Protein 1JC6 (pdb70)

Foldseek 3Di:
DPDDVCLCPDKDAQPDFDAAQWKAHHVVVPAIDGDTYDPNDIDPGTDRHRVVRCVVNPDVDDDDD

Sequence (65 aa):
KNRPTFCNLLPETGRCNALIPAFYYNSHLHKCQKFNYGGCGGNANNFKTIDECQRTCAAKYGRSSKNRPTFCNLLPETGRCNALIPAFYYNSHLHKCQKFNYGGCGGNANNFKTIDECQRTCAAKYGRSSKNRPTFCNLLPETGRCNALIPAFYYNSHLHKCQKFNYGGCGGNANNFKTIDECQRTCAAKYGRSSKNRPTFCNLLPETGRCNALIPAFYYNSHLHKCQKFNYGGCGGNANNFKTIDECQRTCAAKYGRSSKNRPTFCNLLPETGRCNALIPAFYYNSHLHKCQKFNYGGCGGNANNFKTIDECQRTCAAKYGRSSKNRPTFCNLLPETGRCNALIPAFYYNSHLHKCQKFNYGGCGGNANNFKTIDECQRTCAAKYGRSSKNRPTFCNLLPETGRCNALIPAFYYNSHLHKCQKFNYGGCGGNANNFKTIDECQRTCAAKYGRSSKNRPTFCNLLPETGRCNALIPAFYYNSHLHKCQKFNYGGCGGNANNFKTIDECQRTCAAKYGRSSKNRPTFCNLLPETGRCNALIPAFYYNSHLHKCQKFNYGGCGGNANNFKTIDECQRTCAAKYGRSSKNRPTFCNLLPETGRCNALIPAFYYNSHLHKCQKFNYGGCGGNANNFKTIDECQRTCAAKYGRSS

Solvent-accessible surface area: 5209 Å² total; per-residue (Å²): 224,129,188,92,106,39,13,89,92,149,16,109,29,21,252,45,107,44,167,61,69,5,26,22,34,47,43,180,89,143,134,26,42,146,38,60,53,35,56,74,37,45,45,66,0,60,33,134,57,93,73,69,0,67,100,55,26,36,72,162,164,85,137,122,176

Nearest PDB structures (foldseek):
  1jc6-assembly1_A  TM=8.320E-01  e=1.668E-10  Bungarus fasciatus
  5zj3-assembly2_B  TM=8.113E-01  e=1.524E-05  Pseudonaja textilis textilis
  2ody-assembly2_F  TM=7.852E-01  e=1.627E-05  Rhipicephalus microplus
  6yhy-assembly1_A  TM=8.033E-01  e=9.383E-05  Conus consors
  6zoi-assembly3_C  TM=7.858E-01  e=1.683E-04  Escherichia coli K-12

Organism: Bungarus fasciatus (NCBI:txid8613)

InterPro domains:
  IPR002223 Pancreatic trypsin inhibitor Kunitz domain [PF00014] (6-58)
  IPR002223 Pancreatic trypsin inhibitor Kunitz domain [PR00759] (4-18)
  IPR002223 Pancreatic trypsin inhibitor Kunitz domain [PR00759] (32-42)
  IPR002223 Pancreatic trypsin inhibitor Kunitz domain [PR00759] (42-57)
  IPR002223 Pancreatic trypsin inhibitor Kunitz domain [PS50279] (7-57)
  IPR002223 Pancreatic trypsin inhibitor Kunitz domain [SM00131] (5-58)
  IPR020901 Proteinase inhibitor I2, Kunitz, conserved site [PS00280] (35-53)
  IPR036880 Pancreatic trypsin inhibitor Kunitz domain superfamily [G3DSA:4.10.410.10] (1-65)
  IPR036880 Pancreatic trypsin inhibitor Kunitz domain superfamily [SSF57362] (3-58)
  IPR050098 Tissue factor pathway inhibitor/Kunitz-type serine protease inhibitor-like [PTHR10083] (4-58)

Radius of gyration: 12.28 Å; Cα contacts (8 Å, |Δi|>4): 116; chains: 1; bounding box: 30×35×20 Å

Secondary structure (DSSP, 8-state):
-----GGGS-----S------EEEEETTTTEEEEE---SS---SS-BSSHHHHHHHTS-------

Structure (mmCIF, N/CA/C/O backbone):
data_1JC6
#
_entry.id   1JC6
#
loop_
_atom_site.group_PDB
_atom_site.id
_atom_site.type_symbol
_atom_site.label_atom_id
_atom_site.label_alt_id
_atom_site.label_comp_id
_atom_site.label_asym_id
_atom_site.label_entity_id
_atom_site.label_seq_id
_atom_site.pdbx_PDB_ins_code
_atom_site.Cartn_x
_atom_site.Cartn_y
_atom_site.Cartn_z
_atom_site.occupancy
_atom_site.B_iso_or_equiv
_atom_site.auth_seq_id
_atom_site.auth_comp_id
_atom_site.auth_asym_id
_atom_site.auth_atom_id
_atom_site.pdbx_PDB_model_num
ATOM 1 N N . LYS A 1 1 ? 5.612 -17.096 -15.239 1.00 0.00 1 LYS A N 1
ATOM 2 C CA . LYS A 1 1 ? 6.222 -17.868 -14.120 1.00 0.00 1 LYS A CA 1
ATOM 3 C C . LYS A 1 1 ? 6.441 -16.942 -12.923 1.00 0.00 1 LYS A C 1
ATOM 4 O O . LYS A 1 1 ? 7.344 -16.122 -12.925 1.00 0.00 1 LYS A O 1
ATOM 25 N N . ASN A 1 2 ? 5.616 -17.075 -11.905 1.00 0.00 2 ASN A N 1
ATOM 26 C CA . ASN A 1 2 ? 5.743 -16.214 -10.682 1.00 0.00 2 ASN A CA 1
ATOM 27 C C . ASN A 1 2 ? 5.469 -14.756 -11.060 1.00 0.00 2 ASN A C 1
ATOM 28 O O . ASN A 1 2 ? 5.846 -14.308 -12.130 1.00 0.00 2 ASN A O 1
ATOM 39 N N . ARG A 1 3 ? 4.814 -14.023 -10.185 1.00 0.00 3 ARG A N 1
ATOM 40 C CA . ARG A 1 3 ? 4.493 -12.585 -10.462 1.00 0.00 3 ARG A CA 1
ATOM 41 C C . ARG A 1 3 ? 5.737 -11.712 -10.194 1.00 0.00 3 ARG A C 1
ATOM 42 O O . ARG A 1 3 ? 6.713 -12.200 -9.652 1.00 0.00 3 ARG A O 1
ATOM 63 N N . PRO A 1 4 ? 5.671 -10.439 -10.579 1.00 0.00 4 PRO A N 1
ATOM 64 C CA . PRO A 1 4 ? 6.791 -9.491 -10.383 1.00 0.00 4 PRO A CA 1
ATOM 65 C C . PRO A 1 4 ? 6.818 -8.987 -8.937 1.00 0.00 4 PRO A C 1
ATOM 66 O O . PRO A 1 4 ? 6.010 -9.396 -8.118 1.00 0.00 4 PRO A O 1
ATOM 77 N N . THR A 1 5 ? 7.733 -8.089 -8.632 1.00 0.00 5 THR A N 1
ATOM 78 C CA . THR A 1 5 ? 7.824 -7.525 -7.248 1.00 0.00 5 THR A CA 1
ATOM 79 C C . THR A 1 5 ? 7.615 -6.004 -7.289 1.00 0.00 5 THR A C 1
ATOM 80 O O . THR A 1 5 ? 8.020 -5.289 -6.387 1.00 0.00 5 THR A O 1
ATOM 91 N N . PHE A 1 6 ? 6.969 -5.516 -8.332 1.00 0.00 6 PHE A N 1
ATOM 92 C CA . PHE A 1 6 ? 6.684 -4.051 -8.487 1.00 0.00 6 PHE A CA 1
ATOM 93 C C . PHE A 1 6 ? 6.155 -3.451 -7.163 1.00 0.00 6 PHE A C 1
ATOM 94 O O . PHE A 1 6 ? 6.320 -2.271 -6.907 1.00 0.00 6 PHE A O 1
ATOM 111 N N . CYS A 1 7 ? 5.528 -4.267 -6.328 1.00 0.00 7 CYS A N 1
ATOM 112 C CA . CYS A 1 7 ? 4.985 -3.774 -5.005 1.00 0.00 7 CYS A CA 1
ATOM 113 C C . CYS A 1 7 ? 6.080 -2.989 -4.267 1.00 0.00 7 CYS A C 1
ATOM 114 O O . CYS A 1 7 ? 5.797 -2.036 -3.560 1.00 0.00 7 CYS A O 1
ATOM 121 N N . ASN A 1 8 ? 7.324 -3.381 -4.456 1.00 0.00 8 ASN A N 1
ATOM 122 C CA . ASN A 1 8 ? 8.472 -2.672 -3.806 1.00 0.00 8 ASN A CA 1
ATOM 123 C C . ASN A 1 8 ? 8.819 -1.427 -4.633 1.00 0.00 8 ASN A C 1
ATOM 124 O O . ASN A 1 8 ? 9.300 -0.436 -4.110 1.00 0.00 8 ASN A O 1
ATOM 135 N N . LEU A 1 9 ? 8.568 -1.488 -5.926 1.00 0.00 9 LEU A N 1
ATOM 136 C CA . LEU A 1 9 ? 8.853 -0.345 -6.857 1.00 0.00 9 LEU A CA 1
ATOM 137 C C . LEU A 1 9 ? 8.372 0.984 -6.260 1.00 0.00 9 LEU A C 1
ATOM 138 O O . LEU A 1 9 ? 7.467 1.013 -5.441 1.00 0.00 9 LEU A O 1
ATOM 154 N N . LEU A 1 10 ? 8.971 2.075 -6.687 1.00 0.00 10 LEU A N 1
ATOM 155 C CA . LEU A 1 10 ? 8.573 3.426 -6.187 1.00 0.00 10 LEU A CA 1
ATOM 156 C C . LEU A 1 10 ? 7.825 4.162 -7.320 1.00 0.00 10 LEU A C 1
ATOM 157 O O . LEU A 1 10 ? 8.441 4.484 -8.320 1.00 0.00 10 LEU A O 1
ATOM 173 N N . PRO A 1 11 ? 6.524 4.402 -7.156 1.00 0.00 11 PRO A N 1
ATOM 174 C CA . PRO A 1 11 ? 5.717 5.086 -8.189 1.00 0.00 11 PRO A CA 1
ATOM 175 C C . PRO A 1 11 ? 5.988 6.591 -8.170 1.00 0.00 11 PRO A C 1
ATOM 176 O O . PRO A 1 11 ? 6.780 7.075 -7.377 1.00 0.00 11 PRO A O 1
ATOM 187 N N . GLU A 1 12 ? 5.332 7.323 -9.045 1.00 0.00 12 GLU A N 1
ATOM 188 C CA . GLU A 1 12 ? 5.530 8.807 -9.111 1.00 0.00 12 GLU A CA 1
ATOM 189 C C . GLU A 1 12 ? 4.179 9.490 -9.330 1.00 0.00 12 GLU A C 1
ATOM 190 O O . GLU A 1 12 ? 3.406 9.081 -10.182 1.00 0.00 12 GLU A O 1
ATOM 202 N N . THR A 1 13 ? 3.904 10.531 -8.573 1.00 0.00 13 THR A N 1
ATOM 203 C CA . THR A 1 13 ? 2.615 11.272 -8.724 1.00 0.00 13 THR A CA 1
ATOM 204 C C . THR A 1 13 ? 2.631 12.030 -10.053 1.00 0.00 13 THR A C 1
ATOM 205 O O . THR A 1 13 ? 1.604 12.203 -10.687 1.00 0.00 13 THR A O 1
ATOM 216 N N . GLY A 1 14 ? 3.800 12.474 -10.468 1.00 0.00 14 GLY A N 1
ATOM 217 C CA . GLY A 1 14 ? 3.931 13.225 -11.757 1.00 0.00 14 GLY A CA 1
ATOM 218 C C . GLY A 1 14 ? 4.098 14.719 -11.474 1.00 0.00 14 GLY A C 1
ATOM 219 O O . GLY A 1 14 ? 3.463 15.546 -12.106 1.00 0.00 14 GLY A O 1
ATOM 223 N N . ARG A 1 15 ? 4.953 15.059 -10.531 1.00 0.00 15 ARG A N 1
ATOM 224 C CA . ARG A 1 15 ? 5.196 16.497 -10.183 1.00 0.00 15 ARG A CA 1
ATOM 225 C C . ARG A 1 15 ? 3.882 17.153 -9.727 1.00 0.00 15 ARG A C 1
ATOM 226 O O . ARG A 1 15 ? 3.711 18.359 -9.841 1.00 0.00 15 ARG A O 1
ATOM 247 N N . CYS A 1 16 ? 2.961 16.365 -9.205 1.00 0.00 16 CYS A N 1
ATOM 248 C CA . CYS A 1 16 ? 1.658 16.910 -8.728 1.00 0.00 16 CYS A CA 1
ATOM 249 C C . CYS A 1 16 ? 1.316 16.279 -7.377 1.00 0.00 16 CYS A C 1
ATOM 250 O O . CYS A 1 16 ? 2.150 15.654 -6.742 1.00 0.00 16 CYS A O 1
ATOM 257 N N . ASN A 1 17 ? 0.088 16.443 -6.950 1.00 0.00 17 ASN A N 1
ATOM 258 C CA . ASN A 1 17 ? -0.375 15.870 -5.643 1.00 0.00 17 ASN A CA 1
ATOM 259 C C . ASN A 1 17 ? -1.800 16.353 -5.360 1.00 0.00 17 ASN A C 1
ATOM 260 O O . ASN A 1 17 ? -2.075 17.543 -5.385 1.00 0.00 17 ASN A O 1
ATOM 271 N N . ALA A 1 18 ? -2.697 15.431 -5.090 1.00 0.00 18 ALA A N 1
ATOM 272 C CA . ALA A 1 18 ? -4.118 15.792 -4.795 1.00 0.00 18 ALA A CA 1
ATOM 273 C C . ALA A 1 18 ? -4.797 14.615 -4.093 1.00 0.00 18 ALA A C 1
ATOM 274 O O . ALA A 1 18 ? -4.505 13.467 -4.383 1.00 0.00 18 ALA A O 1
ATOM 281 N N . LEU A 1 19 ? -5.691 14.898 -3.166 1.00 0.00 19 LEU A N 1
ATOM 282 C CA . LEU A 1 19 ? -6.402 13.812 -2.413 1.00 0.00 19 LEU A CA 1
ATOM 283 C C . LEU A 1 19 ? -7.065 12.836 -3.395 1.00 0.00 19 LEU A C 1
ATOM 284 O O . LEU A 1 19 ? -8.011 13.186 -4.080 1.00 0.00 19 LEU A O 1
ATOM 300 N N . ILE A 1 20 ? -6.578 11.612 -3.442 1.00 0.00 20 ILE A N 1
ATOM 301 C CA . ILE A 1 20 ? -7.156 10.574 -4.340 1.00 0.00 20 ILE A CA 1
ATOM 302 C C . ILE A 1 20 ? -6.793 9.229 -3.703 1.00 0.00 20 ILE A C 1
ATOM 303 O O . ILE A 1 20 ? -5.662 9.073 -3.269 1.00 0.00 20 ILE A O 1
ATOM 319 N N . PRO A 1 21 ? -7.738 8.306 -3.620 1.00 0.00 21 PRO A N 1
ATOM 320 C CA . PRO A 1 21 ? -7.475 7.008 -2.984 1.00 0.00 21 PRO A CA 1
ATOM 321 C C . PRO A 1 21 ? -6.513 6.168 -3.830 1.00 0.00 21 PRO A C 1
ATOM 322 O O . PRO A 1 21 ? -6.902 5.177 -4.435 1.00 0.00 21 PRO A O 1
ATOM 333 N N . ALA A 1 22 ? -5.238 6.538 -3.832 1.00 0.00 22 ALA A N 1
ATOM 334 C CA . ALA A 1 22 ? -4.226 5.745 -4.581 1.00 0.00 22 ALA A CA 1
ATOM 335 C C . ALA A 1 22 ? -3.608 4.819 -3.556 1.00 0.00 22 ALA A C 1
ATOM 336 O O . ALA A 1 22 ? -3.255 5.246 -2.474 1.00 0.00 22 ALA A O 1
ATOM 343 N N . PHE A 1 23 ? -3.571 3.550 -3.849 1.00 0.00 23 PHE A N 1
ATOM 344 C CA . PHE A 1 23 ? -3.068 2.558 -2.850 1.00 0.00 23 PHE A CA 1
ATOM 345 C C . PHE A 1 23 ? -2.146 1.532 -3.498 1.00 0.00 23 PHE A C 1
ATOM 346 O O . PHE A 1 23 ? -2.378 1.106 -4.610 1.00 0.00 23 PHE A O 1
ATOM 363 N N . TYR A 1 24 ? -1.153 1.081 -2.762 1.00 0.00 24 TYR A N 1
ATOM 364 C CA . TYR A 1 24 ? -0.253 -0.004 -3.266 1.00 0.00 24 TYR A CA 1
ATOM 365 C C . TYR A 1 24 ? 0.372 -0.735 -2.078 1.00 0.00 24 TYR A C 1
ATOM 366 O O . TYR A 1 24 ? 0.167 -0.360 -0.935 1.00 0.00 24 TYR A O 1
ATOM 384 N N . TYR A 1 25 ? 1.067 -1.815 -2.343 1.00 0.00 25 TYR A N 1
ATOM 385 C CA . TYR A 1 25 ? 1.647 -2.647 -1.244 1.00 0.00 25 TYR A CA 1
ATOM 386 C C . TYR A 1 25 ? 3.094 -2.278 -0.943 1.00 0.00 25 TYR A C 1
ATOM 387 O O . TYR A 1 25 ? 3.903 -2.059 -1.828 1.00 0.00 25 TYR A O 1
ATOM 405 N N . ASN A 1 26 ? 3.398 -2.240 0.330 1.00 0.00 26 ASN A N 1
ATOM 406 C CA . ASN A 1 26 ? 4.770 -1.923 0.810 1.00 0.00 26 ASN A CA 1
ATOM 407 C C . ASN A 1 26 ? 5.346 -3.180 1.472 1.00 0.00 26 ASN A C 1
ATOM 408 O O . ASN A 1 26 ? 4.751 -3.728 2.390 1.00 0.00 26 ASN A O 1
ATOM 419 N N . SER A 1 27 ? 6.488 -3.640 1.002 1.00 0.00 27 SER A N 1
ATOM 420 C CA . SER A 1 27 ? 7.123 -4.869 1.579 1.00 0.00 27 SER A CA 1
ATOM 421 C C . SER A 1 27 ? 7.561 -4.589 3.019 1.00 0.00 27 SER A C 1
ATOM 422 O O . SER A 1 27 ? 7.360 -5.407 3.902 1.00 0.00 27 SER A O 1
ATOM 430 N N . HIS A 1 28 ? 8.157 -3.439 3.247 1.00 0.00 28 HIS A N 1
ATOM 431 C CA . HIS A 1 28 ? 8.626 -3.068 4.618 1.00 0.00 28 HIS A CA 1
ATOM 432 C C . HIS A 1 28 ? 7.433 -3.029 5.574 1.00 0.00 28 HIS A C 1
ATOM 433 O O . HIS A 1 28 ? 7.537 -3.428 6.722 1.00 0.00 28 HIS A O 1
ATOM 447 N N . LEU A 1 29 ? 6.305 -2.553 5.092 1.00 0.00 29 LEU A N 1
ATOM 448 C CA . LEU A 1 29 ? 5.073 -2.474 5.938 1.00 0.00 29 LEU A CA 1
ATOM 449 C C . LEU A 1 29 ? 4.382 -3.836 5.965 1.00 0.00 29 LEU A C 1
ATOM 450 O O . LEU A 1 29 ? 3.635 -4.136 6.883 1.00 0.00 29 LEU A O 1
ATOM 466 N N . HIS A 1 30 ? 4.622 -4.655 4.962 1.00 0.00 30 HIS A N 1
ATOM 467 C CA . HIS A 1 30 ? 3.986 -6.008 4.894 1.00 0.00 30 HIS A CA 1
ATOM 468 C C . HIS A 1 30 ? 2.464 -5.821 4.767 1.00 0.00 30 HIS A C 1
ATOM 469 O O . HIS A 1 30 ? 1.687 -6.670 5.177 1.00 0.00 30 HIS A O 1
ATOM 483 N N . LYS A 1 31 ? 2.049 -4.699 4.207 1.00 0.00 31 LYS A N 1
ATOM 484 C CA . LYS A 1 31 ? 0.592 -4.399 4.044 1.00 0.00 31 LYS A CA 1
ATOM 485 C C . LYS A 1 31 ? 0.414 -3.387 2.913 1.00 0.00 31 LYS A C 1
ATOM 486 O O . LYS A 1 31 ? 1.344 -3.100 2.175 1.00 0.00 31 LYS A O 1
ATOM 505 N N . CYS A 1 32 ? -0.775 -2.850 2.783 1.00 0.00 32 CYS A N 1
ATOM 506 C CA . CYS A 1 32 ? -1.052 -1.850 1.709 1.00 0.00 32 CYS A CA 1
ATOM 507 C C . CYS A 1 32 ? -0.823 -0.450 2.266 1.00 0.00 32 CYS A C 1
ATOM 508 O O . CYS A 1 32 ? -0.849 -0.242 3.469 1.00 0.00 32 CYS A O 1
ATOM 515 N N . GLN A 1 33 ? -0.602 0.501 1.392 1.00 0.00 33 GLN A N 1
ATOM 516 C CA . GLN A 1 33 ? -0.369 1.904 1.821 1.00 0.00 33 GLN A CA 1
ATOM 517 C C . GLN A 1 33 ? -1.050 2.824 0.817 1.00 0.00 33 GLN A C 1
ATOM 518 O O . GLN A 1 33 ? -1.011 2.574 -0.378 1.00 0.00 33 GLN A O 1
ATOM 532 N N . LYS A 1 34 ? -1.673 3.873 1.293 1.00 0.00 34 LYS A N 1
ATOM 533 C CA . LYS A 1 34 ? -2.372 4.817 0.377 1.00 0.00 34 LYS A CA 1
ATOM 534 C C . LYS A 1 34 ? -1.449 5.994 0.076 1.00 0.00 34 LYS A C 1
ATOM 535 O O . LYS A 1 34 ? -0.831 6.545 0.974 1.00 0.00 34 LYS A O 1
ATOM 554 N N . PHE A 1 35 ? -1.368 6.380 -1.175 1.00 0.00 35 PHE A N 1
ATOM 555 C CA . PHE A 1 35 ? -0.508 7.526 -1.562 1.00 0.00 35 PHE A CA 1
ATOM 556 C C . PHE A 1 35 ? -1.371 8.566 -2.291 1.00 0.00 35 PHE A C 1
ATOM 557 O O . PHE A 1 35 ? -2.523 8.300 -2.639 1.00 0.00 35 PHE A O 1
ATOM 574 N N . ASN A 1 36 ? -0.839 9.754 -2.471 1.00 0.00 36 ASN A N 1
ATOM 575 C CA . ASN A 1 36 ? -1.613 10.861 -3.113 1.00 0.00 36 ASN A CA 1
ATOM 576 C C . ASN A 1 36 ? -1.316 10.934 -4.611 1.00 0.00 36 ASN A C 1
ATOM 577 O O . ASN A 1 36 ? -0.187 10.762 -5.040 1.00 0.00 36 ASN A O 1
ATOM 588 N N . TYR A 1 37 ? -2.340 11.194 -5.398 1.00 0.00 37 TYR A N 1
ATOM 589 C CA . TYR A 1 37 ? -2.181 11.297 -6.883 1.00 0.00 37 TYR A CA 1
ATOM 590 C C . TYR A 1 37 ? -3.118 12.394 -7.405 1.00 0.00 37 TYR A C 1
ATOM 591 O O . TYR A 1 37 ? -4.054 12.787 -6.729 1.00 0.00 37 TYR A O 1
ATOM 609 N N . GLY A 1 38 ? -2.865 12.885 -8.601 1.00 0.00 38 GLY A N 1
ATOM 610 C CA . GLY A 1 38 ? -3.725 13.961 -9.193 1.00 0.00 38 GLY A CA 1
ATOM 611 C C . GLY A 1 38 ? -4.105 13.584 -10.627 1.00 0.00 38 GLY A C 1
ATOM 612 O O . GLY A 1 38 ? -5.276 13.491 -10.959 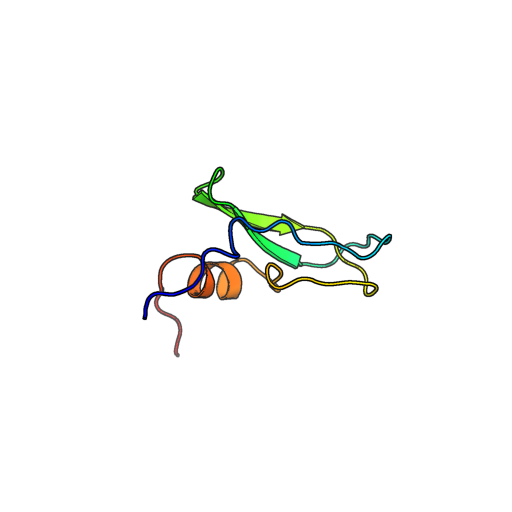1.00 0.00 38 GLY A O 1
ATOM 616 N N . GLY A 1 39 ? -3.115 13.375 -11.469 1.00 0.00 39 GLY A N 1
ATOM 617 C CA . GLY A 1 39 ? -3.377 13.004 -12.896 1.00 0.00 39 GLY A CA 1
ATOM 618 C C . GLY A 1 39 ? -2.258 13.557 -13.778 1.00 0.00 39 GLY A C 1
ATOM 619 O O . GLY A 1 39 ? -2.514 14.202 -14.782 1.00 0.00 39 GLY A O 1
ATOM 623 N N . CYS A 1 40 ? -1.023 13.307 -13.397 1.00 0.00 40 CYS A N 1
ATOM 624 C CA . CYS A 1 40 ? 0.146 13.805 -14.188 1.00 0.00 40 CYS A CA 1
ATOM 625 C C . CYS A 1 40 ? 1.014 12.619 -14.617 1.00 0.00 40 CYS A C 1
ATOM 626 O O . CYS A 1 40 ? 1.340 12.473 -15.783 1.00 0.00 40 CYS A O 1
ATOM 633 N N . GLY A 1 41 ? 1.381 11.776 -13.675 1.00 0.00 41 GLY A N 1
ATOM 634 C CA . GLY A 1 41 ? 2.228 10.580 -13.989 1.00 0.00 41 GLY A CA 1
ATOM 635 C C . GLY A 1 41 ? 1.446 9.306 -13.661 1.00 0.00 41 GLY A C 1
ATOM 636 O O . GLY A 1 41 ? 0.272 9.199 -13.976 1.00 0.00 41 GLY A O 1
ATOM 640 N N . GLY A 1 42 ? 2.093 8.346 -13.028 1.00 0.00 42 GLY A N 1
ATOM 641 C CA . GLY A 1 42 ? 1.405 7.064 -12.661 1.00 0.00 42 GLY A CA 1
ATOM 642 C C . GLY A 1 42 ? 2.266 5.868 -13.075 1.00 0.00 42 GLY A C 1
ATOM 643 O O . GLY A 1 42 ? 2.436 5.596 -14.252 1.00 0.00 42 GLY A O 1
ATOM 647 N N . ASN A 1 43 ? 2.800 5.156 -12.104 1.00 0.00 43 ASN A N 1
ATOM 648 C CA . ASN A 1 43 ? 3.656 3.961 -12.397 1.00 0.00 43 ASN A CA 1
ATOM 649 C C . ASN A 1 43 ? 2.831 2.680 -12.214 1.00 0.00 43 ASN A C 1
ATOM 650 O O . ASN A 1 43 ? 1.625 2.737 -12.040 1.00 0.00 43 ASN A O 1
ATOM 661 N N . ALA A 1 44 ? 3.478 1.532 -12.259 1.00 0.00 44 ALA A N 1
ATOM 662 C CA . ALA A 1 44 ? 2.759 0.228 -12.091 1.00 0.00 44 ALA A CA 1
ATOM 663 C C . ALA A 1 44 ? 2.167 0.142 -10.681 1.00 0.00 44 ALA A C 1
ATOM 664 O O . ALA A 1 44 ? 1.029 -0.262 -10.505 1.00 0.00 44 ALA A O 1
ATOM 671 N N . ASN A 1 45 ? 2.941 0.519 -9.684 1.00 0.00 45 ASN A N 1
ATOM 672 C CA . ASN A 1 45 ? 2.459 0.473 -8.266 1.00 0.00 45 ASN A CA 1
ATOM 673 C C . ASN A 1 45 ? 1.443 1.598 -8.028 1.00 0.00 45 ASN A C 1
ATOM 674 O O . ASN A 1 45 ? 1.815 2.728 -7.745 1.00 0.00 45 ASN A O 1
ATOM 685 N N . ASN A 1 46 ? 0.164 1.289 -8.136 1.00 0.00 46 ASN A N 1
ATOM 686 C CA . ASN A 1 46 ? -0.899 2.320 -7.912 1.00 0.00 46 ASN A CA 1
ATOM 687 C C . ASN A 1 46 ? -2.285 1.699 -8.089 1.00 0.00 46 ASN A C 1
ATOM 688 O O . ASN A 1 46 ? -2.652 1.289 -9.179 1.00 0.00 46 ASN A O 1
ATOM 699 N N . PHE A 1 47 ? -3.052 1.634 -7.020 1.00 0.00 47 PHE A N 1
ATOM 700 C CA . PHE A 1 47 ? -4.430 1.044 -7.098 1.00 0.00 47 PHE A CA 1
ATOM 701 C C . PHE A 1 47 ? -5.466 2.086 -6.669 1.00 0.00 47 PHE A C 1
ATOM 702 O O . PHE A 1 47 ? -5.174 3.269 -6.611 1.00 0.00 47 PHE A O 1
ATOM 719 N N . LYS A 1 48 ? -6.676 1.646 -6.376 1.00 0.00 48 LYS A N 1
ATOM 720 C CA . LYS A 1 48 ? -7.761 2.583 -5.952 1.00 0.00 48 LYS A CA 1
ATOM 721 C C . LYS A 1 48 ? -8.088 2.380 -4.467 1.00 0.00 48 LYS A C 1
ATOM 722 O O . LYS A 1 48 ? -8.631 3.267 -3.836 1.00 0.00 48 LYS A O 1
ATOM 741 N N . THR A 1 49 ? -7.768 1.224 -3.910 1.00 0.00 49 THR A N 1
ATOM 742 C CA . THR A 1 49 ? -8.063 0.960 -2.469 1.00 0.00 49 THR A CA 1
ATOM 743 C C . THR A 1 49 ? -7.259 -0.250 -1.991 1.00 0.00 49 THR A C 1
ATOM 744 O O . THR A 1 49 ? -6.445 -0.799 -2.716 1.00 0.00 49 THR A O 1
ATOM 755 N N . ILE A 1 50 ? -7.495 -0.649 -0.766 1.00 0.00 50 ILE A N 1
ATOM 756 C CA . ILE A 1 50 ? -6.777 -1.814 -0.164 1.00 0.00 50 ILE A CA 1
ATOM 757 C C . ILE A 1 50 ? -7.287 -3.129 -0.770 1.00 0.00 50 ILE A C 1
ATOM 758 O O . ILE A 1 50 ? -6.586 -4.127 -0.755 1.00 0.00 50 ILE A O 1
ATOM 774 N N . ASP A 1 51 ? -8.500 -3.134 -1.294 1.00 0.00 51 ASP A N 1
ATOM 775 C CA . ASP A 1 51 ? -9.073 -4.381 -1.900 1.00 0.00 51 ASP A CA 1
ATOM 776 C C . ASP A 1 51 ? -8.206 -4.820 -3.081 1.00 0.00 51 ASP A C 1
ATOM 777 O O . ASP A 1 51 ? -7.485 -5.801 -2.997 1.00 0.00 51 ASP A O 1
ATOM 786 N N . GLU A 1 52 ? -8.275 -4.088 -4.172 1.00 0.00 52 GLU A N 1
ATOM 787 C CA . GLU A 1 52 ? -7.462 -4.421 -5.390 1.00 0.00 52 GLU A CA 1
ATOM 788 C C . GLU A 1 52 ? -5.974 -4.483 -5.013 1.00 0.00 52 GLU A C 1
ATOM 789 O O . GLU A 1 52 ? -5.196 -5.193 -5.627 1.00 0.00 52 GLU A O 1
ATOM 801 N N . CYS A 1 53 ? -5.594 -3.730 -4.006 1.00 0.00 53 CYS A N 1
ATOM 802 C CA . CYS A 1 53 ? -4.175 -3.688 -3.539 1.00 0.00 53 CYS A CA 1
ATOM 803 C C . CYS A 1 53 ? -3.830 -4.979 -2.777 1.00 0.00 53 CYS A C 1
ATOM 804 O O . CYS A 1 53 ? -2.678 -5.385 -2.731 1.00 0.00 53 CYS A O 1
ATOM 811 N N . GLN A 1 54 ? -4.817 -5.608 -2.174 1.00 0.00 54 GLN A N 1
ATOM 812 C CA . GLN A 1 54 ? -4.572 -6.861 -1.388 1.00 0.00 54 GLN A CA 1
ATOM 813 C C . GLN A 1 54 ? -4.569 -8.091 -2.306 1.00 0.00 54 GLN A C 1
ATOM 814 O O . GLN A 1 54 ? -3.849 -9.045 -2.062 1.00 0.00 54 GLN A O 1
ATOM 828 N N . ARG A 1 55 ? -5.383 -8.078 -3.340 1.00 0.00 55 ARG A N 1
ATOM 829 C CA . ARG A 1 55 ? -5.469 -9.247 -4.277 1.00 0.00 55 ARG A CA 1
ATOM 830 C C . ARG A 1 55 ? -4.325 -9.220 -5.298 1.00 0.00 55 ARG A C 1
ATOM 831 O O . ARG A 1 55 ? -3.980 -10.246 -5.864 1.00 0.00 55 ARG A O 1
ATOM 852 N N . THR A 1 56 ? -3.754 -8.058 -5.553 1.00 0.00 56 THR A N 1
ATOM 853 C CA . THR A 1 56 ? -2.645 -7.958 -6.564 1.00 0.00 56 THR A CA 1
ATOM 854 C C . THR A 1 56 ? -1.270 -8.139 -5.907 1.00 0.00 56 THR A C 1
ATOM 855 O O . THR A 1 56 ? -0.455 -8.904 -6.397 1.00 0.00 56 THR A O 1
ATOM 866 N N . CYS A 1 57 ? -0.998 -7.441 -4.819 1.00 0.00 57 CYS A N 1
ATOM 867 C CA . CYS A 1 57 ? 0.336 -7.566 -4.144 1.00 0.00 57 CYS A CA 1
ATOM 868 C C . CYS A 1 57 ? 0.248 -8.560 -2.982 1.00 0.00 57 CYS A C 1
ATOM 869 O O . CYS A 1 57 ? 1.189 -9.292 -2.720 1.00 0.00 57 CYS A O 1
ATOM 876 N N . ALA A 1 58 ? -0.868 -8.576 -2.280 1.00 0.00 58 ALA A N 1
ATOM 877 C CA . ALA A 1 58 ? -1.032 -9.505 -1.118 1.00 0.00 58 ALA A CA 1
ATOM 878 C C . ALA A 1 58 ? -1.671 -10.816 -1.582 1.00 0.00 58 ALA A C 1
ATOM 879 O O . ALA A 1 58 ? -1.754 -11.085 -2.769 1.00 0.00 58 ALA A O 1
ATOM 886 N N . ALA A 1 59 ? -2.116 -11.624 -0.643 1.00 0.00 59 ALA A N 1
ATOM 887 C CA . ALA A 1 59 ? -2.755 -12.934 -0.985 1.00 0.00 59 ALA A CA 1
ATOM 888 C C . ALA A 1 59 ? -4.161 -12.696 -1.544 1.00 0.00 59 ALA A C 1
ATOM 889 O O . ALA A 1 59 ? -4.571 -11.564 -1.747 1.00 0.00 59 ALA A O 1
ATOM 896 N N . LYS A 1 60 ? -4.893 -13.763 -1.791 1.00 0.00 60 LYS A N 1
ATOM 897 C CA . LYS A 1 60 ? -6.281 -13.640 -2.341 1.00 0.00 60 LYS A CA 1
ATOM 898 C C . LYS A 1 60 ? -7.302 -13.866 -1.223 1.00 0.00 60 LYS A C 1
ATOM 899 O O . LYS A 1 60 ? -7.125 -14.729 -0.378 1.00 0.00 60 LYS A O 1
ATOM 918 N N . TYR A 1 61 ? -8.372 -13.098 -1.228 1.00 0.00 61 TYR A N 1
ATOM 919 C CA . TYR A 1 61 ? -9.438 -13.245 -0.185 1.00 0.00 61 TYR A CA 1
ATOM 920 C C . TYR A 1 61 ? -10.763 -13.604 -0.867 1.00 0.00 61 TYR A C 1
ATOM 921 O O . TYR A 1 61 ? -10.863 -13.592 -2.085 1.00 0.00 61 TYR A O 1
ATOM 939 N N . GLY A 1 62 ? -11.772 -13.927 -0.084 1.00 0.00 62 GLY A N 1
ATOM 940 C CA . GLY A 1 62 ? -13.107 -14.298 -0.655 1.00 0.00 62 GLY A CA 1
ATOM 941 C C . GLY A 1 62 ? -13.785 -13.058 -1.241 1.00 0.00 62 GLY A C 1
ATOM 942 O O . GLY A 1 62 ? -14.198 -12.169 -0.514 1.00 0.00 62 GLY A O 1
ATOM 946 N N . ARG A 1 63 ? -13.901 -13.005 -2.552 1.00 0.00 63 ARG A N 1
ATOM 947 C CA . ARG A 1 63 ? -14.552 -11.838 -3.227 1.00 0.00 63 ARG A CA 1
ATOM 948 C C . ARG A 1 63 ? -15.177 -12.302 -4.549 1.00 0.00 63 ARG A C 1
ATOM 949 O O . ARG A 1 63 ? -14.501 -12.399 -5.563 1.00 0.00 63 ARG A O 1
ATOM 970 N N . SER A 1 64 ? -16.462 -12.595 -4.534 1.00 0.00 64 SER A N 1
ATOM 971 C CA . SER A 1 64 ? -17.160 -13.062 -5.774 1.00 0.00 64 SER A CA 1
ATOM 972 C C . SER A 1 64 ? -18.622 -12.610 -5.746 1.00 0.00 64 SER A C 1
ATOM 973 O O . SER A 1 64 ? -19.035 -11.789 -6.549 1.00 0.00 64 SER A O 1
ATOM 981 N N . SER A 1 65 ? -19.399 -13.147 -4.827 1.00 0.00 65 SER A N 1
ATOM 982 C CA . SER A 1 65 ? -20.845 -12.770 -4.722 1.00 0.00 65 SER A CA 1
ATOM 983 C C . SER A 1 65 ? -20.967 -11.366 -4.129 1.00 0.00 65 SER A C 1
ATOM 984 O O . SER A 1 65 ? -20.205 -11.056 -3.227 1.00 0.00 65 SER A O 1
ATOM 993 N N . LYS A 1 1 ? 10.882 -16.461 -16.045 1.00 0.00 1 LYS A N 2
ATOM 994 C CA . LYS A 1 1 ? 10.263 -15.107 -16.098 1.00 0.00 1 LYS A CA 2
ATOM 995 C C . LYS A 1 1 ? 10.720 -14.284 -14.891 1.00 0.00 1 LYS A C 2
ATOM 996 O O . LYS A 1 1 ? 10.337 -14.564 -13.767 1.00 0.00 1 LYS A O 2
ATOM 1017 N N . ASN A 1 2 ? 11.526 -13.271 -15.127 1.00 0.00 2 ASN A N 2
ATOM 1018 C CA . ASN A 1 2 ? 12.020 -12.402 -14.011 1.00 0.00 2 ASN A CA 2
ATOM 1019 C C . ASN A 1 2 ? 10.822 -11.723 -13.338 1.00 0.00 2 ASN A C 2
ATOM 1020 O O . ASN A 1 2 ? 9.917 -11.250 -14.008 1.00 0.00 2 ASN A O 2
ATOM 1031 N N . ARG A 1 3 ? 10.816 -11.682 -12.022 1.00 0.00 3 ARG A N 2
ATOM 1032 C CA . ARG A 1 3 ? 9.686 -11.044 -11.275 1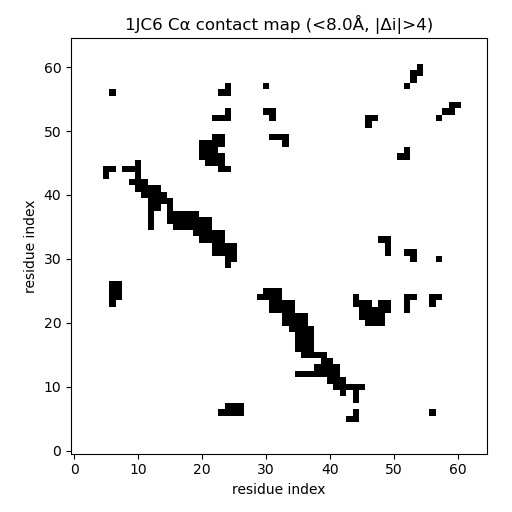.00 0.00 3 ARG A CA 2
ATOM 1033 C C . ARG A 1 3 ? 9.889 -9.517 -11.238 1.00 0.00 3 ARG A C 2
ATOM 1034 O O . ARG A 1 3 ? 11.017 -9.066 -11.150 1.00 0.00 3 ARG A O 2
ATOM 1055 N N . PRO A 1 4 ? 8.798 -8.754 -11.303 1.00 0.00 4 PRO A N 2
ATOM 1056 C CA . PRO A 1 4 ? 8.867 -7.278 -11.273 1.00 0.00 4 PRO A CA 2
ATOM 1057 C C . PRO A 1 4 ? 9.044 -6.785 -9.839 1.00 0.00 4 PRO A C 2
ATOM 1058 O O . PRO A 1 4 ? 9.861 -5.922 -9.564 1.00 0.00 4 PRO A O 2
ATOM 1069 N N . THR A 1 5 ? 8.259 -7.327 -8.937 1.00 0.00 5 THR A N 2
ATOM 1070 C CA . THR A 1 5 ? 8.316 -6.916 -7.500 1.00 0.00 5 THR A CA 2
ATOM 1071 C C . THR A 1 5 ? 7.966 -5.425 -7.376 1.00 0.00 5 THR A C 2
ATOM 1072 O O . THR A 1 5 ? 8.298 -4.785 -6.394 1.00 0.00 5 THR A O 2
ATOM 1083 N N . PHE A 1 6 ? 7.297 -4.877 -8.378 1.00 0.00 6 PHE A N 2
ATOM 1084 C CA . PHE A 1 6 ? 6.891 -3.433 -8.387 1.00 0.00 6 PHE A CA 2
ATOM 1085 C C . PHE A 1 6 ? 6.367 -2.986 -7.003 1.00 0.00 6 PHE A C 2
ATOM 1086 O O . PHE A 1 6 ? 6.501 -1.834 -6.629 1.00 0.00 6 PHE A O 2
ATOM 1103 N N . CYS A 1 7 ? 5.777 -3.899 -6.245 1.00 0.00 7 CYS A N 2
ATOM 1104 C CA . CYS A 1 7 ? 5.245 -3.552 -4.875 1.00 0.00 7 CYS A CA 2
ATOM 1105 C C . CYS A 1 7 ? 6.340 -2.826 -4.078 1.00 0.00 7 CYS A C 2
ATOM 1106 O O . CYS A 1 7 ? 6.057 -1.948 -3.281 1.00 0.00 7 CYS A O 2
ATOM 1113 N N . ASN A 1 8 ? 7.584 -3.176 -4.330 1.00 0.00 8 ASN A N 2
ATOM 1114 C CA . ASN A 1 8 ? 8.737 -2.509 -3.647 1.00 0.00 8 ASN A CA 2
ATOM 1115 C C . ASN A 1 8 ? 9.105 -1.261 -4.458 1.00 0.00 8 ASN A C 2
ATOM 1116 O O . ASN A 1 8 ? 9.489 -0.240 -3.915 1.00 0.00 8 ASN A O 2
ATOM 1127 N N . LEU A 1 9 ? 8.963 -1.360 -5.765 1.00 0.00 9 LEU A N 2
ATOM 1128 C CA . LEU A 1 9 ? 9.263 -0.223 -6.690 1.00 0.00 9 LEU A CA 2
ATOM 1129 C C . LEU A 1 9 ? 8.411 0.988 -6.292 1.00 0.00 9 LEU A C 2
ATOM 1130 O O . LEU A 1 9 ? 7.195 0.893 -6.220 1.00 0.00 9 LEU A O 2
ATOM 1146 N N . LEU A 1 10 ? 9.042 2.118 -6.040 1.00 0.00 10 LEU A N 2
ATOM 1147 C CA . LEU A 1 10 ? 8.281 3.345 -5.650 1.00 0.00 10 LEU A CA 2
ATOM 1148 C C . LEU A 1 10 ? 7.672 3.978 -6.918 1.00 0.00 10 LEU A C 2
ATOM 1149 O O . LEU A 1 10 ? 8.386 4.165 -7.888 1.00 0.00 10 LEU A O 2
ATOM 1165 N N . PRO A 1 11 ? 6.375 4.287 -6.896 1.00 0.00 11 PRO A N 2
ATOM 1166 C CA . PRO A 1 11 ? 5.694 4.888 -8.061 1.00 0.00 11 PRO A CA 2
ATOM 1167 C C . PRO A 1 11 ? 5.981 6.390 -8.129 1.00 0.00 11 PRO A C 2
ATOM 1168 O O . PRO A 1 11 ? 6.811 6.902 -7.395 1.00 0.00 11 PRO A O 2
ATOM 1179 N N . GLU A 1 12 ? 5.290 7.090 -9.006 1.00 0.00 12 GLU A N 2
ATOM 1180 C CA . GLU A 1 12 ? 5.490 8.567 -9.148 1.00 0.00 12 GLU A CA 2
ATOM 1181 C C . GLU A 1 12 ? 4.140 9.240 -9.390 1.00 0.00 12 GLU A C 2
ATOM 1182 O O . GLU A 1 12 ? 3.303 8.723 -10.113 1.00 0.00 12 GLU A O 2
ATOM 1194 N N . THR A 1 13 ? 3.931 10.388 -8.784 1.00 0.00 13 THR A N 2
ATOM 1195 C CA . THR A 1 13 ? 2.641 11.134 -8.950 1.00 0.00 13 THR A CA 2
ATOM 1196 C C . THR A 1 13 ? 2.492 11.591 -10.401 1.00 0.00 13 THR A C 2
ATOM 1197 O O . THR A 1 13 ? 1.418 11.506 -10.975 1.00 0.00 13 THR A O 2
ATOM 1208 N N . GLY A 1 14 ? 3.566 12.072 -10.988 1.00 0.00 14 GLY A N 2
ATOM 1209 C CA . GLY A 1 14 ? 3.521 12.545 -12.409 1.00 0.00 14 GLY A CA 2
ATOM 1210 C C . GLY A 1 14 ? 3.233 14.049 -12.446 1.00 0.00 14 GLY A C 2
ATOM 1211 O O . GLY A 1 14 ? 2.368 14.497 -13.180 1.00 0.00 14 GLY A O 2
ATOM 1215 N N . ARG A 1 15 ? 3.960 14.820 -11.665 1.00 0.00 15 ARG A N 2
ATOM 1216 C CA . ARG A 1 15 ? 3.761 16.308 -11.635 1.00 0.00 15 ARG A CA 2
ATOM 1217 C C . ARG A 1 15 ? 2.303 16.644 -11.278 1.00 0.00 15 ARG A C 2
ATOM 1218 O O . ARG A 1 15 ? 1.815 17.722 -11.593 1.00 0.00 15 ARG A O 2
ATOM 1239 N N . CYS A 1 16 ? 1.611 15.738 -10.616 1.00 0.00 16 CYS A N 2
ATOM 1240 C CA . CYS A 1 16 ? 0.189 15.991 -10.225 1.00 0.00 16 CYS A CA 2
ATOM 1241 C C . CYS A 1 16 ? -0.089 15.348 -8.871 1.00 0.00 16 CYS A C 2
ATOM 1242 O O . CYS A 1 16 ? 0.101 14.158 -8.689 1.00 0.00 16 CYS A O 2
ATOM 1249 N N . ASN A 1 17 ? -0.543 16.140 -7.933 1.00 0.00 17 ASN A N 2
ATOM 1250 C CA . ASN A 1 17 ? -0.853 15.622 -6.565 1.00 0.00 17 ASN A CA 2
ATOM 1251 C C . ASN A 1 17 ? -2.230 16.117 -6.124 1.00 0.00 17 ASN A C 2
ATOM 1252 O O . ASN A 1 17 ? -2.598 17.254 -6.371 1.00 0.00 17 ASN A O 2
ATOM 1263 N N . ALA A 1 18 ? -2.977 15.263 -5.463 1.00 0.00 18 ALA A N 2
ATOM 1264 C CA . ALA A 1 18 ? -4.338 15.633 -4.969 1.00 0.00 18 ALA A CA 2
ATOM 1265 C C . ALA A 1 18 ? -4.888 14.469 -4.148 1.00 0.00 18 ALA A C 2
ATOM 1266 O O . ALA A 1 18 ? -4.643 13.316 -4.465 1.00 0.00 18 ALA A O 2
ATOM 1273 N N . LEU A 1 19 ? -5.626 14.762 -3.096 1.00 0.00 19 LEU A N 2
ATOM 1274 C CA . LEU A 1 19 ? -6.202 13.681 -2.231 1.00 0.00 19 LEU A CA 2
ATOM 1275 C C . LEU A 1 19 ? -7.046 12.734 -3.087 1.00 0.00 19 LEU A C 2
ATOM 1276 O O . LEU A 1 19 ? -8.110 13.096 -3.561 1.00 0.00 19 LEU A O 2
ATOM 1292 N N . ILE A 1 20 ? -6.568 11.522 -3.276 1.00 0.00 20 ILE A N 2
ATOM 1293 C CA . ILE A 1 20 ? -7.297 10.508 -4.082 1.00 0.00 20 ILE A CA 2
ATOM 1294 C C . ILE A 1 20 ? -6.881 9.150 -3.520 1.00 0.00 20 ILE A C 2
ATOM 1295 O O . ILE A 1 20 ? -5.721 8.989 -3.176 1.00 0.00 20 ILE A O 2
ATOM 1311 N N . PRO A 1 21 ? -7.810 8.216 -3.395 1.00 0.00 21 PRO A N 2
ATOM 1312 C CA . PRO A 1 21 ? -7.489 6.903 -2.819 1.00 0.00 21 PRO A CA 2
ATOM 1313 C C . PRO A 1 21 ? -6.528 6.120 -3.719 1.00 0.00 21 PRO A C 2
ATOM 1314 O O . PRO A 1 21 ? -6.909 5.156 -4.368 1.00 0.00 21 PRO A O 2
ATOM 1325 N N . ALA A 1 22 ? -5.257 6.505 -3.708 1.00 0.00 22 ALA A N 2
ATOM 1326 C CA . ALA A 1 22 ? -4.234 5.763 -4.494 1.00 0.00 22 ALA A CA 2
ATOM 1327 C C . ALA A 1 22 ? -3.592 4.819 -3.497 1.00 0.00 22 ALA A C 2
ATOM 1328 O O . ALA A 1 22 ? -3.255 5.228 -2.408 1.00 0.00 22 ALA A O 2
ATOM 1335 N N . PHE A 1 23 ? -3.518 3.552 -3.814 1.00 0.00 23 PHE A N 2
ATOM 1336 C CA . PHE A 1 23 ? -2.990 2.557 -2.821 1.00 0.00 23 PHE A CA 2
ATOM 1337 C C . PHE A 1 23 ? -2.059 1.535 -3.474 1.00 0.00 23 PHE A C 2
ATOM 1338 O O . PHE A 1 23 ? -2.304 1.091 -4.574 1.00 0.00 23 PHE A O 2
ATOM 1355 N N . TYR A 1 24 ? -1.037 1.111 -2.755 1.00 0.00 24 TYR A N 2
ATOM 1356 C CA . TYR A 1 24 ? -0.124 0.039 -3.276 1.00 0.00 24 TYR A CA 2
ATOM 1357 C C . TYR A 1 24 ? 0.512 -0.710 -2.100 1.00 0.00 24 TYR A C 2
ATOM 1358 O O . TYR A 1 24 ? 0.244 -0.407 -0.949 1.00 0.00 24 TYR A O 2
ATOM 1376 N N . TYR A 1 25 ? 1.312 -1.713 -2.386 1.00 0.00 25 TYR A N 2
ATOM 1377 C CA . TYR A 1 25 ? 1.923 -2.545 -1.295 1.00 0.00 25 TYR A CA 2
ATOM 1378 C C . TYR A 1 25 ? 3.266 -1.980 -0.844 1.00 0.00 25 TYR A C 2
ATOM 1379 O O . TYR A 1 25 ? 4.144 -1.688 -1.639 1.00 0.00 25 TYR A O 2
ATOM 1397 N N . ASN A 1 26 ? 3.404 -1.849 0.451 1.00 0.00 26 ASN A N 2
ATOM 1398 C CA . ASN A 1 26 ? 4.657 -1.318 1.068 1.00 0.00 26 ASN A CA 2
ATOM 1399 C C . ASN A 1 26 ? 5.400 -2.466 1.757 1.00 0.00 26 ASN A C 2
ATOM 1400 O O . ASN A 1 26 ? 4.791 -3.290 2.423 1.00 0.00 26 ASN A O 2
ATOM 1411 N N . SER A 1 27 ? 6.708 -2.514 1.606 1.00 0.00 27 SER A N 2
ATOM 1412 C CA . SER A 1 27 ? 7.522 -3.598 2.249 1.00 0.00 27 SER A CA 2
ATOM 1413 C C . SER A 1 27 ? 7.835 -3.227 3.706 1.00 0.00 27 SER A C 2
ATOM 1414 O O . SER A 1 27 ? 8.129 -4.092 4.516 1.00 0.00 27 SER A O 2
ATOM 1422 N N . HIS A 1 28 ? 7.788 -1.950 4.034 1.00 0.00 28 HIS A N 2
ATOM 1423 C CA . HIS A 1 28 ? 8.095 -1.494 5.430 1.00 0.00 28 HIS A CA 2
ATOM 1424 C C . HIS A 1 28 ? 7.087 -2.092 6.419 1.00 0.00 28 HIS A C 2
ATOM 1425 O O . HIS A 1 28 ? 7.394 -2.269 7.587 1.00 0.00 28 HIS A O 2
ATOM 1439 N N . LEU A 1 29 ? 5.889 -2.391 5.959 1.00 0.00 29 LEU A N 2
ATOM 1440 C CA . LEU A 1 29 ? 4.839 -2.970 6.861 1.00 0.00 29 LEU A CA 2
ATOM 1441 C C . LEU A 1 29 ? 4.283 -4.282 6.291 1.00 0.00 29 LEU A C 2
ATOM 1442 O O . LEU A 1 29 ? 3.465 -4.928 6.929 1.00 0.00 29 LEU A O 2
ATOM 1458 N N . HIS A 1 30 ? 4.723 -4.690 5.115 1.00 0.00 30 HIS A N 2
ATOM 1459 C CA . HIS A 1 30 ? 4.234 -5.972 4.511 1.00 0.00 30 HIS A CA 2
ATOM 1460 C C . HIS A 1 30 ? 2.715 -5.875 4.293 1.00 0.00 30 HIS A C 2
ATOM 1461 O O . HIS A 1 30 ? 1.999 -6.863 4.367 1.00 0.00 30 HIS A O 2
ATOM 1475 N N . LYS A 1 31 ? 2.233 -4.681 4.022 1.00 0.00 31 LYS A N 2
ATOM 1476 C CA . LYS A 1 31 ? 0.769 -4.469 3.791 1.00 0.00 31 LYS A CA 2
ATOM 1477 C C . LYS A 1 31 ? 0.579 -3.393 2.725 1.00 0.00 31 LYS A C 2
ATOM 1478 O O . LYS A 1 31 ? 1.511 -3.038 2.020 1.00 0.00 31 LYS A O 2
ATOM 1497 N N . CYS A 1 32 ? -0.623 -2.885 2.610 1.00 0.00 32 CYS A N 2
ATOM 1498 C CA . CYS A 1 32 ? -0.917 -1.830 1.593 1.00 0.00 32 CYS A CA 2
ATOM 1499 C C . CYS A 1 32 ? -0.797 -0.453 2.237 1.00 0.00 32 CYS A C 2
ATOM 1500 O O . CYS A 1 32 ? -0.918 -0.306 3.442 1.00 0.00 32 CYS A O 2
ATOM 1507 N N . GLN A 1 33 ? -0.578 0.550 1.421 1.00 0.00 33 GLN A N 2
ATOM 1508 C CA . GLN A 1 33 ? -0.464 1.951 1.921 1.00 0.00 33 GLN A CA 2
ATOM 1509 C C . GLN A 1 33 ? -1.122 2.859 0.896 1.00 0.00 33 GLN A C 2
ATOM 1510 O O . GLN A 1 33 ? -1.081 2.581 -0.293 1.00 0.00 33 GLN A O 2
ATOM 1524 N N . LYS A 1 34 ? -1.732 3.929 1.345 1.00 0.00 34 LYS A N 2
ATOM 1525 C CA . LYS A 1 34 ? -2.405 4.854 0.399 1.00 0.00 34 LYS A CA 2
ATOM 1526 C C . LYS A 1 34 ? -1.473 6.028 0.098 1.00 0.00 34 LYS A C 2
ATOM 1527 O O . LYS A 1 34 ? -0.850 6.573 0.996 1.00 0.00 34 LYS A O 2
ATOM 1546 N N . PHE A 1 35 ? -1.388 6.418 -1.152 1.00 0.00 35 PHE A N 2
ATOM 1547 C CA . PHE A 1 35 ? -0.519 7.561 -1.534 1.00 0.00 35 PHE A CA 2
ATOM 1548 C C . PHE A 1 35 ? -1.365 8.623 -2.250 1.00 0.00 35 PHE A C 2
ATOM 1549 O O . PHE A 1 35 ? -2.556 8.425 -2.504 1.00 0.00 35 PHE A O 2
ATOM 1566 N N . ASN A 1 36 ? -0.758 9.753 -2.532 1.00 0.00 36 ASN A N 2
ATOM 1567 C CA . ASN A 1 36 ? -1.478 10.891 -3.179 1.00 0.00 36 ASN A CA 2
ATOM 1568 C C . ASN A 1 36 ? -1.320 10.832 -4.698 1.00 0.00 36 ASN A C 2
ATOM 1569 O O . ASN A 1 36 ? -0.225 10.665 -5.211 1.00 0.00 36 ASN A O 2
ATOM 1580 N N . TYR A 1 37 ? -2.418 10.979 -5.409 1.00 0.00 37 TYR A N 2
ATOM 1581 C CA . TYR A 1 37 ? -2.377 10.949 -6.902 1.00 0.00 37 TYR A CA 2
ATOM 1582 C C . TYR A 1 37 ? -3.361 11.983 -7.453 1.00 0.00 37 TYR A C 2
ATOM 1583 O O . TYR A 1 37 ? -4.333 12.327 -6.800 1.00 0.00 37 TYR A O 2
ATOM 1601 N N . GLY A 1 38 ? -3.108 12.473 -8.648 1.00 0.00 38 GLY A N 2
ATOM 1602 C CA . GLY A 1 38 ? -4.010 13.488 -9.276 1.00 0.00 38 GLY A CA 2
ATOM 1603 C C . GLY A 1 38 ? -4.728 12.858 -10.470 1.00 0.00 38 GLY A C 2
ATOM 1604 O O . GLY A 1 38 ? -5.939 12.714 -10.465 1.00 0.00 38 GLY A O 2
ATOM 1608 N N . GLY A 1 39 ? -3.982 12.481 -11.487 1.00 0.00 39 GLY A N 2
ATOM 1609 C CA . GLY A 1 39 ? -4.590 11.851 -12.703 1.00 0.00 39 GLY A CA 2
ATOM 1610 C C . GLY A 1 39 ? -3.797 12.269 -13.941 1.00 0.00 39 GLY A C 2
ATOM 1611 O O . GLY A 1 39 ? -4.364 12.730 -14.919 1.00 0.00 39 GLY A O 2
ATOM 1615 N N . CYS A 1 40 ? -2.491 12.115 -13.894 1.00 0.00 40 CYS A N 2
ATOM 1616 C CA . CYS A 1 40 ? -1.625 12.503 -15.050 1.00 0.00 40 CYS A CA 2
ATOM 1617 C C . CYS A 1 40 ? -0.824 11.291 -15.527 1.00 0.00 40 CYS A C 2
ATOM 1618 O O . CYS A 1 40 ? -0.895 10.910 -16.684 1.00 0.00 40 CYS A O 2
ATOM 1625 N N . GLY A 1 41 ? -0.065 10.695 -14.637 1.00 0.00 41 GLY A N 2
ATOM 1626 C CA . GLY A 1 41 ? 0.765 9.503 -14.998 1.00 0.00 41 GLY A CA 2
ATOM 1627 C C . GLY A 1 41 ? 1.390 8.913 -13.733 1.00 0.00 41 GLY A C 2
ATOM 1628 O O . GLY A 1 41 ? 1.419 9.555 -12.696 1.00 0.00 41 GLY A O 2
ATOM 1632 N N . GLY A 1 42 ? 1.888 7.696 -13.822 1.00 0.00 42 GLY A N 2
ATOM 1633 C CA . GLY A 1 42 ? 2.521 7.035 -12.637 1.00 0.00 42 GLY A CA 2
ATOM 1634 C C . GLY A 1 42 ? 3.100 5.678 -13.047 1.00 0.00 42 GLY A C 2
ATOM 1635 O O . GLY A 1 42 ? 2.784 5.154 -14.103 1.00 0.00 42 GLY A O 2
ATOM 1639 N N . ASN A 1 43 ? 3.944 5.115 -12.208 1.00 0.00 43 ASN A N 2
ATOM 1640 C CA . ASN A 1 43 ? 4.573 3.788 -12.504 1.00 0.00 43 ASN A CA 2
ATOM 1641 C C . ASN A 1 43 ? 3.499 2.689 -12.401 1.00 0.00 43 ASN A C 2
ATOM 1642 O O . ASN A 1 43 ? 2.331 2.951 -12.637 1.00 0.00 43 ASN A O 2
ATOM 1653 N N . ALA A 1 44 ? 3.883 1.466 -12.064 1.00 0.00 44 ALA A N 2
ATOM 1654 C CA . ALA A 1 44 ? 2.891 0.347 -11.956 1.00 0.00 44 ALA A CA 2
ATOM 1655 C C . ALA A 1 44 ? 2.285 0.310 -10.548 1.00 0.00 44 ALA A C 2
ATOM 1656 O O . ALA A 1 44 ? 1.101 0.061 -10.391 1.00 0.00 44 ALA A O 2
ATOM 1663 N N . ASN A 1 45 ? 3.090 0.547 -9.531 1.00 0.00 45 ASN A N 2
ATOM 1664 C CA . ASN A 1 45 ? 2.581 0.527 -8.119 1.00 0.00 45 ASN A CA 2
ATOM 1665 C C . ASN A 1 45 ? 1.527 1.621 -7.923 1.00 0.00 45 ASN A C 2
ATOM 1666 O O . ASN A 1 45 ? 1.860 2.776 -7.711 1.00 0.00 45 ASN A O 2
ATOM 1677 N N . ASN A 1 46 ? 0.260 1.254 -7.977 1.00 0.00 46 ASN A N 2
ATOM 1678 C CA . ASN A 1 46 ? -0.837 2.255 -7.780 1.00 0.00 46 ASN A CA 2
ATOM 1679 C C . ASN A 1 46 ? -2.202 1.585 -7.946 1.00 0.00 46 ASN A C 2
ATOM 1680 O O . ASN A 1 46 ? -2.498 1.002 -8.976 1.00 0.00 46 ASN A O 2
ATOM 1691 N N . PHE A 1 47 ? -3.029 1.676 -6.925 1.00 0.00 47 PHE A N 2
ATOM 1692 C CA . PHE A 1 47 ? -4.398 1.063 -6.976 1.00 0.00 47 PHE A CA 2
ATOM 1693 C C . PHE A 1 47 ? -5.441 2.112 -6.576 1.00 0.00 47 PHE A C 2
ATOM 1694 O O . PHE A 1 47 ? -5.149 3.297 -6.529 1.00 0.00 47 PHE A O 2
ATOM 1711 N N . LYS A 1 48 ? -6.651 1.675 -6.287 1.00 0.00 48 LYS A N 2
ATOM 1712 C CA . LYS A 1 48 ? -7.739 2.617 -5.879 1.00 0.00 48 LYS A CA 2
ATOM 1713 C C . LYS A 1 48 ? -8.120 2.387 -4.407 1.00 0.00 48 LYS A C 2
ATOM 1714 O O . LYS A 1 48 ? -8.866 3.164 -3.842 1.00 0.00 48 LYS A O 2
ATOM 1733 N N . THR A 1 49 ? -7.609 1.333 -3.789 1.00 0.00 49 THR A N 2
ATOM 1734 C CA . THR A 1 49 ? -7.919 1.037 -2.358 1.00 0.00 49 THR A CA 2
ATOM 1735 C C . THR A 1 49 ? -7.214 -0.264 -1.961 1.00 0.00 49 THR A C 2
ATOM 1736 O O . THR A 1 49 ? -6.572 -0.911 -2.776 1.00 0.00 49 THR A O 2
ATOM 1747 N N . ILE A 1 50 ? -7.330 -0.633 -0.713 1.00 0.00 50 ILE A N 2
ATOM 1748 C CA . ILE A 1 50 ? -6.677 -1.883 -0.203 1.00 0.00 50 ILE A CA 2
ATOM 1749 C C . ILE A 1 50 ? -7.316 -3.128 -0.842 1.00 0.00 50 ILE A C 2
ATOM 1750 O O . ILE A 1 50 ? -6.746 -4.205 -0.789 1.00 0.00 50 ILE A O 2
ATOM 1766 N N . ASP A 1 51 ? -8.489 -2.990 -1.439 1.00 0.00 51 ASP A N 2
ATOM 1767 C CA . ASP A 1 51 ? -9.169 -4.165 -2.077 1.00 0.00 51 ASP A CA 2
ATOM 1768 C C . ASP A 1 51 ? -8.307 -4.687 -3.224 1.00 0.00 51 ASP A C 2
ATOM 1769 O O . ASP A 1 51 ? -7.692 -5.734 -3.111 1.00 0.00 51 ASP A O 2
ATOM 1778 N N . GLU A 1 52 ? -8.247 -3.954 -4.318 1.00 0.00 52 GLU A N 2
ATOM 1779 C CA . GLU A 1 52 ? -7.407 -4.380 -5.487 1.00 0.00 52 GLU A CA 2
ATOM 1780 C C . GLU A 1 52 ? -5.963 -4.588 -5.012 1.00 0.00 52 GLU A C 2
ATOM 1781 O O . GLU A 1 52 ? -5.237 -5.417 -5.531 1.00 0.00 52 GLU A O 2
ATOM 1793 N N . CYS A 1 53 ? -5.572 -3.830 -4.012 1.00 0.00 53 CYS A N 2
ATOM 1794 C CA . CYS A 1 53 ? -4.200 -3.927 -3.434 1.00 0.00 53 CYS A CA 2
ATOM 1795 C C . CYS A 1 53 ? -3.997 -5.308 -2.812 1.00 0.00 53 CYS A C 2
ATOM 1796 O O . CYS A 1 53 ? -2.970 -5.941 -3.005 1.00 0.00 53 CYS A O 2
ATOM 1803 N N . GLN A 1 54 ? -4.969 -5.762 -2.053 1.00 0.00 54 GLN A N 2
ATOM 1804 C CA . GLN A 1 54 ? -4.868 -7.092 -1.379 1.00 0.00 54 GLN A CA 2
ATOM 1805 C C . GLN A 1 54 ? -4.831 -8.227 -2.411 1.00 0.00 54 GLN A C 2
ATOM 1806 O O . GLN A 1 54 ? -4.100 -9.189 -2.251 1.00 0.00 54 GLN A O 2
ATOM 1820 N N . ARG A 1 55 ? -5.638 -8.130 -3.444 1.00 0.00 55 ARG A N 2
ATOM 1821 C CA . ARG A 1 55 ? -5.707 -9.208 -4.487 1.00 0.00 55 ARG A CA 2
ATOM 1822 C C . ARG A 1 55 ? -4.448 -9.253 -5.366 1.00 0.00 55 ARG A C 2
ATOM 1823 O O . ARG A 1 55 ? -4.043 -10.319 -5.802 1.00 0.00 55 ARG A O 2
ATOM 1844 N N . THR A 1 56 ? -3.861 -8.113 -5.666 1.00 0.00 56 THR A N 2
ATOM 1845 C CA . THR A 1 56 ? -2.661 -8.086 -6.571 1.00 0.00 56 THR A CA 2
ATOM 1846 C C . THR A 1 56 ? -1.345 -8.393 -5.831 1.00 0.00 56 THR A C 2
ATOM 1847 O O . THR A 1 56 ? -0.570 -9.216 -6.294 1.00 0.00 56 THR A O 2
ATOM 1858 N N . CYS A 1 57 ? -1.061 -7.731 -4.721 1.00 0.00 57 CYS A N 2
ATOM 1859 C CA . CYS A 1 57 ? 0.235 -7.977 -3.997 1.00 0.00 57 CYS A CA 2
ATOM 1860 C C . CYS A 1 57 ? 0.064 -8.996 -2.860 1.00 0.00 57 CYS A C 2
ATOM 1861 O O . CYS A 1 57 ? 0.926 -9.838 -2.662 1.00 0.00 57 CYS A O 2
ATOM 1868 N N . ALA A 1 58 ? -1.019 -8.922 -2.108 1.00 0.00 58 ALA A N 2
ATOM 1869 C CA . ALA A 1 58 ? -1.225 -9.884 -0.972 1.00 0.00 58 ALA A CA 2
ATOM 1870 C C . ALA A 1 58 ? -1.522 -11.282 -1.518 1.00 0.00 58 ALA A C 2
ATOM 1871 O O . ALA A 1 58 ? -1.567 -11.487 -2.720 1.00 0.00 58 ALA A O 2
ATOM 1878 N N . ALA A 1 59 ? -1.714 -12.239 -0.634 1.00 0.00 59 ALA A N 2
ATOM 1879 C CA . ALA A 1 59 ? -2.002 -13.643 -1.064 1.00 0.00 59 ALA A CA 2
ATOM 1880 C C . ALA A 1 59 ? -3.347 -14.098 -0.495 1.00 0.00 59 ALA A C 2
ATOM 1881 O O . ALA A 1 59 ? -3.556 -14.082 0.707 1.00 0.00 59 ALA A O 2
ATOM 1888 N N . LYS A 1 60 ? -4.251 -14.509 -1.361 1.00 0.00 60 LYS A N 2
ATOM 1889 C CA . LYS A 1 60 ? -5.597 -14.985 -0.912 1.00 0.00 60 LYS A CA 2
ATOM 1890 C C . LYS A 1 60 ? -5.947 -16.268 -1.667 1.00 0.00 60 LYS A C 2
ATOM 1891 O O . LYS A 1 60 ? -5.680 -16.387 -2.852 1.00 0.00 60 LYS A O 2
ATOM 1910 N N . TYR A 1 61 ? -6.543 -17.223 -0.984 1.00 0.00 61 TYR A N 2
ATOM 1911 C CA . TYR A 1 61 ? -6.923 -18.513 -1.638 1.00 0.00 61 TYR A CA 2
ATOM 1912 C C . TYR A 1 61 ? -8.337 -18.906 -1.214 1.00 0.00 61 TYR A C 2
ATOM 1913 O O . TYR A 1 61 ? -8.754 -18.627 -0.100 1.00 0.00 61 TYR A O 2
ATOM 1931 N N . GLY A 1 62 ? -9.069 -19.551 -2.097 1.00 0.00 62 GLY A N 2
ATOM 1932 C CA . GLY A 1 62 ? -10.467 -19.979 -1.779 1.00 0.00 62 GLY A CA 2
ATOM 1933 C C . GLY A 1 62 ? -11.449 -18.923 -2.286 1.00 0.00 62 GLY A C 2
ATOM 1934 O O . GLY A 1 62 ? -11.104 -18.097 -3.113 1.00 0.00 62 GLY A O 2
ATOM 1938 N N . ARG A 1 63 ? -12.670 -18.952 -1.788 1.00 0.00 63 ARG A N 2
ATOM 1939 C CA . ARG A 1 63 ? -13.719 -17.966 -2.217 1.00 0.00 63 ARG A CA 2
ATOM 1940 C C . ARG A 1 63 ? -14.131 -18.266 -3.662 1.00 0.00 63 ARG A C 2
ATOM 1941 O O . ARG A 1 63 ? -15.261 -18.641 -3.922 1.00 0.00 63 ARG A O 2
ATOM 1962 N N . SER A 1 64 ? -13.213 -18.102 -4.592 1.00 0.00 64 SER A N 2
ATOM 1963 C CA . SER A 1 64 ? -13.509 -18.373 -6.032 1.00 0.00 64 SER A CA 2
ATOM 1964 C C . SER A 1 64 ? -12.415 -19.284 -6.607 1.00 0.00 64 SER A C 2
ATOM 1965 O O . SER A 1 64 ? -11.336 -18.825 -6.947 1.00 0.00 64 SER A O 2
ATOM 1973 N N . SER A 1 65 ? -12.696 -20.567 -6.711 1.00 0.00 65 SER A N 2
ATOM 1974 C CA . SER A 1 65 ? -11.692 -21.536 -7.256 1.00 0.00 65 SER A CA 2
ATOM 1975 C C . SER A 1 65 ? -12.057 -21.893 -8.697 1.00 0.00 65 SER A C 2
ATOM 1976 O O . SER A 1 65 ? -13.179 -22.320 -8.915 1.00 0.00 65 SER A O 2
ATOM 1985 N N . LYS A 1 1 ? 2.123 -11.682 -17.536 1.00 0.00 1 LYS A N 3
ATOM 1986 C CA . LYS A 1 1 ? 1.691 -11.570 -16.114 1.00 0.00 1 LYS A CA 3
ATOM 1987 C C . LYS A 1 1 ? 2.133 -12.819 -15.348 1.00 0.00 1 LYS A C 3
ATOM 1988 O O . LYS A 1 1 ? 1.657 -13.913 -15.612 1.00 0.00 1 LYS A O 3
ATOM 2009 N N . ASN A 1 2 ? 3.035 -12.654 -14.405 1.00 0.00 2 ASN A N 3
ATOM 2010 C CA . ASN A 1 2 ? 3.531 -13.813 -13.598 1.00 0.00 2 ASN A CA 3
ATOM 2011 C C . ASN A 1 2 ? 3.748 -13.366 -12.145 1.00 0.00 2 ASN A C 3
ATOM 2012 O O . ASN A 1 2 ? 4.620 -13.868 -11.450 1.00 0.00 2 ASN A O 3
ATOM 2023 N N . ARG A 1 3 ? 2.949 -12.425 -11.688 1.00 0.00 3 ARG A N 3
ATOM 2024 C CA . ARG A 1 3 ? 3.070 -11.914 -10.284 1.00 0.00 3 ARG A CA 3
ATOM 2025 C C . ARG A 1 3 ? 4.456 -11.250 -10.101 1.00 0.00 3 ARG A C 3
ATOM 2026 O O . ARG A 1 3 ? 5.400 -11.906 -9.691 1.00 0.00 3 ARG A O 3
ATOM 2047 N N . PRO A 1 4 ? 4.548 -9.960 -10.419 1.00 0.00 4 PRO A N 3
ATOM 2048 C CA . PRO A 1 4 ? 5.813 -9.201 -10.298 1.00 0.00 4 PRO A CA 3
ATOM 2049 C C . PRO A 1 4 ? 6.073 -8.802 -8.842 1.00 0.00 4 PRO A C 3
ATOM 2050 O O . PRO A 1 4 ? 5.290 -9.112 -7.960 1.00 0.00 4 PRO A O 3
ATOM 2061 N N . THR A 1 5 ? 7.171 -8.113 -8.599 1.00 0.00 5 THR A N 3
ATOM 2062 C CA . THR A 1 5 ? 7.511 -7.671 -7.208 1.00 0.00 5 THR A CA 3
ATOM 2063 C C . THR A 1 5 ? 7.400 -6.144 -7.084 1.00 0.00 5 THR A C 3
ATOM 2064 O O . THR A 1 5 ? 7.834 -5.575 -6.098 1.00 0.00 5 THR A O 3
ATOM 2075 N N . PHE A 1 6 ? 6.809 -5.489 -8.073 1.00 0.00 6 PHE A N 3
ATOM 2076 C CA . PHE A 1 6 ? 6.622 -3.995 -8.061 1.00 0.00 6 PHE A CA 3
ATOM 2077 C C . PHE A 1 6 ? 6.249 -3.476 -6.652 1.00 0.00 6 PHE A C 3
ATOM 2078 O O . PHE A 1 6 ? 6.563 -2.354 -6.305 1.00 0.00 6 PHE A O 3
ATOM 2095 N N . CYS A 1 7 ? 5.592 -4.294 -5.841 1.00 0.00 7 CYS A N 3
ATOM 2096 C CA . CYS A 1 7 ? 5.205 -3.871 -4.443 1.00 0.00 7 CYS A CA 3
ATOM 2097 C C . CYS A 1 7 ? 6.418 -3.246 -3.738 1.00 0.00 7 CYS A C 3
ATOM 2098 O O . CYS A 1 7 ? 6.274 -2.354 -2.917 1.00 0.00 7 CYS A O 3
ATOM 2105 N N . ASN A 1 8 ? 7.605 -3.689 -4.095 1.00 0.00 8 ASN A N 3
ATOM 2106 C CA . ASN A 1 8 ? 8.858 -3.117 -3.509 1.00 0.00 8 ASN A CA 3
ATOM 2107 C C . ASN A 1 8 ? 9.257 -1.910 -4.363 1.00 0.00 8 ASN A C 3
ATOM 2108 O O . ASN A 1 8 ? 9.752 -0.913 -3.865 1.00 0.00 8 ASN A O 3
ATOM 2119 N N . LEU A 1 9 ? 9.013 -2.010 -5.653 1.00 0.00 9 LEU A N 3
ATOM 2120 C CA . LEU A 1 9 ? 9.323 -0.907 -6.613 1.00 0.00 9 LEU A CA 3
ATOM 2121 C C . LEU A 1 9 ? 8.578 0.363 -6.183 1.00 0.00 9 LEU A C 3
ATOM 2122 O O . LEU A 1 9 ? 7.407 0.310 -5.842 1.00 0.00 9 LEU A O 3
ATOM 2138 N N . LEU A 1 10 ? 9.256 1.494 -6.191 1.00 0.00 10 LEU A N 3
ATOM 2139 C CA . LEU A 1 10 ? 8.610 2.781 -5.776 1.00 0.00 10 LEU A CA 3
ATOM 2140 C C . LEU A 1 10 ? 7.939 3.446 -7.003 1.00 0.00 10 LEU A C 3
ATOM 2141 O O . LEU A 1 10 ? 8.584 3.597 -8.023 1.00 0.00 10 LEU A O 3
ATOM 2157 N N . PRO A 1 11 ? 6.664 3.827 -6.881 1.00 0.00 11 PRO A N 3
ATOM 2158 C CA . PRO A 1 11 ? 5.921 4.472 -7.990 1.00 0.00 11 PRO A CA 3
ATOM 2159 C C . PRO A 1 11 ? 6.281 5.960 -8.083 1.00 0.00 11 PRO A C 3
ATOM 2160 O O . PRO A 1 11 ? 7.267 6.400 -7.515 1.00 0.00 11 PRO A O 3
ATOM 2171 N N . GLU A 1 12 ? 5.480 6.729 -8.797 1.00 0.00 12 GLU A N 3
ATOM 2172 C CA . GLU A 1 12 ? 5.745 8.196 -8.946 1.00 0.00 12 GLU A CA 3
ATOM 2173 C C . GLU A 1 12 ? 4.413 8.947 -9.036 1.00 0.00 12 GLU A C 3
ATOM 2174 O O . GLU A 1 12 ? 3.445 8.434 -9.577 1.00 0.00 12 GLU A O 3
ATOM 2186 N N . THR A 1 13 ? 4.366 10.154 -8.511 1.00 0.00 13 THR A N 3
ATOM 2187 C CA . THR A 1 13 ? 3.109 10.968 -8.551 1.00 0.00 13 THR A CA 3
ATOM 2188 C C . THR A 1 13 ? 3.067 11.781 -9.847 1.00 0.00 13 THR A C 3
ATOM 2189 O O . THR A 1 13 ? 2.014 11.964 -10.434 1.00 0.00 13 THR A O 3
ATOM 2200 N N . GLY A 1 14 ? 4.210 12.267 -10.285 1.00 0.00 14 GLY A N 3
ATOM 2201 C CA . GLY A 1 14 ? 4.277 13.077 -11.543 1.00 0.00 14 GLY A CA 3
ATOM 2202 C C . GLY A 1 14 ? 4.194 14.561 -11.195 1.00 0.00 14 GLY A C 3
ATOM 2203 O O . GLY A 1 14 ? 3.642 15.352 -11.943 1.00 0.00 14 GLY A O 3
ATOM 2207 N N . ARG A 1 15 ? 4.746 14.931 -10.062 1.00 0.00 15 ARG A N 3
ATOM 2208 C CA . ARG A 1 15 ? 4.730 16.361 -9.617 1.00 0.00 15 ARG A CA 3
ATOM 2209 C C . ARG A 1 15 ? 3.277 16.849 -9.501 1.00 0.00 15 ARG A C 3
ATOM 2210 O O . ARG A 1 15 ? 2.981 18.016 -9.717 1.00 0.00 15 ARG A O 3
ATOM 2231 N N . CYS A 1 16 ? 2.378 15.954 -9.142 1.00 0.00 16 CYS A N 3
ATOM 2232 C CA . CYS A 1 16 ? 0.938 16.322 -8.983 1.00 0.00 16 CYS A CA 3
ATOM 2233 C C . CYS A 1 16 ? 0.387 15.651 -7.728 1.00 0.00 16 CYS A C 3
ATOM 2234 O O . CYS A 1 16 ? 0.428 14.437 -7.593 1.00 0.00 16 CYS A O 3
ATOM 2241 N N . ASN A 1 17 ? -0.123 16.444 -6.819 1.00 0.00 17 ASN A N 3
ATOM 2242 C CA . ASN A 1 17 ? -0.691 15.904 -5.540 1.00 0.00 17 ASN A CA 3
ATOM 2243 C C . ASN A 1 17 ? -1.943 16.700 -5.150 1.00 0.00 17 ASN A C 3
ATOM 2244 O O . ASN A 1 17 ? -2.148 17.812 -5.609 1.00 0.00 17 ASN A O 3
ATOM 2255 N N . ALA A 1 18 ? -2.771 16.126 -4.300 1.00 0.00 18 ALA A N 3
ATOM 2256 C CA . ALA A 1 18 ? -4.024 16.812 -3.843 1.00 0.00 18 ALA A CA 3
ATOM 2257 C C . ALA A 1 18 ? -4.778 15.890 -2.881 1.00 0.00 18 ALA A C 3
ATOM 2258 O O . ALA A 1 18 ? -4.778 16.101 -1.679 1.00 0.00 18 ALA A O 3
ATOM 2265 N N . LEU A 1 19 ? -5.413 14.867 -3.413 1.00 0.00 19 LEU A N 3
ATOM 2266 C CA . LEU A 1 19 ? -6.179 13.890 -2.570 1.00 0.00 19 LEU A CA 3
ATOM 2267 C C . LEU A 1 19 ? -6.897 12.898 -3.490 1.00 0.00 19 LEU A C 3
ATOM 2268 O O . LEU A 1 19 ? -7.854 13.249 -4.159 1.00 0.00 19 LEU A O 3
ATOM 2284 N N . ILE A 1 20 ? -6.435 11.664 -3.519 1.00 0.00 20 ILE A N 3
ATOM 2285 C CA . ILE A 1 20 ? -7.057 10.616 -4.373 1.00 0.00 20 ILE A CA 3
ATOM 2286 C C . ILE A 1 20 ? -6.710 9.276 -3.721 1.00 0.00 20 ILE A C 3
ATOM 2287 O O . ILE A 1 20 ? -5.594 9.127 -3.250 1.00 0.00 20 ILE A O 3
ATOM 2303 N N . PRO A 1 21 ? -7.651 8.347 -3.665 1.00 0.00 21 PRO A N 3
ATOM 2304 C CA . PRO A 1 21 ? -7.399 7.055 -3.016 1.00 0.00 21 PRO A CA 3
ATOM 2305 C C . PRO A 1 21 ? -6.422 6.209 -3.838 1.00 0.00 21 PRO A C 3
ATOM 2306 O O . PRO A 1 21 ? -6.795 5.204 -4.429 1.00 0.00 21 PRO A O 3
ATOM 2317 N N . ALA A 1 22 ? -5.151 6.589 -3.834 1.00 0.00 22 ALA A N 3
ATOM 2318 C CA . ALA A 1 22 ? -4.127 5.788 -4.560 1.00 0.00 22 ALA A CA 3
ATOM 2319 C C . ALA A 1 22 ? -3.518 4.876 -3.516 1.00 0.00 22 ALA A C 3
ATOM 2320 O O . ALA A 1 22 ? -3.132 5.324 -2.459 1.00 0.00 22 ALA A O 3
ATOM 2327 N N . PHE A 1 23 ? -3.519 3.601 -3.776 1.00 0.00 23 PHE A N 3
ATOM 2328 C CA . PHE A 1 23 ? -3.023 2.617 -2.766 1.00 0.00 23 PHE A CA 3
ATOM 2329 C C . PHE A 1 23 ? -2.097 1.594 -3.414 1.00 0.00 23 PHE A C 3
ATOM 2330 O O . PHE A 1 23 ? -2.399 1.082 -4.472 1.00 0.00 23 PHE A O 3
ATOM 2347 N N . TYR A 1 24 ? -1.014 1.248 -2.752 1.00 0.00 24 TYR A N 3
ATOM 2348 C CA . TYR A 1 24 ? -0.102 0.186 -3.288 1.00 0.00 24 TYR A CA 3
ATOM 2349 C C . TYR A 1 24 ? 0.522 -0.579 -2.119 1.00 0.00 24 TYR A C 3
ATOM 2350 O O . TYR A 1 24 ? 0.301 -0.247 -0.965 1.00 0.00 24 TYR A O 3
ATOM 2368 N N . TYR A 1 25 ? 1.255 -1.629 -2.414 1.00 0.00 25 TYR A N 3
ATOM 2369 C CA . TYR A 1 25 ? 1.848 -2.476 -1.333 1.00 0.00 25 TYR A CA 3
ATOM 2370 C C . TYR A 1 25 ? 3.267 -2.045 -0.983 1.00 0.00 25 TYR A C 3
ATOM 2371 O O . TYR A 1 25 ? 4.085 -1.761 -1.840 1.00 0.00 25 TYR A O 3
ATOM 2389 N N . ASN A 1 26 ? 3.544 -2.032 0.298 1.00 0.00 26 ASN A N 3
ATOM 2390 C CA . ASN A 1 26 ? 4.896 -1.664 0.815 1.00 0.00 26 ASN A CA 3
ATOM 2391 C C . ASN A 1 26 ? 5.502 -2.887 1.505 1.00 0.00 26 ASN A C 3
ATOM 2392 O O . ASN A 1 26 ? 4.820 -3.587 2.244 1.00 0.00 26 ASN A O 3
ATOM 2403 N N . SER A 1 27 ? 6.770 -3.144 1.261 1.00 0.00 27 SER A N 3
ATOM 2404 C CA . SER A 1 27 ? 7.453 -4.322 1.882 1.00 0.00 27 SER A CA 3
ATOM 2405 C C . SER A 1 27 ? 7.793 -4.018 3.344 1.00 0.00 27 SER A C 3
ATOM 2406 O O . SER A 1 27 ? 7.648 -4.870 4.204 1.00 0.00 27 SER A O 3
ATOM 2414 N N . HIS A 1 28 ? 8.247 -2.812 3.620 1.00 0.00 28 HIS A N 3
ATOM 2415 C CA . HIS A 1 28 ? 8.612 -2.428 5.024 1.00 0.00 28 HIS A CA 3
ATOM 2416 C C . HIS A 1 28 ? 7.370 -2.501 5.913 1.00 0.00 28 HIS A C 3
ATOM 2417 O O . HIS A 1 28 ? 7.457 -2.847 7.080 1.00 0.00 28 HIS A O 3
ATOM 2431 N N . LEU A 1 29 ? 6.224 -2.171 5.360 1.00 0.00 29 LEU A N 3
ATOM 2432 C CA . LEU A 1 29 ? 4.947 -2.203 6.143 1.00 0.00 29 LEU A CA 3
ATOM 2433 C C . LEU A 1 29 ? 4.338 -3.606 6.090 1.00 0.00 29 LEU A C 3
ATOM 2434 O O . LEU A 1 29 ? 3.577 -3.986 6.966 1.00 0.00 29 LEU A O 3
ATOM 2450 N N . HIS A 1 30 ? 4.669 -4.375 5.072 1.00 0.00 30 HIS A N 3
ATOM 2451 C CA . HIS A 1 30 ? 4.120 -5.762 4.934 1.00 0.00 30 HIS A CA 3
ATOM 2452 C C . HIS A 1 30 ? 2.601 -5.658 4.723 1.00 0.00 30 HIS A C 3
ATOM 2453 O O . HIS A 1 30 ? 1.844 -6.539 5.106 1.00 0.00 30 HIS A O 3
ATOM 2467 N N . LYS A 1 31 ? 2.161 -4.574 4.116 1.00 0.00 31 LYS A N 3
ATOM 2468 C CA . LYS A 1 31 ? 0.701 -4.361 3.865 1.00 0.00 31 LYS A CA 3
ATOM 2469 C C . LYS A 1 31 ? 0.532 -3.295 2.784 1.00 0.00 31 LYS A C 3
ATOM 2470 O O . LYS A 1 31 ? 1.480 -2.936 2.102 1.00 0.00 31 LYS A O 3
ATOM 2489 N N . CYS A 1 32 ? -0.670 -2.792 2.637 1.00 0.00 32 CYS A N 3
ATOM 2490 C CA . CYS A 1 32 ? -0.936 -1.737 1.611 1.00 0.00 32 CYS A CA 3
ATOM 2491 C C . CYS A 1 32 ? -0.811 -0.365 2.260 1.00 0.00 32 CYS A C 3
ATOM 2492 O O . CYS A 1 32 ? -0.892 -0.230 3.470 1.00 0.00 32 CYS A O 3
ATOM 2499 N N . GLN A 1 33 ? -0.632 0.647 1.449 1.00 0.00 33 GLN A N 3
ATOM 2500 C CA . GLN A 1 33 ? -0.518 2.042 1.958 1.00 0.00 33 GLN A CA 3
ATOM 2501 C C . GLN A 1 33 ? -1.135 2.962 0.923 1.00 0.00 33 GLN A C 3
ATOM 2502 O O . GLN A 1 33 ? -1.098 2.673 -0.264 1.00 0.00 33 GLN A O 3
ATOM 2516 N N . LYS A 1 34 ? -1.713 4.051 1.358 1.00 0.00 34 LYS A N 3
ATOM 2517 C CA . LYS A 1 34 ? -2.354 4.990 0.403 1.00 0.00 34 LYS A CA 3
ATOM 2518 C C . LYS A 1 34 ? -1.423 6.168 0.123 1.00 0.00 34 LYS A C 3
ATOM 2519 O O . LYS A 1 34 ? -0.801 6.701 1.028 1.00 0.00 34 LYS A O 3
ATOM 2538 N N . PHE A 1 35 ? -1.354 6.587 -1.118 1.00 0.00 35 PHE A N 3
ATOM 2539 C CA . PHE A 1 35 ? -0.505 7.748 -1.483 1.00 0.00 35 PHE A CA 3
ATOM 2540 C C . PHE A 1 35 ? -1.381 8.777 -2.209 1.00 0.00 35 PHE A C 3
ATOM 2541 O O . PHE A 1 35 ? -2.496 8.471 -2.634 1.00 0.00 35 PHE A O 3
ATOM 2558 N N . ASN A 1 36 ? -0.896 9.993 -2.317 1.00 0.00 36 ASN A N 3
ATOM 2559 C CA . ASN A 1 36 ? -1.685 11.079 -2.967 1.00 0.00 36 ASN A CA 3
ATOM 2560 C C . ASN A 1 36 ? -1.289 11.202 -4.435 1.00 0.00 36 ASN A C 3
ATOM 2561 O O . ASN A 1 36 ? -0.161 11.533 -4.755 1.00 0.00 36 ASN A O 3
ATOM 2572 N N . TYR A 1 37 ? -2.228 10.939 -5.320 1.00 0.00 37 TYR A N 3
ATOM 2573 C CA . TYR A 1 37 ? -1.959 11.031 -6.786 1.00 0.00 37 TYR A CA 3
ATOM 2574 C C . TYR A 1 37 ? -2.708 12.237 -7.352 1.00 0.00 37 TYR A C 3
ATOM 2575 O O . TYR A 1 37 ? -3.657 12.717 -6.753 1.00 0.00 37 TYR A O 3
ATOM 2593 N N . GLY A 1 38 ? -2.278 12.730 -8.494 1.00 0.00 38 GLY A N 3
ATOM 2594 C CA . GLY A 1 38 ? -2.945 13.917 -9.117 1.00 0.00 38 GLY A CA 3
ATOM 2595 C C . GLY A 1 38 ? -3.530 13.531 -10.475 1.00 0.00 38 GLY A C 3
ATOM 2596 O O . GLY A 1 38 ? -4.703 13.746 -10.732 1.00 0.00 38 GLY A O 3
ATOM 2600 N N . GLY A 1 39 ? -2.713 12.970 -11.340 1.00 0.00 39 GLY A N 3
ATOM 2601 C CA . GLY A 1 39 ? -3.187 12.563 -12.699 1.00 0.00 39 GLY A CA 3
ATOM 2602 C C . GLY A 1 39 ? -2.251 13.151 -13.754 1.00 0.00 39 GLY A C 3
ATOM 2603 O O . GLY A 1 39 ? -2.680 13.877 -14.636 1.00 0.00 39 GLY A O 3
ATOM 2607 N N . CYS A 1 40 ? -0.978 12.840 -13.655 1.00 0.00 40 CYS A N 3
ATOM 2608 C CA . CYS A 1 40 ? 0.026 13.362 -14.632 1.00 0.00 40 CYS A CA 3
ATOM 2609 C C . CYS A 1 40 ? 0.922 12.209 -15.112 1.00 0.00 40 CYS A C 3
ATOM 2610 O O . CYS A 1 40 ? 2.051 12.425 -15.530 1.00 0.00 40 CYS A O 3
ATOM 2617 N N . GLY A 1 41 ? 0.418 10.990 -15.060 1.00 0.00 41 GLY A N 3
ATOM 2618 C CA . GLY A 1 41 ? 1.213 9.803 -15.510 1.00 0.00 41 GLY A CA 3
ATOM 2619 C C . GLY A 1 41 ? 2.042 9.267 -14.340 1.00 0.00 41 GLY A C 3
ATOM 2620 O O . GLY A 1 41 ? 2.545 10.029 -13.529 1.00 0.00 41 GLY A O 3
ATOM 2624 N N . GLY A 1 42 ? 2.181 7.959 -14.257 1.00 0.00 42 GLY A N 3
ATOM 2625 C CA . GLY A 1 42 ? 2.972 7.333 -13.150 1.00 0.00 42 GLY A CA 3
ATOM 2626 C C . GLY A 1 42 ? 3.370 5.908 -13.543 1.00 0.00 42 GLY A C 3
ATOM 2627 O O . GLY A 1 42 ? 3.203 5.503 -14.683 1.00 0.00 42 GLY A O 3
ATOM 2631 N N . ASN A 1 43 ? 3.897 5.155 -12.600 1.00 0.00 43 ASN A N 3
ATOM 2632 C CA . ASN A 1 43 ? 4.325 3.746 -12.880 1.00 0.00 43 ASN A CA 3
ATOM 2633 C C . ASN A 1 43 ? 3.136 2.798 -12.675 1.00 0.00 43 ASN A C 3
ATOM 2634 O O . ASN A 1 43 ? 2.004 3.238 -12.573 1.00 0.00 43 ASN A O 3
ATOM 2645 N N . ALA A 1 44 ? 3.394 1.505 -12.618 1.00 0.00 44 ALA A N 3
ATOM 2646 C CA . ALA A 1 44 ? 2.295 0.503 -12.422 1.00 0.00 44 ALA A CA 3
ATOM 2647 C C . ALA A 1 44 ? 1.912 0.441 -10.940 1.00 0.00 44 ALA A C 3
ATOM 2648 O O . ALA A 1 44 ? 0.771 0.170 -10.601 1.00 0.00 44 ALA A O 3
ATOM 2655 N N . ASN A 1 45 ? 2.863 0.689 -10.064 1.00 0.00 45 ASN A N 3
ATOM 2656 C CA . ASN A 1 45 ? 2.599 0.652 -8.589 1.00 0.00 45 ASN A CA 3
ATOM 2657 C C . ASN A 1 45 ? 1.549 1.712 -8.219 1.00 0.00 45 ASN A C 3
ATOM 2658 O O . ASN A 1 45 ? 1.883 2.860 -7.966 1.00 0.00 45 ASN A O 3
ATOM 2669 N N . ASN A 1 46 ? 0.283 1.331 -8.181 1.00 0.00 46 ASN A N 3
ATOM 2670 C CA . ASN A 1 46 ? -0.806 2.304 -7.821 1.00 0.00 46 ASN A CA 3
ATOM 2671 C C . ASN A 1 46 ? -2.178 1.653 -7.979 1.00 0.00 46 ASN A C 3
ATOM 2672 O O . ASN A 1 46 ? -2.550 1.228 -9.062 1.00 0.00 46 ASN A O 3
ATOM 2683 N N . PHE A 1 47 ? -2.936 1.597 -6.905 1.00 0.00 47 PHE A N 3
ATOM 2684 C CA . PHE A 1 47 ? -4.312 1.000 -6.959 1.00 0.00 47 PHE A CA 3
ATOM 2685 C C . PHE A 1 47 ? -5.341 2.070 -6.586 1.00 0.00 47 PHE A C 3
ATOM 2686 O O . PHE A 1 47 ? -5.018 3.243 -6.481 1.00 0.00 47 PHE A O 3
ATOM 2703 N N . LYS A 1 48 ? -6.571 1.657 -6.367 1.00 0.00 48 LYS A N 3
ATOM 2704 C CA . LYS A 1 48 ? -7.649 2.611 -5.973 1.00 0.00 48 LYS A CA 3
ATOM 2705 C C . LYS A 1 48 ? -7.961 2.415 -4.486 1.00 0.00 48 LYS A C 3
ATOM 2706 O O . LYS A 1 48 ? -8.376 3.337 -3.815 1.00 0.00 48 LYS A O 3
ATOM 2725 N N . THR A 1 49 ? -7.747 1.216 -3.972 1.00 0.00 49 THR A N 3
ATOM 2726 C CA . THR A 1 49 ? -8.007 0.932 -2.534 1.00 0.00 49 THR A CA 3
ATOM 2727 C C . THR A 1 49 ? -7.217 -0.310 -2.115 1.00 0.00 49 THR A C 3
ATOM 2728 O O . THR A 1 49 ? -6.477 -0.886 -2.898 1.00 0.00 49 THR A O 3
ATOM 2739 N N . ILE A 1 50 ? -7.384 -0.712 -0.882 1.00 0.00 50 ILE A N 3
ATOM 2740 C CA . ILE A 1 50 ? -6.666 -1.913 -0.348 1.00 0.00 50 ILE A CA 3
ATOM 2741 C C . ILE A 1 50 ? -7.286 -3.192 -0.918 1.00 0.00 50 ILE A C 3
ATOM 2742 O O . ILE A 1 50 ? -6.643 -4.228 -0.943 1.00 0.00 50 ILE A O 3
ATOM 2758 N N . ASP A 1 51 ? -8.526 -3.129 -1.373 1.00 0.00 51 ASP A N 3
ATOM 2759 C CA . ASP A 1 51 ? -9.200 -4.340 -1.948 1.00 0.00 51 ASP A CA 3
ATOM 2760 C C . ASP A 1 51 ? -8.379 -4.854 -3.131 1.00 0.00 51 ASP A C 3
ATOM 2761 O O . ASP A 1 51 ? -7.846 -5.952 -3.087 1.00 0.00 51 ASP A O 3
ATOM 2770 N N . GLU A 1 52 ? -8.252 -4.053 -4.170 1.00 0.00 52 GLU A N 3
ATOM 2771 C CA . GLU A 1 52 ? -7.436 -4.457 -5.358 1.00 0.00 52 GLU A CA 3
ATOM 2772 C C . GLU A 1 52 ? -5.991 -4.687 -4.896 1.00 0.00 52 GLU A C 3
ATOM 2773 O O . GLU A 1 52 ? -5.274 -5.507 -5.443 1.00 0.00 52 GLU A O 3
ATOM 2785 N N . CYS A 1 53 ? -5.585 -3.962 -3.873 1.00 0.00 53 CYS A N 3
ATOM 2786 C CA . CYS A 1 53 ? -4.208 -4.091 -3.306 1.00 0.00 53 CYS A CA 3
ATOM 2787 C C . CYS A 1 53 ? -4.006 -5.508 -2.761 1.00 0.00 53 CYS A C 3
ATOM 2788 O O . CYS A 1 53 ? -3.006 -6.151 -3.038 1.00 0.00 53 CYS A O 3
ATOM 2795 N N . GLN A 1 54 ? -4.953 -5.978 -1.979 1.00 0.00 54 GLN A N 3
ATOM 2796 C CA . GLN A 1 54 ? -4.860 -7.344 -1.374 1.00 0.00 54 GLN A CA 3
ATOM 2797 C C . GLN A 1 54 ? -4.806 -8.410 -2.472 1.00 0.00 54 GLN A C 3
ATOM 2798 O O . GLN A 1 54 ? -4.076 -9.379 -2.362 1.00 0.00 54 GLN A O 3
ATOM 2812 N N . ARG A 1 55 ? -5.591 -8.240 -3.512 1.00 0.00 55 ARG A N 3
ATOM 2813 C CA . ARG A 1 55 ? -5.632 -9.239 -4.629 1.00 0.00 55 ARG A CA 3
ATOM 2814 C C . ARG A 1 55 ? -4.278 -9.324 -5.351 1.00 0.00 55 ARG A C 3
ATOM 2815 O O . ARG A 1 55 ? -3.664 -10.377 -5.394 1.00 0.00 55 ARG A O 3
ATOM 2836 N N . THR A 1 56 ? -3.842 -8.237 -5.954 1.00 0.00 56 THR A N 3
ATOM 2837 C CA . THR A 1 56 ? -2.556 -8.243 -6.731 1.00 0.00 56 THR A CA 3
ATOM 2838 C C . THR A 1 56 ? -1.333 -8.541 -5.842 1.00 0.00 56 THR A C 3
ATOM 2839 O O . THR A 1 56 ? -0.535 -9.401 -6.180 1.00 0.00 56 THR A O 3
ATOM 2850 N N . CYS A 1 57 ? -1.157 -7.830 -4.742 1.00 0.00 57 CYS A N 3
ATOM 2851 C CA . CYS A 1 57 ? 0.045 -8.063 -3.865 1.00 0.00 57 CYS A CA 3
ATOM 2852 C C . CYS A 1 57 ? -0.304 -8.938 -2.658 1.00 0.00 57 CYS A C 3
ATOM 2853 O O . CYS A 1 57 ? 0.455 -9.827 -2.305 1.00 0.00 57 CYS A O 3
ATOM 2860 N N . ALA A 1 58 ? -1.423 -8.673 -2.013 1.00 0.00 58 ALA A N 3
ATOM 2861 C CA . ALA A 1 58 ? -1.826 -9.460 -0.801 1.00 0.00 58 ALA A CA 3
ATOM 2862 C C . ALA A 1 58 ? -0.771 -9.278 0.290 1.00 0.00 58 ALA A C 3
ATOM 2863 O O . ALA A 1 58 ? 0.362 -8.923 0.008 1.00 0.00 58 ALA A O 3
ATOM 2870 N N . ALA A 1 59 ? -1.143 -9.517 1.530 1.00 0.00 59 ALA A N 3
ATOM 2871 C CA . ALA A 1 59 ? -0.182 -9.362 2.667 1.00 0.00 59 ALA A CA 3
ATOM 2872 C C . ALA A 1 59 ? 0.165 -10.734 3.249 1.00 0.00 59 ALA A C 3
ATOM 2873 O O . ALA A 1 59 ? 1.308 -11.161 3.200 1.00 0.00 59 ALA A O 3
ATOM 2880 N N . LYS A 1 60 ? -0.815 -11.416 3.806 1.00 0.00 60 LYS A N 3
ATOM 2881 C CA . LYS A 1 60 ? -0.570 -12.761 4.414 1.00 0.00 60 LYS A CA 3
ATOM 2882 C C . LYS A 1 60 ? -1.422 -13.818 3.707 1.00 0.00 60 LYS A C 3
ATOM 2883 O O . LYS A 1 60 ? -2.629 -13.681 3.599 1.00 0.00 60 LYS A O 3
ATOM 2902 N N . TYR A 1 61 ? -0.789 -14.874 3.235 1.00 0.00 61 TYR A N 3
ATOM 2903 C CA . TYR A 1 61 ? -1.526 -15.972 2.535 1.00 0.00 61 TYR A CA 3
ATOM 2904 C C . TYR A 1 61 ? -0.593 -17.173 2.355 1.00 0.00 61 TYR A C 3
ATOM 2905 O O . TYR A 1 61 ? 0.620 -17.033 2.391 1.00 0.00 61 TYR A O 3
ATOM 2923 N N . GLY A 1 62 ? -1.160 -18.346 2.166 1.00 0.00 62 GLY A N 3
ATOM 2924 C CA . GLY A 1 62 ? -0.338 -19.583 1.982 1.00 0.00 62 GLY A CA 3
ATOM 2925 C C . GLY A 1 62 ? -0.039 -20.204 3.347 1.00 0.00 62 GLY A C 3
ATOM 2926 O O . GLY A 1 62 ? -0.868 -20.172 4.243 1.00 0.00 62 GLY A O 3
ATOM 2930 N N . ARG A 1 63 ? 1.141 -20.768 3.502 1.00 0.00 63 ARG A N 3
ATOM 2931 C CA . ARG A 1 63 ? 1.532 -21.407 4.799 1.00 0.00 63 ARG A CA 3
ATOM 2932 C C . ARG A 1 63 ? 2.903 -20.877 5.230 1.00 0.00 63 ARG A C 3
ATOM 2933 O O . ARG A 1 63 ? 3.664 -20.382 4.416 1.00 0.00 63 ARG A O 3
ATOM 2954 N N . SER A 1 64 ? 3.214 -20.989 6.504 1.00 0.00 64 SER A N 3
ATOM 2955 C CA . SER A 1 64 ? 4.534 -20.506 7.020 1.00 0.00 64 SER A CA 3
ATOM 2956 C C . SER A 1 64 ? 5.662 -21.287 6.340 1.00 0.00 64 SER A C 3
ATOM 2957 O O . SER A 1 64 ? 5.420 -22.273 5.663 1.00 0.00 64 SER A O 3
ATOM 2965 N N . SER A 1 65 ? 6.888 -20.842 6.518 1.00 0.00 65 SER A N 3
ATOM 2966 C CA . SER A 1 65 ? 8.059 -21.533 5.892 1.00 0.00 65 SER A CA 3
ATOM 2967 C C . SER A 1 65 ? 9.071 -21.916 6.973 1.00 0.00 65 SER A C 3
ATOM 2968 O O . SER A 1 65 ? 9.215 -21.159 7.918 1.00 0.00 65 SER A O 3
ATOM 2977 N N . LYS A 1 1 ? 7.391 -20.113 -10.024 1.00 0.00 1 LYS A N 4
ATOM 2978 C CA . LYS A 1 1 ? 6.532 -18.896 -9.943 1.00 0.00 1 LYS A CA 4
ATOM 2979 C C . LYS A 1 1 ? 6.798 -17.993 -11.150 1.00 0.00 1 LYS A C 4
ATOM 2980 O O . LYS A 1 1 ? 7.635 -18.295 -11.985 1.00 0.00 1 LYS A O 4
ATOM 3001 N N . ASN A 1 2 ? 6.079 -16.893 -11.243 1.00 0.00 2 ASN A N 4
ATOM 3002 C CA . ASN A 1 2 ? 6.259 -15.950 -12.392 1.00 0.00 2 ASN A CA 4
ATOM 3003 C C . ASN A 1 2 ? 5.442 -14.670 -12.137 1.00 0.00 2 ASN A C 4
ATOM 3004 O O . ASN A 1 2 ? 4.449 -14.400 -12.803 1.00 0.00 2 ASN A O 4
ATOM 3015 N N . ARG A 1 3 ? 5.863 -13.878 -11.171 1.00 0.00 3 ARG A N 4
ATOM 3016 C CA . ARG A 1 3 ? 5.139 -12.609 -10.847 1.00 0.00 3 ARG A CA 4
ATOM 3017 C C . ARG A 1 3 ? 6.161 -11.514 -10.491 1.00 0.00 3 ARG A C 4
ATOM 3018 O O . ARG A 1 3 ? 7.252 -11.828 -10.051 1.00 0.00 3 ARG A O 4
ATOM 3039 N N . PRO A 1 4 ? 5.789 -10.256 -10.709 1.00 0.00 4 PRO A N 4
ATOM 3040 C CA . PRO A 1 4 ? 6.680 -9.107 -10.434 1.00 0.00 4 PRO A CA 4
ATOM 3041 C C . PRO A 1 4 ? 6.690 -8.763 -8.947 1.00 0.00 4 PRO A C 4
ATOM 3042 O O . PRO A 1 4 ? 5.763 -9.084 -8.220 1.00 0.00 4 PRO A O 4
ATOM 3053 N N . THR A 1 5 ? 7.715 -8.064 -8.515 1.00 0.00 5 THR A N 4
ATOM 3054 C CA . THR A 1 5 ? 7.801 -7.619 -7.093 1.00 0.00 5 THR A CA 4
ATOM 3055 C C . THR A 1 5 ? 7.542 -6.103 -7.041 1.00 0.00 5 THR A C 4
ATOM 3056 O O . THR A 1 5 ? 7.944 -5.425 -6.110 1.00 0.00 5 THR A O 4
ATOM 3067 N N . PHE A 1 6 ? 6.859 -5.580 -8.050 1.00 0.00 6 PHE A N 4
ATOM 3068 C CA . PHE A 1 6 ? 6.525 -4.121 -8.135 1.00 0.00 6 PHE A CA 4
ATOM 3069 C C . PHE A 1 6 ? 6.039 -3.579 -6.777 1.00 0.00 6 PHE A C 4
ATOM 3070 O O . PHE A 1 6 ? 6.177 -2.400 -6.504 1.00 0.00 6 PHE A O 4
ATOM 3087 N N . CYS A 1 7 ? 5.490 -4.433 -5.924 1.00 0.00 7 CYS A N 4
ATOM 3088 C CA . CYS A 1 7 ? 5.016 -3.974 -4.563 1.00 0.00 7 CYS A CA 4
ATOM 3089 C C . CYS A 1 7 ? 6.138 -3.158 -3.887 1.00 0.00 7 CYS A C 4
ATOM 3090 O O . CYS A 1 7 ? 5.875 -2.270 -3.098 1.00 0.00 7 CYS A O 4
ATOM 3097 N N . ASN A 1 8 ? 7.381 -3.444 -4.227 1.00 0.00 8 ASN A N 4
ATOM 3098 C CA . ASN A 1 8 ? 8.537 -2.681 -3.651 1.00 0.00 8 ASN A CA 4
ATOM 3099 C C . ASN A 1 8 ? 8.738 -1.397 -4.468 1.00 0.00 8 ASN A C 4
ATOM 3100 O O . ASN A 1 8 ? 9.163 -0.380 -3.949 1.00 0.00 8 ASN A O 4
ATOM 3111 N N . LEU A 1 9 ? 8.422 -1.459 -5.747 1.00 0.00 9 LEU A N 4
ATOM 3112 C CA . LEU A 1 9 ? 8.558 -0.283 -6.674 1.00 0.00 9 LEU A CA 4
ATOM 3113 C C . LEU A 1 9 ? 8.040 1.006 -6.019 1.00 0.00 9 LEU A C 4
ATOM 3114 O O . LEU A 1 9 ? 7.182 0.969 -5.152 1.00 0.00 9 LEU A O 4
ATOM 3130 N N . LEU A 1 10 ? 8.555 2.137 -6.451 1.00 0.00 10 LEU A N 4
ATOM 3131 C CA . LEU A 1 10 ? 8.114 3.455 -5.898 1.00 0.00 10 LEU A CA 4
ATOM 3132 C C . LEU A 1 10 ? 7.466 4.272 -7.035 1.00 0.00 10 LEU A C 4
ATOM 3133 O O . LEU A 1 10 ? 8.160 4.635 -7.968 1.00 0.00 10 LEU A O 4
ATOM 3149 N N . PRO A 1 11 ? 6.162 4.538 -6.952 1.00 0.00 11 PRO A N 4
ATOM 3150 C CA . PRO A 1 11 ? 5.455 5.305 -7.999 1.00 0.00 11 PRO A CA 4
ATOM 3151 C C . PRO A 1 11 ? 5.758 6.800 -7.861 1.00 0.00 11 PRO A C 4
ATOM 3152 O O . PRO A 1 11 ? 6.381 7.227 -6.902 1.00 0.00 11 PRO A O 4
ATOM 3163 N N . GLU A 1 12 ? 5.320 7.585 -8.821 1.00 0.00 12 GLU A N 4
ATOM 3164 C CA . GLU A 1 12 ? 5.566 9.061 -8.789 1.00 0.00 12 GLU A CA 4
ATOM 3165 C C . GLU A 1 12 ? 4.234 9.798 -8.934 1.00 0.00 12 GLU A C 4
ATOM 3166 O O . GLU A 1 12 ? 3.256 9.231 -9.395 1.00 0.00 12 GLU A O 4
ATOM 3178 N N . THR A 1 13 ? 4.193 11.056 -8.541 1.00 0.00 13 THR A N 4
ATOM 3179 C CA . THR A 1 13 ? 2.930 11.858 -8.644 1.00 0.00 13 THR A CA 4
ATOM 3180 C C . THR A 1 13 ? 2.764 12.364 -10.079 1.00 0.00 13 THR A C 4
ATOM 3181 O O . THR A 1 13 ? 1.710 12.217 -10.673 1.00 0.00 13 THR A O 4
ATOM 3192 N N . GLY A 1 14 ? 3.805 12.954 -10.631 1.00 0.00 14 GLY A N 4
ATOM 3193 C CA . GLY A 1 14 ? 3.741 13.478 -12.034 1.00 0.00 14 GLY A CA 4
ATOM 3194 C C . GLY A 1 14 ? 3.537 14.997 -12.007 1.00 0.00 14 GLY A C 4
ATOM 3195 O O . GLY A 1 14 ? 2.690 15.525 -12.709 1.00 0.00 14 GLY A O 4
ATOM 3199 N N . ARG A 1 15 ? 4.313 15.695 -11.198 1.00 0.00 15 ARG A N 4
ATOM 3200 C CA . ARG A 1 15 ? 4.196 17.191 -11.096 1.00 0.00 15 ARG A CA 4
ATOM 3201 C C . ARG A 1 15 ? 2.735 17.589 -10.810 1.00 0.00 15 ARG A C 4
ATOM 3202 O O . ARG A 1 15 ? 2.307 18.686 -11.137 1.00 0.00 15 ARG A O 4
ATOM 3223 N N . CYS A 1 16 ? 1.984 16.703 -10.190 1.00 0.00 16 CYS A N 4
ATOM 3224 C CA . CYS A 1 16 ? 0.558 16.992 -9.853 1.00 0.00 16 CYS A CA 4
ATOM 3225 C C . CYS A 1 16 ? 0.234 16.352 -8.507 1.00 0.00 16 CYS A C 4
ATOM 3226 O O . CYS A 1 16 ? 0.489 15.177 -8.294 1.00 0.00 16 CYS A O 4
ATOM 3233 N N . ASN A 1 17 ? -0.321 17.125 -7.607 1.00 0.00 17 ASN A N 4
ATOM 3234 C CA . ASN A 1 17 ? -0.677 16.600 -6.251 1.00 0.00 17 ASN A CA 4
ATOM 3235 C C . ASN A 1 17 ? -1.962 17.267 -5.758 1.00 0.00 17 ASN A C 4
ATOM 3236 O O . ASN A 1 17 ? -2.205 18.434 -6.019 1.00 0.00 17 ASN A O 4
ATOM 3247 N N . ALA A 1 18 ? -2.773 16.522 -5.042 1.00 0.00 18 ALA A N 4
ATOM 3248 C CA . ALA A 1 18 ? -4.057 17.061 -4.496 1.00 0.00 18 ALA A CA 4
ATOM 3249 C C . ALA A 1 18 ? -4.602 16.066 -3.467 1.00 0.00 18 ALA A C 4
ATOM 3250 O O . ALA A 1 18 ? -4.458 16.266 -2.273 1.00 0.00 18 ALA A O 4
ATOM 3257 N N . LEU A 1 19 ? -5.206 14.992 -3.936 1.00 0.00 19 LEU A N 4
ATOM 3258 C CA . LEU A 1 19 ? -5.763 13.941 -3.024 1.00 0.00 19 LEU A CA 4
ATOM 3259 C C . LEU A 1 19 ? -6.500 12.892 -3.860 1.00 0.00 19 LEU A C 4
ATOM 3260 O O . LEU A 1 19 ? -7.448 13.211 -4.558 1.00 0.00 19 LEU A O 4
ATOM 3276 N N . ILE A 1 20 ? -6.079 11.644 -3.777 1.00 0.00 20 ILE A N 4
ATOM 3277 C CA . ILE A 1 20 ? -6.741 10.547 -4.534 1.00 0.00 20 ILE A CA 4
ATOM 3278 C C . ILE A 1 20 ? -6.392 9.251 -3.789 1.00 0.00 20 ILE A C 4
ATOM 3279 O O . ILE A 1 20 ? -5.243 9.079 -3.420 1.00 0.00 20 ILE A O 4
ATOM 3295 N N . PRO A 1 21 ? -7.367 8.382 -3.565 1.00 0.00 21 PRO A N 4
ATOM 3296 C CA . PRO A 1 21 ? -7.121 7.127 -2.841 1.00 0.00 21 PRO A CA 4
ATOM 3297 C C . PRO A 1 21 ? -6.308 6.165 -3.709 1.00 0.00 21 PRO A C 4
ATOM 3298 O O . PRO A 1 21 ? -6.794 5.123 -4.128 1.00 0.00 21 PRO A O 4
ATOM 3309 N N . ALA A 1 22 ? -5.049 6.500 -3.951 1.00 0.00 22 ALA A N 4
ATOM 3310 C CA . ALA A 1 22 ? -4.173 5.602 -4.754 1.00 0.00 22 ALA A CA 4
ATOM 3311 C C . ALA A 1 22 ? -3.413 4.746 -3.770 1.00 0.00 22 ALA A C 4
ATOM 3312 O O . ALA A 1 22 ? -2.593 5.230 -3.019 1.00 0.00 22 ALA A O 4
ATOM 3319 N N . PHE A 1 23 ? -3.748 3.493 -3.730 1.00 0.00 23 PHE A N 4
ATOM 3320 C CA . PHE A 1 23 ? -3.137 2.562 -2.739 1.00 0.00 23 PHE A CA 4
ATOM 3321 C C . PHE A 1 23 ? -2.236 1.535 -3.406 1.00 0.00 23 PHE A C 4
ATOM 3322 O O . PHE A 1 23 ? -2.469 1.132 -4.525 1.00 0.00 23 PHE A O 4
ATOM 3339 N N . TYR A 1 24 ? -1.251 1.064 -2.677 1.00 0.00 24 TYR A N 4
ATOM 3340 C CA . TYR A 1 24 ? -0.355 -0.013 -3.196 1.00 0.00 24 TYR A CA 4
ATOM 3341 C C . TYR A 1 24 ? 0.284 -0.752 -2.016 1.00 0.00 24 TYR A C 4
ATOM 3342 O O . TYR A 1 24 ? 0.053 -0.407 -0.870 1.00 0.00 24 TYR A O 4
ATOM 3360 N N . TYR A 1 25 ? 1.032 -1.796 -2.287 1.00 0.00 25 TYR A N 4
ATOM 3361 C CA . TYR A 1 25 ? 1.638 -2.611 -1.185 1.00 0.00 25 TYR A CA 4
ATOM 3362 C C . TYR A 1 25 ? 3.079 -2.206 -0.907 1.00 0.00 25 TYR A C 4
ATOM 3363 O O . TYR A 1 25 ? 3.846 -1.922 -1.805 1.00 0.00 25 TYR A O 4
ATOM 3381 N N . ASN A 1 26 ? 3.434 -2.220 0.352 1.00 0.00 26 ASN A N 4
ATOM 3382 C CA . ASN A 1 26 ? 4.823 -1.884 0.786 1.00 0.00 26 ASN A CA 4
ATOM 3383 C C . ASN A 1 26 ? 5.444 -3.134 1.423 1.00 0.00 26 ASN A C 4
ATOM 3384 O O . ASN A 1 26 ? 4.824 -3.783 2.258 1.00 0.00 26 ASN A O 4
ATOM 3395 N N . SER A 1 27 ? 6.652 -3.471 1.020 1.00 0.00 27 SER A N 4
ATOM 3396 C CA . SER A 1 27 ? 7.347 -4.683 1.564 1.00 0.00 27 SER A CA 4
ATOM 3397 C C . SER A 1 27 ? 7.658 -4.496 3.051 1.00 0.00 27 SER A C 4
ATOM 3398 O O . SER A 1 27 ? 7.113 -5.189 3.894 1.00 0.00 27 SER A O 4
ATOM 3406 N N . HIS A 1 28 ? 8.542 -3.569 3.373 1.00 0.00 28 HIS A N 4
ATOM 3407 C CA . HIS A 1 28 ? 8.926 -3.318 4.805 1.00 0.00 28 HIS A CA 4
ATOM 3408 C C . HIS A 1 28 ? 7.666 -3.119 5.654 1.00 0.00 28 HIS A C 4
ATOM 3409 O O . HIS A 1 28 ? 7.630 -3.481 6.819 1.00 0.00 28 HIS A O 4
ATOM 3423 N N . LEU A 1 29 ? 6.638 -2.557 5.060 1.00 0.00 29 LEU A N 4
ATOM 3424 C CA . LEU A 1 29 ? 5.355 -2.328 5.790 1.00 0.00 29 LEU A CA 4
ATOM 3425 C C . LEU A 1 29 ? 4.606 -3.654 5.905 1.00 0.00 29 LEU A C 4
ATOM 3426 O O . LEU A 1 29 ? 3.898 -3.894 6.869 1.00 0.00 29 LEU A O 4
ATOM 3442 N N . HIS A 1 30 ? 4.774 -4.516 4.925 1.00 0.00 30 HIS A N 4
ATOM 3443 C CA . HIS A 1 30 ? 4.101 -5.852 4.935 1.00 0.00 30 HIS A CA 4
ATOM 3444 C C . HIS A 1 30 ? 2.583 -5.637 4.909 1.00 0.00 30 HIS A C 4
ATOM 3445 O O . HIS A 1 30 ? 1.820 -6.425 5.450 1.00 0.00 30 HIS A O 4
ATOM 3459 N N . LYS A 1 31 ? 2.150 -4.570 4.270 1.00 0.00 31 LYS A N 4
ATOM 3460 C CA . LYS A 1 31 ? 0.686 -4.256 4.180 1.00 0.00 31 LYS A CA 4
ATOM 3461 C C . LYS A 1 31 ? 0.455 -3.282 3.025 1.00 0.00 31 LYS A C 4
ATOM 3462 O O . LYS A 1 31 ? 1.365 -2.980 2.268 1.00 0.00 31 LYS A O 4
ATOM 3481 N N . CYS A 1 32 ? -0.754 -2.781 2.898 1.00 0.00 32 CYS A N 4
ATOM 3482 C CA . CYS A 1 32 ? -1.064 -1.808 1.808 1.00 0.00 32 CYS A CA 4
ATOM 3483 C C . CYS A 1 32 ? -0.874 -0.398 2.349 1.00 0.00 32 CYS A C 4
ATOM 3484 O O . CYS A 1 32 ? -0.956 -0.166 3.544 1.00 0.00 32 CYS A O 4
ATOM 3491 N N . GLN A 1 33 ? -0.622 0.535 1.465 1.00 0.00 33 GLN A N 4
ATOM 3492 C CA . GLN A 1 33 ? -0.420 1.953 1.872 1.00 0.00 33 GLN A CA 4
ATOM 3493 C C . GLN A 1 33 ? -1.117 2.841 0.853 1.00 0.00 33 GLN A C 4
ATOM 3494 O O . GLN A 1 33 ? -1.163 2.525 -0.326 1.00 0.00 33 GLN A O 4
ATOM 3508 N N . LYS A 1 34 ? -1.651 3.947 1.306 1.00 0.00 34 LYS A N 4
ATOM 3509 C CA . LYS A 1 34 ? -2.348 4.885 0.389 1.00 0.00 34 LYS A CA 4
ATOM 3510 C C . LYS A 1 34 ? -1.399 6.039 0.059 1.00 0.00 34 LYS A C 4
ATOM 3511 O O . LYS A 1 34 ? -0.615 6.453 0.897 1.00 0.00 34 LYS A O 4
ATOM 3530 N N . PHE A 1 35 ? -1.470 6.549 -1.148 1.00 0.00 35 PHE A N 4
ATOM 3531 C CA . PHE A 1 35 ? -0.578 7.673 -1.548 1.00 0.00 35 PHE A CA 4
ATOM 3532 C C . PHE A 1 35 ? -1.389 8.712 -2.339 1.00 0.00 35 PHE A C 4
ATOM 3533 O O . PHE A 1 35 ? -2.532 8.466 -2.712 1.00 0.00 35 PHE A O 4
ATOM 3550 N N . ASN A 1 36 ? -0.814 9.877 -2.556 1.00 0.00 36 ASN A N 4
ATOM 3551 C CA . ASN A 1 36 ? -1.536 10.976 -3.272 1.00 0.00 36 ASN A CA 4
ATOM 3552 C C . ASN A 1 36 ? -1.195 10.979 -4.762 1.00 0.00 36 ASN A C 4
ATOM 3553 O O . ASN A 1 36 ? -0.058 10.781 -5.153 1.00 0.00 36 ASN A O 4
ATOM 3564 N N . TYR A 1 37 ? -2.194 11.217 -5.587 1.00 0.00 37 TYR A N 4
ATOM 3565 C CA . TYR A 1 37 ? -1.993 11.256 -7.069 1.00 0.00 37 TYR A CA 4
ATOM 3566 C C . TYR A 1 37 ? -2.912 12.323 -7.676 1.00 0.00 37 TYR A C 4
ATOM 3567 O O . TYR A 1 37 ? -3.834 12.793 -7.028 1.00 0.00 37 TYR A O 4
ATOM 3585 N N . GLY A 1 38 ? -2.658 12.703 -8.912 1.00 0.00 38 GLY A N 4
ATOM 3586 C CA . GLY A 1 38 ? -3.499 13.740 -9.590 1.00 0.00 38 GLY A CA 4
ATOM 3587 C C . GLY A 1 38 ? -4.030 13.188 -10.915 1.00 0.00 38 GLY A C 4
ATOM 3588 O O . GLY A 1 38 ? -5.217 12.937 -11.055 1.00 0.00 38 GLY A O 4
ATOM 3592 N N . GLY A 1 39 ? -3.154 13.004 -11.883 1.00 0.00 39 GLY A N 4
ATOM 3593 C CA . GLY A 1 39 ? -3.577 12.471 -13.216 1.00 0.00 39 GLY A CA 4
ATOM 3594 C C . GLY A 1 39 ? -2.681 13.056 -14.309 1.00 0.00 39 GLY A C 4
ATOM 3595 O O . GLY A 1 39 ? -3.164 13.530 -15.325 1.00 0.00 39 GLY A O 4
ATOM 3599 N N . CYS A 1 40 ? -1.381 13.024 -14.098 1.00 0.00 40 CYS A N 4
ATOM 3600 C CA . CYS A 1 40 ? -0.418 13.571 -15.106 1.00 0.00 40 CYS A CA 4
ATOM 3601 C C . CYS A 1 40 ? 0.636 12.513 -15.435 1.00 0.00 40 CYS A C 4
ATOM 3602 O O . CYS A 1 40 ? 0.916 12.250 -16.593 1.00 0.00 40 CYS A O 4
ATOM 3609 N N . GLY A 1 41 ? 1.216 11.913 -14.417 1.00 0.00 41 GLY A N 4
ATOM 3610 C CA . GLY A 1 41 ? 2.265 10.864 -14.633 1.00 0.00 41 GLY A CA 4
ATOM 3611 C C . GLY A 1 41 ? 2.352 9.963 -13.399 1.00 0.00 41 GLY A C 4
ATOM 3612 O O . GLY A 1 41 ? 2.741 10.407 -12.329 1.00 0.00 41 GLY A O 4
ATOM 3616 N N . GLY A 1 42 ? 1.994 8.702 -13.548 1.00 0.00 42 GLY A N 4
ATOM 3617 C CA . GLY A 1 42 ? 2.046 7.744 -12.396 1.00 0.00 42 GLY A CA 4
ATOM 3618 C C . GLY A 1 42 ? 2.583 6.392 -12.873 1.00 0.00 42 GLY A C 4
ATOM 3619 O O . GLY A 1 42 ? 2.323 5.975 -13.989 1.00 0.00 42 GLY A O 4
ATOM 3623 N N . ASN A 1 43 ? 3.329 5.714 -12.025 1.00 0.00 43 ASN A N 4
ATOM 3624 C CA . ASN A 1 43 ? 3.902 4.380 -12.395 1.00 0.00 43 ASN A CA 4
ATOM 3625 C C . ASN A 1 43 ? 2.799 3.317 -12.354 1.00 0.00 43 ASN A C 4
ATOM 3626 O O . ASN A 1 43 ? 1.629 3.636 -12.230 1.00 0.00 43 ASN A O 4
ATOM 3637 N N . ALA A 1 44 ? 3.177 2.060 -12.468 1.00 0.00 44 ALA A N 4
ATOM 3638 C CA . ALA A 1 44 ? 2.178 0.944 -12.448 1.00 0.00 44 ALA A CA 4
ATOM 3639 C C . ALA A 1 44 ? 1.688 0.704 -11.021 1.00 0.00 44 ALA A C 4
ATOM 3640 O O . ALA A 1 44 ? 0.546 0.332 -10.809 1.00 0.00 44 ALA A O 4
ATOM 3647 N N . ASN A 1 45 ? 2.554 0.900 -10.052 1.00 0.00 45 ASN A N 4
ATOM 3648 C CA . ASN A 1 45 ? 2.172 0.673 -8.625 1.00 0.00 45 ASN A CA 4
ATOM 3649 C C . ASN A 1 45 ? 1.169 1.739 -8.175 1.00 0.00 45 ASN A C 4
ATOM 3650 O O . ASN A 1 45 ? 1.545 2.831 -7.778 1.00 0.00 45 ASN A O 4
ATOM 3661 N N . ASN A 1 46 ? -0.106 1.413 -8.229 1.00 0.00 46 ASN A N 4
ATOM 3662 C CA . ASN A 1 46 ? -1.168 2.377 -7.798 1.00 0.00 46 ASN A CA 4
ATOM 3663 C C . ASN A 1 46 ? -2.547 1.747 -7.981 1.00 0.00 46 ASN A C 4
ATOM 3664 O O . ASN A 1 46 ? -2.943 1.415 -9.087 1.00 0.00 46 ASN A O 4
ATOM 3675 N N . PHE A 1 47 ? -3.275 1.590 -6.898 1.00 0.00 47 PHE A N 4
ATOM 3676 C CA . PHE A 1 47 ? -4.646 0.984 -6.969 1.00 0.00 47 PHE A CA 4
ATOM 3677 C C . PHE A 1 47 ? -5.682 2.029 -6.544 1.00 0.00 47 PHE A C 4
ATOM 3678 O O . PHE A 1 47 ? -5.407 3.216 -6.566 1.00 0.00 47 PHE A O 4
ATOM 3695 N N . LYS A 1 48 ? -6.868 1.594 -6.162 1.00 0.00 48 LYS A N 4
ATOM 3696 C CA . LYS A 1 48 ? -7.939 2.546 -5.732 1.00 0.00 48 LYS A CA 4
ATOM 3697 C C . LYS A 1 48 ? -8.237 2.355 -4.241 1.00 0.00 48 LYS A C 4
ATOM 3698 O O . LYS A 1 48 ? -8.672 3.280 -3.575 1.00 0.00 48 LYS A O 4
ATOM 3717 N N . THR A 1 49 ? -8.008 1.163 -3.720 1.00 0.00 49 THR A N 4
ATOM 3718 C CA . THR A 1 49 ? -8.273 0.889 -2.279 1.00 0.00 49 THR A CA 4
ATOM 3719 C C . THR A 1 49 ? -7.443 -0.319 -1.830 1.00 0.00 49 THR A C 4
ATOM 3720 O O . THR A 1 49 ? -6.610 -0.826 -2.566 1.00 0.00 49 THR A O 4
ATOM 3731 N N . ILE A 1 50 ? -7.677 -0.767 -0.621 1.00 0.00 50 ILE A N 4
ATOM 3732 C CA . ILE A 1 50 ? -6.937 -1.936 -0.055 1.00 0.00 50 ILE A CA 4
ATOM 3733 C C . ILE A 1 50 ? -7.432 -3.247 -0.688 1.00 0.00 50 ILE A C 4
ATOM 3734 O O . ILE A 1 50 ? -6.717 -4.236 -0.700 1.00 0.00 50 ILE A O 4
ATOM 3750 N N . ASP A 1 51 ? -8.649 -3.259 -1.197 1.00 0.00 51 ASP A N 4
ATOM 3751 C CA . ASP A 1 51 ? -9.215 -4.499 -1.823 1.00 0.00 51 ASP A CA 4
ATOM 3752 C C . ASP A 1 51 ? -8.375 -4.910 -3.035 1.00 0.00 51 ASP A C 4
ATOM 3753 O O . ASP A 1 51 ? -7.727 -5.944 -3.016 1.00 0.00 51 ASP A O 4
ATOM 3762 N N . GLU A 1 52 ? -8.381 -4.106 -4.080 1.00 0.00 52 GLU A N 4
ATOM 3763 C CA . GLU A 1 52 ? -7.580 -4.431 -5.306 1.00 0.00 52 GLU A CA 4
ATOM 3764 C C . GLU A 1 52 ? -6.095 -4.503 -4.929 1.00 0.00 52 GLU A C 4
ATOM 3765 O O . GLU A 1 52 ? -5.332 -5.254 -5.515 1.00 0.00 52 GLU A O 4
ATOM 3777 N N . CYS A 1 53 ? -5.700 -3.722 -3.949 1.00 0.00 53 CYS A N 4
ATOM 3778 C CA . CYS A 1 53 ? -4.280 -3.697 -3.483 1.00 0.00 53 CYS A CA 4
ATOM 3779 C C . CYS A 1 53 ? -3.930 -5.032 -2.818 1.00 0.00 53 CYS A C 4
ATOM 3780 O O . CYS A 1 53 ? -2.794 -5.479 -2.874 1.00 0.00 53 CYS A O 4
ATOM 3787 N N . GLN A 1 54 ? -4.900 -5.655 -2.186 1.00 0.00 54 GLN A N 4
ATOM 3788 C CA . GLN A 1 54 ? -4.658 -6.957 -1.490 1.00 0.00 54 GLN A CA 4
ATOM 3789 C C . GLN A 1 54 ? -4.436 -8.082 -2.512 1.00 0.00 54 GLN A C 4
ATOM 3790 O O . GLN A 1 54 ? -3.450 -8.791 -2.447 1.00 0.00 54 GLN A O 4
ATOM 3804 N N . ARG A 1 55 ? -5.365 -8.258 -3.426 1.00 0.00 55 ARG A N 4
ATOM 3805 C CA . ARG A 1 55 ? -5.261 -9.356 -4.447 1.00 0.00 55 ARG A CA 4
ATOM 3806 C C . ARG A 1 55 ? -3.971 -9.258 -5.278 1.00 0.00 55 ARG A C 4
ATOM 3807 O O . ARG A 1 55 ? -3.213 -10.212 -5.356 1.00 0.00 55 ARG A O 4
ATOM 3828 N N . THR A 1 56 ? -3.751 -8.143 -5.938 1.00 0.00 56 THR A N 4
ATOM 3829 C CA . THR A 1 56 ? -2.549 -7.990 -6.828 1.00 0.00 56 THR A CA 4
ATOM 3830 C C . THR A 1 56 ? -1.218 -8.165 -6.067 1.00 0.00 56 THR A C 4
ATOM 3831 O O . THR A 1 56 ? -0.362 -8.910 -6.518 1.00 0.00 56 THR A O 4
ATOM 3842 N N . CYS A 1 57 ? -1.019 -7.485 -4.948 1.00 0.00 57 CYS A N 4
ATOM 3843 C CA . CYS A 1 57 ? 0.284 -7.619 -4.203 1.00 0.00 57 CYS A CA 4
ATOM 3844 C C . CYS A 1 57 ? 0.173 -8.719 -3.144 1.00 0.00 57 CYS A C 4
ATOM 3845 O O . CYS A 1 57 ? 1.014 -9.602 -3.078 1.00 0.00 57 CYS A O 4
ATOM 3852 N N . ALA A 1 58 ? -0.859 -8.674 -2.328 1.00 0.00 58 ALA A N 4
ATOM 3853 C CA . ALA A 1 58 ? -1.049 -9.720 -1.268 1.00 0.00 58 ALA A CA 4
ATOM 3854 C C . ALA A 1 58 ? -1.829 -10.897 -1.864 1.00 0.00 58 ALA A C 4
ATOM 3855 O O . ALA A 1 58 ? -1.989 -10.988 -3.073 1.00 0.00 58 ALA A O 4
ATOM 3862 N N . ALA A 1 59 ? -2.319 -11.791 -1.026 1.00 0.00 59 ALA A N 4
ATOM 3863 C CA . ALA A 1 59 ? -3.099 -12.966 -1.531 1.00 0.00 59 ALA A CA 4
ATOM 3864 C C . ALA A 1 59 ? -3.574 -13.826 -0.358 1.00 0.00 59 ALA A C 4
ATOM 3865 O O . ALA A 1 59 ? -3.095 -13.694 0.756 1.00 0.00 59 ALA A O 4
ATOM 3872 N N . LYS A 1 60 ? -4.516 -14.705 -0.618 1.00 0.00 60 LYS A N 4
ATOM 3873 C CA . LYS A 1 60 ? -5.065 -15.607 0.442 1.00 0.00 60 LYS A CA 4
ATOM 3874 C C . LYS A 1 60 ? -5.260 -17.007 -0.165 1.00 0.00 60 LYS A C 4
ATOM 3875 O O . LYS A 1 60 ? -6.305 -17.631 -0.035 1.00 0.00 60 LYS A O 4
ATOM 3894 N N . TYR A 1 61 ? -4.240 -17.488 -0.845 1.00 0.00 61 TYR A N 4
ATOM 3895 C CA . TYR A 1 61 ? -4.297 -18.832 -1.507 1.00 0.00 61 TYR A CA 4
ATOM 3896 C C . TYR A 1 61 ? -4.726 -19.917 -0.516 1.00 0.00 61 TYR A C 4
ATOM 3897 O O . TYR A 1 61 ? -4.963 -19.654 0.651 1.00 0.00 61 TYR A O 4
ATOM 3915 N N . GLY A 1 62 ? -4.815 -21.135 -1.000 1.00 0.00 62 GLY A N 4
ATOM 3916 C CA . GLY A 1 62 ? -5.215 -22.296 -0.146 1.00 0.00 62 GLY A CA 4
ATOM 3917 C C . GLY A 1 62 ? -5.057 -23.582 -0.961 1.00 0.00 62 GLY A C 4
ATOM 3918 O O . GLY A 1 62 ? -4.373 -23.595 -1.972 1.00 0.00 62 GLY A O 4
ATOM 3922 N N . ARG A 1 63 ? -5.682 -24.657 -0.529 1.00 0.00 63 ARG A N 4
ATOM 3923 C CA . ARG A 1 63 ? -5.578 -25.952 -1.273 1.00 0.00 63 ARG A CA 4
ATOM 3924 C C . ARG A 1 63 ? -6.961 -26.372 -1.774 1.00 0.00 63 ARG A C 4
ATOM 3925 O O . ARG A 1 63 ? -7.962 -26.137 -1.118 1.00 0.00 63 ARG A O 4
ATOM 3946 N N . SER A 1 64 ? -7.011 -26.992 -2.935 1.00 0.00 64 SER A N 4
ATOM 3947 C CA . SER A 1 64 ? -8.315 -27.446 -3.515 1.00 0.00 64 SER A CA 4
ATOM 3948 C C . SER A 1 64 ? -8.677 -28.818 -2.941 1.00 0.00 64 SER A C 4
ATOM 3949 O O . SER A 1 64 ? -7.820 -29.532 -2.447 1.00 0.00 64 SER A O 4
ATOM 3957 N N . SER A 1 65 ? -9.940 -29.183 -3.008 1.00 0.00 65 SER A N 4
ATOM 3958 C CA . SER A 1 65 ? -10.392 -30.510 -2.474 1.00 0.00 65 SER A CA 4
ATOM 3959 C C . SER A 1 65 ? -10.039 -30.630 -0.985 1.00 0.00 65 SER A C 4
ATOM 3960 O O . SER A 1 65 ? -10.189 -31.717 -0.449 1.00 0.00 65 SER A O 4
ATOM 3969 N N . LYS A 1 1 ? 8.460 -16.682 -12.905 1.00 0.00 1 LYS A N 5
ATOM 3970 C CA . LYS A 1 1 ? 7.040 -16.227 -12.964 1.00 0.00 1 LYS A CA 5
ATOM 3971 C C . LYS A 1 1 ? 6.904 -15.091 -13.984 1.00 0.00 1 LYS A C 5
ATOM 3972 O O . LYS A 1 1 ? 7.876 -14.681 -14.599 1.00 0.00 1 LYS A O 5
ATOM 3993 N N . ASN A 1 2 ? 5.699 -14.589 -14.159 1.00 0.00 2 ASN A N 5
ATOM 3994 C CA . ASN A 1 2 ? 5.456 -13.477 -15.134 1.00 0.00 2 ASN A CA 5
ATOM 3995 C C . ASN A 1 2 ? 4.683 -12.342 -14.442 1.00 0.00 2 ASN A C 5
ATOM 3996 O O . ASN A 1 2 ? 3.959 -11.592 -15.081 1.00 0.00 2 ASN A O 5
ATOM 4007 N N . ARG A 1 3 ? 4.846 -12.211 -13.139 1.00 0.00 3 ARG A N 5
ATOM 4008 C CA . ARG A 1 3 ? 4.142 -11.132 -12.373 1.00 0.00 3 ARG A CA 5
ATOM 4009 C C . ARG A 1 3 ? 5.024 -9.870 -12.332 1.00 0.00 3 ARG A C 5
ATOM 4010 O O . ARG A 1 3 ? 6.217 -9.963 -12.560 1.00 0.00 3 ARG A O 5
ATOM 4031 N N . PRO A 1 4 ? 4.420 -8.722 -12.038 1.00 0.00 4 PRO A N 5
ATOM 4032 C CA . PRO A 1 4 ? 5.154 -7.438 -11.959 1.00 0.00 4 PRO A CA 5
ATOM 4033 C C . PRO A 1 4 ? 5.911 -7.346 -10.638 1.00 0.00 4 PRO A C 5
ATOM 4034 O O . PRO A 1 4 ? 7.068 -6.957 -10.596 1.00 0.00 4 PRO A O 5
ATOM 4045 N N . THR A 1 5 ? 5.242 -7.693 -9.564 1.00 0.00 5 THR A N 5
ATOM 4046 C CA . THR A 1 5 ? 5.855 -7.634 -8.203 1.00 0.00 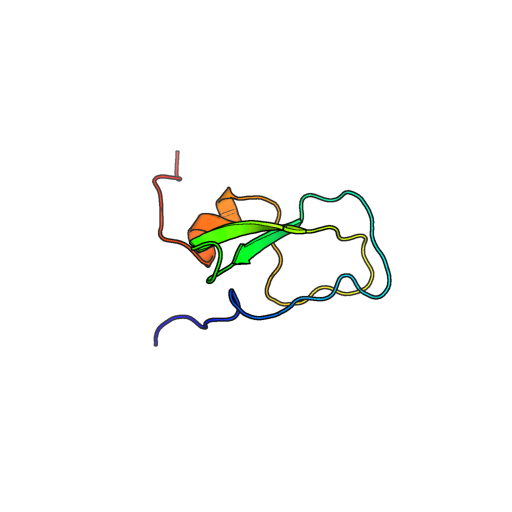5 THR A CA 5
ATOM 4047 C C . THR A 1 5 ? 6.316 -6.201 -7.903 1.00 0.00 5 THR A C 5
ATOM 4048 O O . THR A 1 5 ? 7.229 -5.979 -7.120 1.00 0.00 5 THR A O 5
ATOM 4059 N N . PHE A 1 6 ? 5.662 -5.229 -8.510 1.00 0.00 6 PHE A N 5
ATOM 4060 C CA . PHE A 1 6 ? 6.010 -3.787 -8.275 1.00 0.00 6 PHE A CA 5
ATOM 4061 C C . PHE A 1 6 ? 5.842 -3.397 -6.788 1.00 0.00 6 PHE A C 5
ATOM 4062 O O . PHE A 1 6 ? 6.211 -2.301 -6.406 1.00 0.00 6 PHE A O 5
ATOM 4079 N N . CYS A 1 7 ? 5.300 -4.272 -5.946 1.00 0.00 7 CYS A N 5
ATOM 4080 C CA . CYS A 1 7 ? 5.128 -3.948 -4.484 1.00 0.00 7 CYS A CA 5
ATOM 4081 C C . CYS A 1 7 ? 6.464 -3.456 -3.908 1.00 0.00 7 CYS A C 5
ATOM 4082 O O . CYS A 1 7 ? 6.492 -2.653 -2.991 1.00 0.00 7 CYS A O 5
ATOM 4089 N N . ASN A 1 8 ? 7.563 -3.924 -4.468 1.00 0.00 8 ASN A N 5
ATOM 4090 C CA . ASN A 1 8 ? 8.918 -3.488 -4.003 1.00 0.00 8 ASN A CA 5
ATOM 4091 C C . ASN A 1 8 ? 9.458 -2.455 -5.005 1.00 0.00 8 ASN A C 5
ATOM 4092 O O . ASN A 1 8 ? 10.651 -2.372 -5.260 1.00 0.00 8 ASN A O 5
ATOM 4103 N N . LEU A 1 9 ? 8.563 -1.680 -5.584 1.00 0.00 9 LEU A N 5
ATOM 4104 C CA . LEU A 1 9 ? 8.953 -0.649 -6.593 1.00 0.00 9 LEU A CA 5
ATOM 4105 C C . LEU A 1 9 ? 8.581 0.744 -6.083 1.00 0.00 9 LEU A C 5
ATOM 4106 O O . LEU A 1 9 ? 7.642 0.899 -5.320 1.00 0.00 9 LEU A O 5
ATOM 4122 N N . LEU A 1 10 ? 9.310 1.751 -6.515 1.00 0.00 10 LEU A N 5
ATOM 4123 C CA . LEU A 1 10 ? 9.021 3.156 -6.086 1.00 0.00 10 LEU A CA 5
ATOM 4124 C C . LEU A 1 10 ? 8.277 3.883 -7.226 1.00 0.00 10 LEU A C 5
ATOM 4125 O O . LEU A 1 10 ? 8.876 4.132 -8.258 1.00 0.00 10 LEU A O 5
ATOM 4141 N N . PRO A 1 11 ? 6.995 4.201 -7.031 1.00 0.00 11 PRO A N 5
ATOM 4142 C CA . PRO A 1 11 ? 6.196 4.888 -8.068 1.00 0.00 11 PRO A CA 5
ATOM 4143 C C . PRO A 1 11 ? 6.534 6.381 -8.117 1.00 0.00 11 PRO A C 5
ATOM 4144 O O . PRO A 1 11 ? 7.502 6.823 -7.520 1.00 0.00 11 PRO A O 5
ATOM 4155 N N . GLU A 1 12 ? 5.734 7.147 -8.830 1.00 0.00 12 GLU A N 5
ATOM 4156 C CA . GLU A 1 12 ? 5.973 8.619 -8.949 1.00 0.00 12 GLU A CA 5
ATOM 4157 C C . GLU A 1 12 ? 4.632 9.341 -9.092 1.00 0.00 12 GLU A C 5
ATOM 4158 O O . GLU A 1 12 ? 3.756 8.894 -9.816 1.00 0.00 12 GLU A O 5
ATOM 4170 N N . THR A 1 13 ? 4.475 10.453 -8.405 1.00 0.00 13 THR A N 5
ATOM 4171 C CA . THR A 1 13 ? 3.200 11.236 -8.478 1.00 0.00 13 THR A CA 5
ATOM 4172 C C . THR A 1 13 ? 3.175 12.043 -9.777 1.00 0.00 13 THR A C 5
ATOM 4173 O O . THR A 1 13 ? 2.141 12.174 -10.412 1.00 0.00 13 THR A O 5
ATOM 4184 N N . GLY A 1 14 ? 4.313 12.573 -10.173 1.00 0.00 14 GLY A N 5
ATOM 4185 C CA . GLY A 1 14 ? 4.398 13.372 -11.437 1.00 0.00 14 GLY A CA 5
ATOM 4186 C C . GLY A 1 14 ? 4.312 14.865 -11.120 1.00 0.00 14 GLY A C 5
ATOM 4187 O O . GLY A 1 14 ? 3.724 15.627 -11.869 1.00 0.00 14 GLY A O 5
ATOM 4191 N N . ARG A 1 15 ? 4.904 15.276 -10.022 1.00 0.00 15 ARG A N 5
ATOM 4192 C CA . ARG A 1 15 ? 4.887 16.721 -9.624 1.00 0.00 15 ARG A CA 5
ATOM 4193 C C . ARG A 1 15 ? 3.436 17.194 -9.447 1.00 0.00 15 ARG A C 5
ATOM 4194 O O . ARG A 1 15 ? 3.121 18.359 -9.655 1.00 0.00 15 ARG A O 5
ATOM 4215 N N . CYS A 1 16 ? 2.559 16.295 -9.051 1.00 0.00 16 CYS A N 5
ATOM 4216 C CA . CYS A 1 16 ? 1.124 16.654 -8.839 1.00 0.00 16 CYS A CA 5
ATOM 4217 C C . CYS A 1 16 ? 0.606 15.921 -7.605 1.00 0.00 16 CYS A C 5
ATOM 4218 O O . CYS A 1 16 ? 0.735 14.713 -7.490 1.00 0.00 16 CYS A O 5
ATOM 4225 N N . ASN A 1 17 ? 0.029 16.659 -6.687 1.00 0.00 17 ASN A N 5
ATOM 4226 C CA . ASN A 1 17 ? -0.511 16.051 -5.430 1.00 0.00 17 ASN A CA 5
ATOM 4227 C C . ASN A 1 17 ? -1.779 16.792 -4.996 1.00 0.00 17 ASN A C 5
ATOM 4228 O O . ASN A 1 17 ? -1.920 17.982 -5.228 1.00 0.00 17 ASN A O 5
ATOM 4239 N N . ALA A 1 18 ? -2.690 16.086 -4.359 1.00 0.00 18 ALA A N 5
ATOM 4240 C CA . ALA A 1 18 ? -3.963 16.710 -3.880 1.00 0.00 18 ALA A CA 5
ATOM 4241 C C . ALA A 1 18 ? -4.662 15.750 -2.909 1.00 0.00 18 ALA A C 5
ATOM 4242 O O . ALA A 1 18 ? -4.549 15.896 -1.703 1.00 0.00 18 ALA A O 5
ATOM 4249 N N . LEU A 1 19 ? -5.370 14.766 -3.433 1.00 0.00 19 LEU A N 5
ATOM 4250 C CA . LEU A 1 19 ? -6.082 13.772 -2.568 1.00 0.00 19 LEU A CA 5
ATOM 4251 C C . LEU A 1 19 ? -6.842 12.784 -3.455 1.00 0.00 19 LEU A C 5
ATOM 4252 O O . LEU A 1 19 ? -7.809 13.150 -4.101 1.00 0.00 19 LEU A O 5
ATOM 4268 N N . ILE A 1 20 ? -6.417 11.536 -3.475 1.00 0.00 20 ILE A N 5
ATOM 4269 C CA . ILE A 1 20 ? -7.093 10.491 -4.292 1.00 0.00 20 ILE A CA 5
ATOM 4270 C C . ILE A 1 20 ? -6.736 9.155 -3.632 1.00 0.00 20 ILE A C 5
ATOM 4271 O O . ILE A 1 20 ? -5.608 8.997 -3.189 1.00 0.00 20 ILE A O 5
ATOM 4287 N N . PRO A 1 21 ? -7.682 8.236 -3.551 1.00 0.00 21 PRO A N 5
ATOM 4288 C CA . PRO A 1 21 ? -7.431 6.945 -2.907 1.00 0.00 21 PRO A CA 5
ATOM 4289 C C . PRO A 1 21 ? -6.476 6.104 -3.760 1.00 0.00 21 PRO A C 5
ATOM 4290 O O . PRO A 1 21 ? -6.864 5.105 -4.349 1.00 0.00 21 PRO A O 5
ATOM 4301 N N . ALA A 1 22 ? -5.207 6.485 -3.786 1.00 0.00 22 ALA A N 5
ATOM 4302 C CA . ALA A 1 22 ? -4.201 5.698 -4.545 1.00 0.00 22 ALA A CA 5
ATOM 4303 C C . ALA A 1 22 ? -3.562 4.786 -3.526 1.00 0.00 22 ALA A C 5
ATOM 4304 O O . ALA A 1 22 ? -3.172 5.230 -2.470 1.00 0.00 22 ALA A O 5
ATOM 4311 N N . PHE A 1 23 ? -3.544 3.512 -3.797 1.00 0.00 23 PHE A N 5
ATOM 4312 C CA . PHE A 1 23 ? -3.019 2.530 -2.797 1.00 0.00 23 PHE A CA 5
ATOM 4313 C C . PHE A 1 23 ? -2.086 1.517 -3.453 1.00 0.00 23 PHE A C 5
ATOM 4314 O O . PHE A 1 23 ? -2.346 1.055 -4.543 1.00 0.00 23 PHE A O 5
ATOM 4331 N N . TYR A 1 24 ? -1.043 1.123 -2.753 1.00 0.00 24 TYR A N 5
ATOM 4332 C CA . TYR A 1 24 ? -0.115 0.066 -3.275 1.00 0.00 24 TYR A CA 5
ATOM 4333 C C . TYR A 1 24 ? 0.527 -0.667 -2.095 1.00 0.00 24 TYR A C 5
ATOM 4334 O O . TYR A 1 24 ? 0.274 -0.342 -0.946 1.00 0.00 24 TYR A O 5
ATOM 4352 N N . TYR A 1 25 ? 1.321 -1.678 -2.373 1.00 0.00 25 TYR A N 5
ATOM 4353 C CA . TYR A 1 25 ? 1.946 -2.485 -1.276 1.00 0.00 25 TYR A CA 5
ATOM 4354 C C . TYR A 1 25 ? 3.348 -1.989 -0.941 1.00 0.00 25 TYR A C 5
ATOM 4355 O O . TYR A 1 25 ? 4.151 -1.695 -1.812 1.00 0.00 25 TYR A O 5
ATOM 4373 N N . ASN A 1 26 ? 3.630 -1.927 0.336 1.00 0.00 26 ASN A N 5
ATOM 4374 C CA . ASN A 1 26 ? 4.969 -1.482 0.831 1.00 0.00 26 ASN A CA 5
ATOM 4375 C C . ASN A 1 26 ? 5.635 -2.644 1.578 1.00 0.00 26 ASN A C 5
ATOM 4376 O O . ASN A 1 26 ? 5.025 -3.271 2.434 1.00 0.00 26 ASN A O 5
ATOM 4387 N N . SER A 1 27 ? 6.876 -2.934 1.240 1.00 0.00 27 SER A N 5
ATOM 4388 C CA . SER A 1 27 ? 7.620 -4.060 1.895 1.00 0.00 27 SER A CA 5
ATOM 4389 C C . SER A 1 27 ? 7.913 -3.727 3.360 1.00 0.00 27 SER A C 5
ATOM 4390 O O . SER A 1 27 ? 7.728 -4.559 4.233 1.00 0.00 27 SER A O 5
ATOM 4398 N N . HIS A 1 28 ? 8.372 -2.520 3.630 1.00 0.00 28 HIS A N 5
ATOM 4399 C CA . HIS A 1 28 ? 8.694 -2.109 5.038 1.00 0.00 28 HIS A CA 5
ATOM 4400 C C . HIS A 1 28 ? 7.452 -2.268 5.919 1.00 0.00 28 HIS A C 5
ATOM 4401 O O . HIS A 1 28 ? 7.535 -2.766 7.031 1.00 0.00 28 HIS A O 5
ATOM 4415 N N . LEU A 1 29 ? 6.312 -1.845 5.424 1.00 0.00 29 LEU A N 5
ATOM 4416 C CA . LEU A 1 29 ? 5.043 -1.953 6.207 1.00 0.00 29 LEU A CA 5
ATOM 4417 C C . LEU A 1 29 ? 4.508 -3.384 6.133 1.00 0.00 29 LEU A C 5
ATOM 4418 O O . LEU A 1 29 ? 3.784 -3.824 7.012 1.00 0.00 29 LEU A O 5
ATOM 4434 N N . HIS A 1 30 ? 4.858 -4.110 5.090 1.00 0.00 30 HIS A N 5
ATOM 4435 C CA . HIS A 1 30 ? 4.378 -5.521 4.931 1.00 0.00 30 HIS A CA 5
ATOM 4436 C C . HIS A 1 30 ? 2.849 -5.488 4.781 1.00 0.00 30 HIS A C 5
ATOM 4437 O O . HIS A 1 30 ? 2.145 -6.400 5.192 1.00 0.00 30 HIS A O 5
ATOM 4451 N N . LYS A 1 31 ? 2.344 -4.425 4.189 1.00 0.00 31 LYS A N 5
ATOM 4452 C CA . LYS A 1 31 ? 0.869 -4.261 3.985 1.00 0.00 31 LYS A CA 5
ATOM 4453 C C . LYS A 1 31 ? 0.646 -3.253 2.858 1.00 0.00 31 LYS A C 5
ATOM 4454 O O . LYS A 1 31 ? 1.561 -2.930 2.115 1.00 0.00 31 LYS A O 5
ATOM 4473 N N . CYS A 1 32 ? -0.558 -2.754 2.741 1.00 0.00 32 CYS A N 5
ATOM 4474 C CA . CYS A 1 32 ? -0.871 -1.751 1.677 1.00 0.00 32 CYS A CA 5
ATOM 4475 C C . CYS A 1 32 ? -0.750 -0.354 2.269 1.00 0.00 32 CYS A C 5
ATOM 4476 O O . CYS A 1 32 ? -0.872 -0.167 3.468 1.00 0.00 32 CYS A O 5
ATOM 4483 N N . GLN A 1 33 ? -0.528 0.623 1.424 1.00 0.00 33 GLN A N 5
ATOM 4484 C CA . GLN A 1 33 ? -0.411 2.029 1.890 1.00 0.00 33 GLN A CA 5
ATOM 4485 C C . GLN A 1 33 ? -1.086 2.918 0.865 1.00 0.00 33 GLN A C 5
ATOM 4486 O O . GLN A 1 33 ? -1.041 2.639 -0.323 1.00 0.00 33 GLN A O 5
ATOM 4500 N N . LYS A 1 34 ? -1.713 3.974 1.315 1.00 0.00 34 LYS A N 5
ATOM 4501 C CA . LYS A 1 34 ? -2.407 4.890 0.376 1.00 0.00 34 LYS A CA 5
ATOM 4502 C C . LYS A 1 34 ? -1.503 6.085 0.079 1.00 0.00 34 LYS A C 5
ATOM 4503 O O . LYS A 1 34 ? -0.971 6.697 0.991 1.00 0.00 34 LYS A O 5
ATOM 4522 N N . PHE A 1 35 ? -1.349 6.429 -1.179 1.00 0.00 35 PHE A N 5
ATOM 4523 C CA . PHE A 1 35 ? -0.506 7.594 -1.546 1.00 0.00 35 PHE A CA 5
ATOM 4524 C C . PHE A 1 35 ? -1.382 8.630 -2.261 1.00 0.00 35 PHE A C 5
ATOM 4525 O O . PHE A 1 35 ? -2.495 8.329 -2.694 1.00 0.00 35 PHE A O 5
ATOM 4542 N N . ASN A 1 36 ? -0.901 9.849 -2.340 1.00 0.00 36 ASN A N 5
ATOM 4543 C CA . ASN A 1 36 ? -1.689 10.954 -2.966 1.00 0.00 36 ASN A CA 5
ATOM 4544 C C . ASN A 1 36 ? -1.303 11.118 -4.434 1.00 0.00 36 ASN A C 5
ATOM 4545 O O . ASN A 1 36 ? -0.134 11.127 -4.782 1.00 0.00 36 ASN A O 5
ATOM 4556 N N . TYR A 1 37 ? -2.296 11.253 -5.289 1.00 0.00 37 TYR A N 5
ATOM 4557 C CA . TYR A 1 37 ? -2.044 11.427 -6.751 1.00 0.00 37 TYR A CA 5
ATOM 4558 C C . TYR A 1 37 ? -2.672 12.743 -7.215 1.00 0.00 37 TYR A C 5
ATOM 4559 O O . TYR A 1 37 ? -3.533 13.293 -6.546 1.00 0.00 37 TYR A O 5
ATOM 4577 N N . GLY A 1 38 ? -2.235 13.251 -8.350 1.00 0.00 38 GLY A N 5
ATOM 4578 C CA . GLY A 1 38 ? -2.783 14.539 -8.882 1.00 0.00 38 GLY A CA 5
ATOM 4579 C C . GLY A 1 38 ? -3.455 14.304 -10.237 1.00 0.00 38 GLY A C 5
ATOM 4580 O O . GLY A 1 38 ? -4.535 14.813 -10.494 1.00 0.00 38 GLY A O 5
ATOM 4584 N N . GLY A 1 39 ? -2.814 13.545 -11.100 1.00 0.00 39 GLY A N 5
ATOM 4585 C CA . GLY A 1 39 ? -3.383 13.266 -12.456 1.00 0.00 39 GLY A CA 5
ATOM 4586 C C . GLY A 1 39 ? -2.401 13.760 -13.518 1.00 0.00 39 GLY A C 5
ATOM 4587 O O . GLY A 1 39 ? -2.764 14.528 -14.395 1.00 0.00 39 GLY A O 5
ATOM 4591 N N . CYS A 1 40 ? -1.162 13.327 -13.429 1.00 0.00 40 CYS A N 5
ATOM 4592 C CA . CYS A 1 40 ? -0.121 13.761 -14.411 1.00 0.00 40 CYS A CA 5
ATOM 4593 C C . CYS A 1 40 ? 0.636 12.544 -14.941 1.00 0.00 40 CYS A C 5
ATOM 4594 O O . CYS A 1 40 ? 0.663 12.300 -16.136 1.00 0.00 40 CYS A O 5
ATOM 4601 N N . GLY A 1 41 ? 1.250 11.788 -14.055 1.00 0.00 41 GLY A N 5
ATOM 4602 C CA . GLY A 1 41 ? 2.020 10.576 -14.482 1.00 0.00 41 GLY A CA 5
ATOM 4603 C C . GLY A 1 41 ? 2.389 9.736 -13.260 1.00 0.00 41 GLY A C 5
ATOM 4604 O O . GLY A 1 41 ? 2.377 10.221 -12.140 1.00 0.00 41 GLY A O 5
ATOM 4608 N N . GLY A 1 42 ? 2.718 8.479 -13.479 1.00 0.00 42 GLY A N 5
ATOM 4609 C CA . GLY A 1 42 ? 3.098 7.568 -12.352 1.00 0.00 42 GLY A CA 5
ATOM 4610 C C . GLY A 1 42 ? 3.428 6.177 -12.905 1.00 0.00 42 GLY A C 5
ATOM 4611 O O . GLY A 1 42 ? 2.999 5.818 -13.989 1.00 0.00 42 GLY A O 5
ATOM 4615 N N . ASN A 1 43 ? 4.187 5.402 -12.157 1.00 0.00 43 ASN A N 5
ATOM 4616 C CA . ASN A 1 43 ? 4.567 4.021 -12.602 1.00 0.00 43 ASN A CA 5
ATOM 4617 C C . ASN A 1 43 ? 3.352 3.091 -12.475 1.00 0.00 43 ASN A C 5
ATOM 4618 O O . ASN A 1 43 ? 2.241 3.550 -12.270 1.00 0.00 43 ASN A O 5
ATOM 4629 N N . ALA A 1 44 ? 3.559 1.795 -12.614 1.00 0.00 44 ALA A N 5
ATOM 4630 C CA . ALA A 1 44 ? 2.430 0.812 -12.523 1.00 0.00 44 ALA A CA 5
ATOM 4631 C C . ALA A 1 44 ? 1.943 0.683 -11.074 1.00 0.00 44 ALA A C 5
ATOM 4632 O O . ALA A 1 44 ? 0.754 0.554 -10.830 1.00 0.00 44 ALA A O 5
ATOM 4639 N N . ASN A 1 45 ? 2.853 0.705 -10.122 1.00 0.00 45 ASN A N 5
ATOM 4640 C CA . ASN A 1 45 ? 2.466 0.572 -8.678 1.00 0.00 45 ASN A CA 5
ATOM 4641 C C . ASN A 1 45 ? 1.456 1.660 -8.285 1.00 0.00 45 ASN A C 5
ATOM 4642 O O . ASN A 1 45 ? 1.828 2.784 -7.990 1.00 0.00 45 ASN A O 5
ATOM 4653 N N . ASN A 1 46 ? 0.183 1.311 -8.258 1.00 0.00 46 ASN A N 5
ATOM 4654 C CA . ASN A 1 46 ? -0.889 2.285 -7.863 1.00 0.00 46 ASN A CA 5
ATOM 4655 C C . ASN A 1 46 ? -2.262 1.623 -8.008 1.00 0.00 46 ASN A C 5
ATOM 4656 O O . ASN A 1 46 ? -2.613 1.146 -9.076 1.00 0.00 46 ASN A O 5
ATOM 4667 N N . PHE A 1 47 ? -3.032 1.592 -6.940 1.00 0.00 47 PHE A N 5
ATOM 4668 C CA . PHE A 1 47 ? -4.393 0.960 -6.992 1.00 0.00 47 PHE A CA 5
ATOM 4669 C C . PHE A 1 47 ? -5.463 1.982 -6.609 1.00 0.00 47 PHE A C 5
ATOM 4670 O O . PHE A 1 47 ? -5.192 3.167 -6.496 1.00 0.00 47 PHE A O 5
ATOM 4687 N N . LYS A 1 48 ? -6.679 1.515 -6.411 1.00 0.00 48 LYS A N 5
ATOM 4688 C CA . LYS A 1 48 ? -7.809 2.417 -6.030 1.00 0.00 48 LYS A CA 5
ATOM 4689 C C . LYS A 1 48 ? -8.046 2.328 -4.524 1.00 0.00 48 LYS A C 5
ATOM 4690 O O . LYS A 1 48 ? -8.482 3.282 -3.906 1.00 0.00 48 LYS A O 5
ATOM 4709 N N . THR A 1 49 ? -7.764 1.184 -3.938 1.00 0.00 49 THR A N 5
ATOM 4710 C CA . THR A 1 49 ? -7.962 0.997 -2.472 1.00 0.00 49 THR A CA 5
ATOM 4711 C C . THR A 1 49 ? -7.288 -0.312 -2.047 1.00 0.00 49 THR A C 5
ATOM 4712 O O . THR A 1 49 ? -6.522 -0.897 -2.797 1.00 0.00 49 THR A O 5
ATOM 4723 N N . ILE A 1 50 ? -7.554 -0.754 -0.842 1.00 0.00 50 ILE A N 5
ATOM 4724 C CA . ILE A 1 50 ? -6.926 -2.010 -0.317 1.00 0.00 50 ILE A CA 5
ATOM 4725 C C . ILE A 1 50 ? -7.541 -3.253 -0.977 1.00 0.00 50 ILE A C 5
ATOM 4726 O O . ILE A 1 50 ? -6.955 -4.321 -0.927 1.00 0.00 50 ILE A O 5
ATOM 4742 N N . ASP A 1 51 ? -8.710 -3.130 -1.581 1.00 0.00 51 ASP A N 5
ATOM 4743 C CA . ASP A 1 51 ? -9.357 -4.317 -2.234 1.00 0.00 51 ASP A CA 5
ATOM 4744 C C . ASP A 1 51 ? -8.501 -4.780 -3.417 1.00 0.00 51 ASP A C 5
ATOM 4745 O O . ASP A 1 51 ? -8.173 -5.953 -3.520 1.00 0.00 51 ASP A O 5
ATOM 4754 N N . GLU A 1 52 ? -8.111 -3.868 -4.285 1.00 0.00 52 GLU A N 5
ATOM 4755 C CA . GLU A 1 52 ? -7.242 -4.239 -5.446 1.00 0.00 52 GLU A CA 5
ATOM 4756 C C . GLU A 1 52 ? -5.838 -4.518 -4.911 1.00 0.00 52 GLU A C 5
ATOM 4757 O O . GLU A 1 52 ? -5.124 -5.367 -5.413 1.00 0.00 52 GLU A O 5
ATOM 4769 N N . CYS A 1 53 ? -5.463 -3.797 -3.880 1.00 0.00 53 CYS A N 5
ATOM 4770 C CA . CYS A 1 53 ? -4.125 -3.959 -3.241 1.00 0.00 53 CYS A CA 5
ATOM 4771 C C . CYS A 1 53 ? -3.985 -5.369 -2.662 1.00 0.00 53 CYS A C 5
ATOM 4772 O O . CYS A 1 53 ? -2.955 -6.007 -2.808 1.00 0.00 53 CYS A O 5
ATOM 4779 N N . GLN A 1 54 ? -5.011 -5.837 -1.985 1.00 0.00 54 GLN A N 5
ATOM 4780 C CA . GLN A 1 54 ? -4.968 -7.195 -1.350 1.00 0.00 54 GLN A CA 5
ATOM 4781 C C . GLN A 1 54 ? -4.908 -8.301 -2.410 1.00 0.00 54 GLN A C 5
ATOM 4782 O O . GLN A 1 54 ? -4.196 -9.277 -2.244 1.00 0.00 54 GLN A O 5
ATOM 4796 N N . ARG A 1 55 ? -5.666 -8.170 -3.476 1.00 0.00 55 ARG A N 5
ATOM 4797 C CA . ARG A 1 55 ? -5.689 -9.228 -4.542 1.00 0.00 55 ARG A CA 5
ATOM 4798 C C . ARG A 1 55 ? -4.404 -9.201 -5.384 1.00 0.00 55 ARG A C 5
ATOM 4799 O O . ARG A 1 55 ? -3.891 -10.244 -5.760 1.00 0.00 55 ARG A O 5
ATOM 4820 N N . THR A 1 56 ? -3.912 -8.026 -5.716 1.00 0.00 56 THR A N 5
ATOM 4821 C CA . THR A 1 56 ? -2.688 -7.919 -6.582 1.00 0.00 56 THR A CA 5
ATOM 4822 C C . THR A 1 56 ? -1.408 -8.366 -5.851 1.00 0.00 56 THR A C 5
ATOM 4823 O O . THR A 1 56 ? -0.637 -9.138 -6.399 1.00 0.00 56 THR A O 5
ATOM 4834 N N . CYS A 1 57 ? -1.153 -7.874 -4.651 1.00 0.00 57 CYS A N 5
ATOM 4835 C CA . CYS A 1 57 ? 0.105 -8.258 -3.922 1.00 0.00 57 CYS A CA 5
ATOM 4836 C C . CYS A 1 57 ? -0.143 -9.424 -2.959 1.00 0.00 57 CYS A C 5
ATOM 4837 O O . CYS A 1 57 ? 0.615 -10.381 -2.945 1.00 0.00 57 CYS A O 5
ATOM 4844 N N . ALA A 1 58 ? -1.180 -9.344 -2.150 1.00 0.00 58 ALA A N 5
ATOM 4845 C CA . ALA A 1 58 ? -1.471 -10.440 -1.167 1.00 0.00 58 ALA A CA 5
ATOM 4846 C C . ALA A 1 58 ? -1.923 -11.699 -1.910 1.00 0.00 58 ALA A C 5
ATOM 4847 O O . ALA A 1 58 ? -1.614 -12.806 -1.500 1.00 0.00 58 ALA A O 5
ATOM 4854 N N . ALA A 1 59 ? -2.648 -11.531 -2.996 1.00 0.00 59 ALA A N 5
ATOM 4855 C CA . ALA A 1 59 ? -3.134 -12.704 -3.790 1.00 0.00 59 ALA A CA 5
ATOM 4856 C C . ALA A 1 59 ? -4.004 -13.598 -2.901 1.00 0.00 59 ALA A C 5
ATOM 4857 O O . ALA A 1 59 ? -3.496 -14.330 -2.066 1.00 0.00 59 ALA A O 5
ATOM 4864 N N . LYS A 1 60 ? -5.307 -13.537 -3.080 1.00 0.00 60 LYS A N 5
ATOM 4865 C CA . LYS A 1 60 ? -6.239 -14.373 -2.256 1.00 0.00 60 LYS A CA 5
ATOM 4866 C C . LYS A 1 60 ? -6.996 -15.340 -3.171 1.00 0.00 60 LYS A C 5
ATOM 4867 O O . LYS A 1 60 ? -6.635 -15.524 -4.322 1.00 0.00 60 LYS A O 5
ATOM 4886 N N . TYR A 1 61 ? -8.044 -15.953 -2.657 1.00 0.00 61 TYR A N 5
ATOM 4887 C CA . TYR A 1 61 ? -8.853 -16.916 -3.469 1.00 0.00 61 TYR A CA 5
ATOM 4888 C C . TYR A 1 61 ? -9.397 -16.207 -4.712 1.00 0.00 61 TYR A C 5
ATOM 4889 O O . TYR A 1 61 ? -9.328 -14.993 -4.820 1.00 0.00 61 TYR A O 5
ATOM 4907 N N . GLY A 1 62 ? -9.939 -16.963 -5.640 1.00 0.00 62 GLY A N 5
ATOM 4908 C CA . GLY A 1 62 ? -10.504 -16.369 -6.893 1.00 0.00 62 GLY A CA 5
ATOM 4909 C C . GLY A 1 62 ? -11.010 -17.491 -7.797 1.00 0.00 62 GLY A C 5
ATOM 4910 O O . GLY A 1 62 ? -11.796 -18.326 -7.377 1.00 0.00 62 GLY A O 5
ATOM 4914 N N . ARG A 1 63 ? -10.556 -17.515 -9.032 1.00 0.00 63 ARG A N 5
ATOM 4915 C CA . ARG A 1 63 ? -10.988 -18.579 -9.991 1.00 0.00 63 ARG A CA 5
ATOM 4916 C C . ARG A 1 63 ? -9.863 -19.606 -10.152 1.00 0.00 63 ARG A C 5
ATOM 4917 O O . ARG A 1 63 ? -8.817 -19.491 -9.531 1.00 0.00 63 ARG A O 5
ATOM 4938 N N . SER A 1 64 ? -10.077 -20.603 -10.983 1.00 0.00 64 SER A N 5
ATOM 4939 C CA . SER A 1 64 ? -9.035 -21.654 -11.210 1.00 0.00 64 SER A CA 5
ATOM 4940 C C . SER A 1 64 ? -8.035 -21.163 -12.258 1.00 0.00 64 SER A C 5
ATOM 4941 O O . SER A 1 64 ? -8.156 -20.061 -12.774 1.00 0.00 64 SER A O 5
ATOM 4949 N N . SER A 1 65 ? -7.051 -21.978 -12.569 1.00 0.00 65 SER A N 5
ATOM 4950 C CA . SER A 1 65 ? -6.018 -21.591 -13.582 1.00 0.00 65 SER A CA 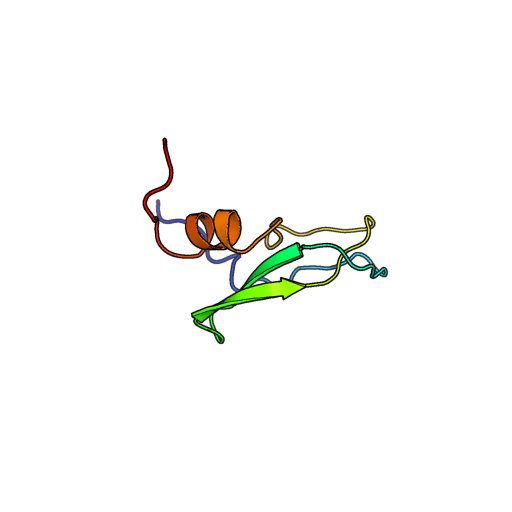5
ATOM 4951 C C . SER A 1 65 ? -6.543 -21.898 -14.986 1.00 0.00 65 SER A C 5
ATOM 4952 O O . SER A 1 65 ? -6.785 -23.060 -15.267 1.00 0.00 65 SER A O 5
ATOM 4961 N N . LYS A 1 1 ? 0.122 -14.102 -13.793 1.00 0.00 1 LYS A N 6
ATOM 4962 C CA . LYS A 1 1 ? 1.253 -14.327 -14.738 1.00 0.00 1 LYS A CA 6
ATOM 4963 C C . LYS A 1 1 ? 2.577 -14.010 -14.038 1.00 0.00 1 LYS A C 6
ATOM 4964 O O . LYS A 1 1 ? 2.925 -12.854 -13.856 1.00 0.00 1 LYS A O 6
ATOM 4985 N N . ASN A 1 2 ? 3.312 -15.034 -13.654 1.00 0.00 2 ASN A N 6
ATOM 4986 C CA . ASN A 1 2 ? 4.624 -14.831 -12.963 1.00 0.00 2 ASN A CA 6
ATOM 4987 C C . ASN A 1 2 ? 4.408 -14.056 -11.661 1.00 0.00 2 ASN A C 6
ATOM 4988 O O . ASN A 1 2 ? 3.402 -13.387 -11.486 1.00 0.00 2 ASN A O 6
ATOM 4999 N N . ARG A 1 3 ? 5.353 -14.152 -10.752 1.00 0.00 3 ARG A N 6
ATOM 5000 C CA . ARG A 1 3 ? 5.246 -13.440 -9.441 1.00 0.00 3 ARG A CA 6
ATOM 5001 C C . ARG A 1 3 ? 6.348 -12.357 -9.359 1.00 0.00 3 ARG A C 6
ATOM 5002 O O . ARG A 1 3 ? 7.467 -12.661 -8.974 1.00 0.00 3 ARG A O 6
ATOM 5023 N N . PRO A 1 4 ? 6.018 -11.119 -9.728 1.00 0.00 4 PRO A N 6
ATOM 5024 C CA . PRO A 1 4 ? 6.988 -10.004 -9.700 1.00 0.00 4 PRO A CA 6
ATOM 5025 C C . PRO A 1 4 ? 7.141 -9.462 -8.277 1.00 0.00 4 PRO A C 6
ATOM 5026 O O . PRO A 1 4 ? 6.567 -9.992 -7.340 1.00 0.00 4 PRO A O 6
ATOM 5037 N N . THR A 1 5 ? 7.904 -8.400 -8.125 1.00 0.00 5 THR A N 6
ATOM 5038 C CA . THR A 1 5 ? 8.110 -7.781 -6.779 1.00 0.00 5 THR A CA 6
ATOM 5039 C C . THR A 1 5 ? 7.799 -6.275 -6.834 1.00 0.00 5 THR A C 6
ATOM 5040 O O . THR A 1 5 ? 8.143 -5.537 -5.927 1.00 0.00 5 THR A O 6
ATOM 5051 N N . PHE A 1 6 ? 7.145 -5.827 -7.893 1.00 0.00 6 PHE A N 6
ATOM 5052 C CA . PHE A 1 6 ? 6.773 -4.382 -8.064 1.00 0.00 6 PHE A CA 6
ATOM 5053 C C . PHE A 1 6 ? 6.263 -3.755 -6.745 1.00 0.00 6 PHE A C 6
ATOM 5054 O O . PHE A 1 6 ? 6.396 -2.561 -6.539 1.00 0.00 6 PHE A O 6
ATOM 5071 N N . CYS A 1 7 ? 5.683 -4.554 -5.862 1.00 0.00 7 CYS A N 6
ATOM 5072 C CA . CYS A 1 7 ? 5.159 -4.028 -4.544 1.00 0.00 7 CYS A CA 6
ATOM 5073 C C . CYS A 1 7 ? 6.234 -3.160 -3.869 1.00 0.00 7 CYS A C 6
ATOM 5074 O O . CYS A 1 7 ? 5.922 -2.186 -3.203 1.00 0.00 7 CYS A O 6
ATOM 5081 N N . ASN A 1 8 ? 7.489 -3.505 -4.064 1.00 0.00 8 ASN A N 6
ATOM 5082 C CA . ASN A 1 8 ? 8.613 -2.712 -3.469 1.00 0.00 8 ASN A CA 6
ATOM 5083 C C . ASN A 1 8 ? 8.906 -1.508 -4.375 1.00 0.00 8 ASN A C 6
ATOM 5084 O O . ASN A 1 8 ? 9.359 -0.472 -3.920 1.00 0.00 8 ASN A O 6
ATOM 5095 N N . LEU A 1 9 ? 8.647 -1.659 -5.662 1.00 0.00 9 LEU A N 6
ATOM 5096 C CA . LEU A 1 9 ? 8.890 -0.567 -6.668 1.00 0.00 9 LEU A CA 6
ATOM 5097 C C . LEU A 1 9 ? 8.412 0.795 -6.147 1.00 0.00 9 LEU A C 6
ATOM 5098 O O . LEU A 1 9 ? 7.446 0.883 -5.406 1.00 0.00 9 LEU A O 6
ATOM 5114 N N . LEU A 1 10 ? 9.086 1.847 -6.557 1.00 0.00 10 LEU A N 6
ATOM 5115 C CA . LEU A 1 10 ? 8.706 3.229 -6.138 1.00 0.00 10 LEU A CA 6
ATOM 5116 C C . LEU A 1 10 ? 7.844 3.850 -7.260 1.00 0.00 10 LEU A C 6
ATOM 5117 O O . LEU A 1 10 ? 8.370 4.118 -8.326 1.00 0.00 10 LEU A O 6
ATOM 5133 N N . PRO A 1 11 ? 6.548 4.049 -7.016 1.00 0.00 11 PRO A N 6
ATOM 5134 C CA . PRO A 1 11 ? 5.639 4.619 -8.036 1.00 0.00 11 PRO A CA 6
ATOM 5135 C C . PRO A 1 11 ? 5.846 6.127 -8.178 1.00 0.00 11 PRO A C 6
ATOM 5136 O O . PRO A 1 11 ? 6.561 6.742 -7.403 1.00 0.00 11 PRO A O 6
ATOM 5147 N N . GLU A 1 12 ? 5.215 6.712 -9.172 1.00 0.00 12 GLU A N 6
ATOM 5148 C CA . GLU A 1 12 ? 5.336 8.182 -9.417 1.00 0.00 12 GLU A CA 6
ATOM 5149 C C . GLU A 1 12 ? 3.932 8.786 -9.508 1.00 0.00 12 GLU A C 6
ATOM 5150 O O . GLU A 1 12 ? 2.956 8.072 -9.683 1.00 0.00 12 GLU A O 6
ATOM 5162 N N . THR A 1 13 ? 3.827 10.093 -9.391 1.00 0.00 13 THR A N 6
ATOM 5163 C CA . THR A 1 13 ? 2.492 10.768 -9.469 1.00 0.00 13 THR A CA 6
ATOM 5164 C C . THR A 1 13 ? 2.209 11.168 -10.918 1.00 0.00 13 THR A C 6
ATOM 5165 O O . THR A 1 13 ? 1.117 10.964 -11.420 1.00 0.00 13 THR A O 6
ATOM 5176 N N . GLY A 1 14 ? 3.194 11.732 -11.583 1.00 0.00 14 GLY A N 6
ATOM 5177 C CA . GLY A 1 14 ? 3.023 12.157 -13.008 1.00 0.00 14 GLY A CA 6
ATOM 5178 C C . GLY A 1 14 ? 2.960 13.682 -13.082 1.00 0.00 14 GLY A C 6
ATOM 5179 O O . GLY A 1 14 ? 2.165 14.241 -13.821 1.00 0.00 14 GLY A O 6
ATOM 5183 N N . ARG A 1 15 ? 3.797 14.350 -12.316 1.00 0.00 15 ARG A N 6
ATOM 5184 C CA . ARG A 1 15 ? 3.821 15.850 -12.312 1.00 0.00 15 ARG A CA 6
ATOM 5185 C C . ARG A 1 15 ? 2.429 16.384 -11.939 1.00 0.00 15 ARG A C 6
ATOM 5186 O O . ARG A 1 15 ? 2.033 17.464 -12.356 1.00 0.00 15 ARG A O 6
ATOM 5207 N N . CYS A 1 16 ? 1.695 15.631 -11.145 1.00 0.00 16 CYS A N 6
ATOM 5208 C CA . CYS A 1 16 ? 0.332 16.058 -10.718 1.00 0.00 16 CYS A CA 6
ATOM 5209 C C . CYS A 1 16 ? 0.119 15.663 -9.259 1.00 0.00 16 CYS A C 6
ATOM 5210 O O . CYS A 1 16 ? 0.317 14.521 -8.880 1.00 0.00 16 CYS A O 6
ATOM 5217 N N . ASN A 1 17 ? -0.274 16.616 -8.450 1.00 0.00 17 ASN A N 6
ATOM 5218 C CA . ASN A 1 17 ? -0.504 16.354 -6.994 1.00 0.00 17 ASN A CA 6
ATOM 5219 C C . ASN A 1 17 ? -1.968 16.629 -6.640 1.00 0.00 17 ASN A C 6
ATOM 5220 O O . ASN A 1 17 ? -2.509 17.674 -6.965 1.00 0.00 17 ASN A O 6
ATOM 5231 N N . ALA A 1 18 ? -2.597 15.691 -5.968 1.00 0.00 18 ALA A N 6
ATOM 5232 C CA . ALA A 1 18 ? -4.028 15.846 -5.557 1.00 0.00 18 ALA A CA 6
ATOM 5233 C C . ALA A 1 18 ? -4.425 14.655 -4.684 1.00 0.00 18 ALA A C 6
ATOM 5234 O O . ALA A 1 18 ? -4.071 13.525 -4.976 1.00 0.00 18 ALA A O 6
ATOM 5241 N N . LEU A 1 19 ? -5.157 14.906 -3.618 1.00 0.00 19 LEU A N 6
ATOM 5242 C CA . LEU A 1 19 ? -5.591 13.803 -2.705 1.00 0.00 19 LEU A CA 6
ATOM 5243 C C . LEU A 1 19 ? -6.458 12.816 -3.485 1.00 0.00 19 LEU A C 6
ATOM 5244 O O . LEU A 1 19 ? -7.482 13.182 -4.038 1.00 0.00 19 LEU A O 6
ATOM 5260 N N . ILE A 1 20 ? -6.046 11.568 -3.527 1.00 0.00 20 ILE A N 6
ATOM 5261 C CA . ILE A 1 20 ? -6.806 10.518 -4.254 1.00 0.00 20 ILE A CA 6
ATOM 5262 C C . ILE A 1 20 ? -6.436 9.188 -3.595 1.00 0.00 20 ILE A C 6
ATOM 5263 O O . ILE A 1 20 ? -5.279 9.004 -3.252 1.00 0.00 20 ILE A O 6
ATOM 5279 N N . PRO A 1 21 ? -7.399 8.301 -3.404 1.00 0.00 21 PRO A N 6
ATOM 5280 C CA . PRO A 1 21 ? -7.125 7.015 -2.753 1.00 0.00 21 PRO A CA 6
ATOM 5281 C C . PRO A 1 21 ? -6.279 6.114 -3.663 1.00 0.00 21 PRO A C 6
ATOM 5282 O O . PRO A 1 21 ? -6.743 5.084 -4.137 1.00 0.00 21 PRO A O 6
ATOM 5293 N N . ALA A 1 22 ? -5.019 6.477 -3.873 1.00 0.00 22 ALA A N 6
ATOM 5294 C CA . ALA A 1 22 ? -4.122 5.618 -4.707 1.00 0.00 22 ALA A CA 6
ATOM 5295 C C . ALA A 1 22 ? -3.366 4.727 -3.747 1.00 0.00 22 ALA A C 6
ATOM 5296 O O . ALA A 1 22 ? -2.544 5.180 -2.981 1.00 0.00 22 ALA A O 6
ATOM 5303 N N . PHE A 1 23 ? -3.718 3.478 -3.742 1.00 0.00 23 PHE A N 6
ATOM 5304 C CA . PHE A 1 23 ? -3.128 2.512 -2.772 1.00 0.00 23 PHE A CA 6
ATOM 5305 C C . PHE A 1 23 ? -2.197 1.509 -3.439 1.00 0.00 23 PHE A C 6
ATOM 5306 O O . PHE A 1 23 ? -2.394 1.129 -4.572 1.00 0.00 23 PHE A O 6
ATOM 5323 N N . TYR A 1 24 ? -1.234 1.024 -2.687 1.00 0.00 24 TYR A N 6
ATOM 5324 C CA . TYR A 1 24 ? -0.320 -0.043 -3.196 1.00 0.00 24 TYR A CA 6
ATOM 5325 C C . TYR A 1 24 ? 0.326 -0.759 -2.010 1.00 0.00 24 TYR A C 6
ATOM 5326 O O . TYR A 1 24 ? 0.086 -0.411 -0.864 1.00 0.00 24 TYR A O 6
ATOM 5344 N N . TYR A 1 25 ? 1.086 -1.794 -2.279 1.00 0.00 25 TYR A N 6
ATOM 5345 C CA . TYR A 1 25 ? 1.698 -2.603 -1.178 1.00 0.00 25 TYR A CA 6
ATOM 5346 C C . TYR A 1 25 ? 3.116 -2.148 -0.860 1.00 0.00 25 TYR A C 6
ATOM 5347 O O . TYR A 1 25 ? 3.928 -1.907 -1.736 1.00 0.00 25 TYR A O 6
ATOM 5365 N N . ASN A 1 26 ? 3.395 -2.055 0.416 1.00 0.00 26 ASN A N 6
ATOM 5366 C CA . ASN A 1 26 ? 4.745 -1.642 0.905 1.00 0.00 26 ASN A CA 6
ATOM 5367 C C 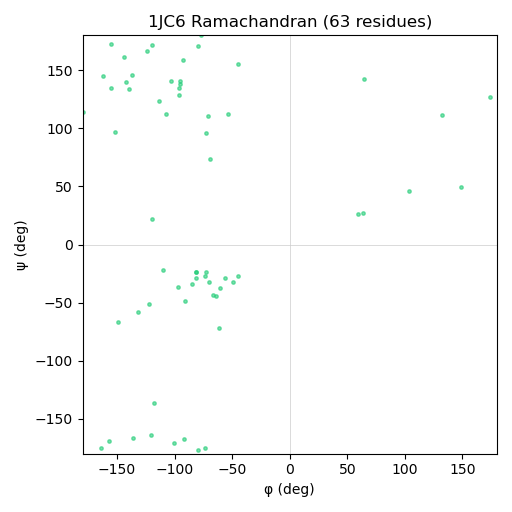. ASN A 1 26 ? 5.377 -2.815 1.660 1.00 0.00 26 ASN A C 6
ATOM 5368 O O . ASN A 1 26 ? 4.737 -3.439 2.497 1.00 0.00 26 ASN A O 6
ATOM 5379 N N . SER A 1 27 ? 6.623 -3.115 1.357 1.00 0.00 27 SER A N 6
ATOM 5380 C CA . SER A 1 27 ? 7.335 -4.249 2.025 1.00 0.00 27 SER A CA 6
ATOM 5381 C C . SER A 1 27 ? 7.594 -3.916 3.498 1.00 0.00 27 SER A C 6
ATOM 5382 O O . SER A 1 27 ? 7.256 -4.689 4.379 1.00 0.00 27 SER A O 6
ATOM 5390 N N . HIS A 1 28 ? 8.204 -2.774 3.764 1.00 0.00 28 HIS A N 6
ATOM 5391 C CA . HIS A 1 28 ? 8.516 -2.366 5.175 1.00 0.00 28 HIS A CA 6
ATOM 5392 C C . HIS A 1 28 ? 7.253 -2.441 6.043 1.00 0.00 28 HIS A C 6
ATOM 5393 O O . HIS A 1 28 ? 7.319 -2.794 7.210 1.00 0.00 28 HIS A O 6
ATOM 5407 N N . LEU A 1 29 ? 6.114 -2.115 5.472 1.00 0.00 29 LEU A N 6
ATOM 5408 C CA . LEU A 1 29 ? 4.826 -2.160 6.236 1.00 0.00 29 LEU A CA 6
ATOM 5409 C C . LEU A 1 29 ? 4.247 -3.575 6.185 1.00 0.00 29 LEU A C 6
ATOM 5410 O O . LEU A 1 29 ? 3.511 -3.976 7.071 1.00 0.00 29 LEU A O 6
ATOM 5426 N N . HIS A 1 30 ? 4.580 -4.329 5.158 1.00 0.00 30 HIS A N 6
ATOM 5427 C CA . HIS A 1 30 ? 4.066 -5.729 5.025 1.00 0.00 30 HIS A CA 6
ATOM 5428 C C . HIS A 1 30 ? 2.539 -5.666 4.874 1.00 0.00 30 HIS A C 6
ATOM 5429 O O . HIS A 1 30 ? 1.817 -6.551 5.312 1.00 0.00 30 HIS A O 6
ATOM 5443 N N . LYS A 1 31 ? 2.056 -4.610 4.254 1.00 0.00 31 LYS A N 6
ATOM 5444 C CA . LYS A 1 31 ? 0.584 -4.428 4.049 1.00 0.00 31 LYS A CA 6
ATOM 5445 C C . LYS A 1 31 ? 0.366 -3.396 2.942 1.00 0.00 31 LYS A C 6
ATOM 5446 O O . LYS A 1 31 ? 1.300 -3.003 2.259 1.00 0.00 31 LYS A O 6
ATOM 5465 N N . CYS A 1 32 ? -0.858 -2.955 2.772 1.00 0.00 32 CYS A N 6
ATOM 5466 C CA . CYS A 1 32 ? -1.162 -1.938 1.719 1.00 0.00 32 CYS A CA 6
ATOM 5467 C C . CYS A 1 32 ? -1.094 -0.547 2.338 1.00 0.00 32 CYS A C 6
ATOM 5468 O O . CYS A 1 32 ? -1.270 -0.384 3.534 1.00 0.00 32 CYS A O 6
ATOM 5475 N N . GLN A 1 33 ? -0.851 0.448 1.519 1.00 0.00 33 GLN A N 6
ATOM 5476 C CA . GLN A 1 33 ? -0.776 1.852 2.007 1.00 0.00 33 GLN A CA 6
ATOM 5477 C C . GLN A 1 33 ? -1.343 2.763 0.927 1.00 0.00 33 GLN A C 6
ATOM 5478 O O . GLN A 1 33 ? -1.352 2.412 -0.243 1.00 0.00 33 GLN A O 6
ATOM 5492 N N . LYS A 1 34 ? -1.813 3.922 1.315 1.00 0.00 34 LYS A N 6
ATOM 5493 C CA . LYS A 1 34 ? -2.391 4.875 0.328 1.00 0.00 34 LYS A CA 6
ATOM 5494 C C . LYS A 1 34 ? -1.351 5.940 -0.012 1.00 0.00 34 LYS A C 6
ATOM 5495 O O . LYS A 1 34 ? -0.437 6.188 0.758 1.00 0.00 34 LYS A O 6
ATOM 5514 N N . PHE A 1 35 ? -1.498 6.571 -1.153 1.00 0.00 35 PHE A N 6
ATOM 5515 C CA . PHE A 1 35 ? -0.543 7.632 -1.569 1.00 0.00 35 PHE A CA 6
ATOM 5516 C C . PHE A 1 35 ? -1.287 8.683 -2.411 1.00 0.00 35 PHE A C 6
ATOM 5517 O O . PHE A 1 35 ? -2.481 8.548 -2.676 1.00 0.00 35 PHE A O 6
ATOM 5534 N N . ASN A 1 36 ? -0.594 9.733 -2.794 1.00 0.00 36 ASN A N 6
ATOM 5535 C CA . ASN A 1 36 ? -1.231 10.839 -3.573 1.00 0.00 36 ASN A CA 6
ATOM 5536 C C . ASN A 1 36 ? -1.041 10.634 -5.076 1.00 0.00 36 ASN A C 6
ATOM 5537 O O . ASN A 1 36 ? 0.068 10.472 -5.558 1.00 0.00 36 ASN A O 6
ATOM 5548 N N . TYR A 1 37 ? -2.135 10.659 -5.806 1.00 0.00 37 TYR A N 6
ATOM 5549 C CA . TYR A 1 37 ? -2.091 10.486 -7.289 1.00 0.00 37 TYR A CA 6
ATOM 5550 C C . TYR A 1 37 ? -2.955 11.569 -7.944 1.00 0.00 37 TYR A C 6
ATOM 5551 O O . TYR A 1 37 ? -3.759 12.211 -7.283 1.00 0.00 37 TYR A O 6
ATOM 5569 N N . GLY A 1 38 ? -2.790 11.776 -9.234 1.00 0.00 38 GLY A N 6
ATOM 5570 C CA . GLY A 1 38 ? -3.588 12.817 -9.958 1.00 0.00 38 GLY A CA 6
ATOM 5571 C C . GLY A 1 38 ? -4.297 12.182 -11.155 1.00 0.00 38 GLY A C 6
ATOM 5572 O O . GLY A 1 38 ? -5.514 12.201 -11.244 1.00 0.00 38 GLY A O 6
ATOM 5576 N N . GLY A 1 39 ? -3.534 11.621 -12.066 1.00 0.00 39 GLY A N 6
ATOM 5577 C CA . GLY A 1 39 ? -4.126 10.968 -13.277 1.00 0.00 39 GLY A CA 6
ATOM 5578 C C . GLY A 1 39 ? -3.445 11.496 -14.544 1.00 0.00 39 GLY A C 6
ATOM 5579 O O . GLY A 1 39 ? -4.095 11.727 -15.550 1.00 0.00 39 GLY A O 6
ATOM 5583 N N . CYS A 1 40 ? -2.142 11.684 -14.492 1.00 0.00 40 CYS A N 6
ATOM 5584 C CA . CYS A 1 40 ? -1.384 12.195 -15.678 1.00 0.00 40 CYS A CA 6
ATOM 5585 C C . CYS A 1 40 ? -0.423 11.113 -16.187 1.00 0.00 40 CYS A C 6
ATOM 5586 O O . CYS A 1 40 ? -0.071 11.094 -17.356 1.00 0.00 40 CYS A O 6
ATOM 5593 N N . GLY A 1 41 ? 0.000 10.219 -15.314 1.00 0.00 41 GLY A N 6
ATOM 5594 C CA . GLY A 1 41 ? 0.941 9.128 -15.714 1.00 0.00 41 GLY A CA 6
ATOM 5595 C C . GLY A 1 41 ? 1.573 8.528 -14.457 1.00 0.00 41 GLY A C 6
ATOM 5596 O O . GLY A 1 41 ? 2.159 9.240 -13.657 1.00 0.00 41 GLY A O 6
ATOM 5600 N N . GLY A 1 42 ? 1.449 7.229 -14.281 1.00 0.00 42 GLY A N 6
ATOM 5601 C CA . GLY A 1 42 ? 2.029 6.558 -13.074 1.00 0.00 42 GLY A CA 6
ATOM 5602 C C . GLY A 1 42 ? 2.623 5.204 -13.465 1.00 0.00 42 GLY A C 6
ATOM 5603 O O . GLY A 1 42 ? 2.879 4.946 -14.630 1.00 0.00 42 GLY A O 6
ATOM 5607 N N . ASN A 1 43 ? 2.843 4.346 -12.490 1.00 0.00 43 ASN A N 6
ATOM 5608 C CA . ASN A 1 43 ? 3.426 2.994 -12.764 1.00 0.00 43 ASN A CA 6
ATOM 5609 C C . ASN A 1 43 ? 2.419 1.908 -12.365 1.00 0.00 43 ASN A C 6
ATOM 5610 O O . ASN A 1 43 ? 1.284 2.203 -12.026 1.00 0.00 43 ASN A O 6
ATOM 5621 N N . ALA A 1 44 ? 2.835 0.658 -12.415 1.00 0.00 44 ALA A N 6
ATOM 5622 C CA . ALA A 1 44 ? 1.926 -0.476 -12.050 1.00 0.00 44 ALA A CA 6
ATOM 5623 C C . ALA A 1 44 ? 1.600 -0.424 -10.555 1.00 0.00 44 ALA A C 6
ATOM 5624 O O . ALA A 1 44 ? 0.542 -0.863 -10.135 1.00 0.00 44 ALA A O 6
ATOM 5631 N N . ASN A 1 45 ? 2.505 0.104 -9.757 1.00 0.00 45 ASN A N 6
ATOM 5632 C CA . ASN A 1 45 ? 2.273 0.192 -8.279 1.00 0.00 45 ASN A CA 6
ATOM 5633 C C . ASN A 1 45 ? 1.310 1.353 -7.983 1.00 0.00 45 ASN A C 6
ATOM 5634 O O . ASN A 1 45 ? 1.726 2.467 -7.705 1.00 0.00 45 ASN A O 6
ATOM 5645 N N . ASN A 1 46 ? 0.021 1.083 -8.050 1.00 0.00 46 ASN A N 6
ATOM 5646 C CA . ASN A 1 46 ? -1.011 2.136 -7.784 1.00 0.00 46 ASN A CA 6
ATOM 5647 C C . ASN A 1 46 ? -2.405 1.528 -7.973 1.00 0.00 46 ASN A C 6
ATOM 5648 O O . ASN A 1 46 ? -2.736 1.045 -9.044 1.00 0.00 46 ASN A O 6
ATOM 5659 N N . PHE A 1 47 ? -3.205 1.543 -6.929 1.00 0.00 47 PHE A N 6
ATOM 5660 C CA . PHE A 1 47 ? -4.586 0.957 -7.005 1.00 0.00 47 PHE A CA 6
ATOM 5661 C C . PHE A 1 47 ? -5.609 1.978 -6.497 1.00 0.00 47 PHE A C 6
ATOM 5662 O O . PHE A 1 47 ? -5.329 3.165 -6.446 1.00 0.00 47 PHE A O 6
ATOM 5679 N N . LYS A 1 48 ? -6.794 1.522 -6.136 1.00 0.00 48 LYS A N 6
ATOM 5680 C CA . LYS A 1 48 ? -7.860 2.448 -5.642 1.00 0.00 48 LYS A CA 6
ATOM 5681 C C . LYS A 1 48 ? -8.068 2.265 -4.132 1.00 0.00 48 LYS A C 6
ATOM 5682 O O . LYS A 1 48 ? -8.259 3.233 -3.414 1.00 0.00 48 LYS A O 6
ATOM 5701 N N . THR A 1 49 ? -8.041 1.035 -3.654 1.00 0.00 49 THR A N 6
ATOM 5702 C CA . THR A 1 49 ? -8.242 0.768 -2.199 1.00 0.00 49 THR A CA 6
ATOM 5703 C C . THR A 1 49 ? -7.366 -0.414 -1.770 1.00 0.00 49 THR A C 6
ATOM 5704 O O . THR A 1 49 ? -6.531 -0.885 -2.526 1.00 0.00 49 THR A O 6
ATOM 5715 N N . ILE A 1 50 ? -7.556 -0.877 -0.558 1.00 0.00 50 ILE A N 6
ATOM 5716 C CA . ILE A 1 50 ? -6.753 -2.024 -0.017 1.00 0.00 50 ILE A CA 6
ATOM 5717 C C . ILE A 1 50 ? -7.258 -3.349 -0.606 1.00 0.00 50 ILE A C 6
ATOM 5718 O O . ILE A 1 50 ? -6.524 -4.321 -0.655 1.00 0.00 50 ILE A O 6
ATOM 5734 N N . ASP A 1 51 ? -8.505 -3.391 -1.039 1.00 0.00 51 ASP A N 6
ATOM 5735 C CA . ASP A 1 51 ? -9.080 -4.650 -1.617 1.00 0.00 51 ASP A CA 6
ATOM 5736 C C . ASP A 1 51 ? -8.290 -5.045 -2.865 1.00 0.00 51 ASP A C 6
ATOM 5737 O O . ASP A 1 51 ? -7.557 -6.021 -2.856 1.00 0.00 51 ASP A O 6
ATOM 5746 N N . GLU A 1 52 ? -8.437 -4.287 -3.934 1.00 0.00 52 GLU A N 6
ATOM 5747 C CA . GLU A 1 52 ? -7.700 -4.591 -5.204 1.00 0.00 52 GLU A CA 6
ATOM 5748 C C . GLU A 1 52 ? -6.195 -4.582 -4.923 1.00 0.00 52 GLU A C 6
ATOM 5749 O O . GLU A 1 52 ? -5.442 -5.339 -5.511 1.00 0.00 52 GLU A O 6
ATOM 5761 N N . CYS A 1 53 ? -5.775 -3.732 -4.013 1.00 0.00 53 CYS A N 6
ATOM 5762 C CA . CYS A 1 53 ? -4.331 -3.636 -3.634 1.00 0.00 53 CYS A CA 6
ATOM 5763 C C . CYS A 1 53 ? -3.914 -4.943 -2.950 1.00 0.00 53 CYS A C 6
ATOM 5764 O O . CYS A 1 53 ? -2.804 -5.417 -3.128 1.00 0.00 53 CYS A O 6
ATOM 5771 N N . GLN A 1 54 ? -4.806 -5.515 -2.171 1.00 0.00 54 GLN A N 6
ATOM 5772 C CA . GLN A 1 54 ? -4.501 -6.797 -1.462 1.00 0.00 54 GLN A CA 6
ATOM 5773 C C . GLN A 1 54 ? -4.331 -7.921 -2.484 1.00 0.00 54 GLN A C 6
ATOM 5774 O O . GLN A 1 54 ? -3.367 -8.657 -2.436 1.00 0.00 54 GLN A O 6
ATOM 5788 N N . ARG A 1 55 ? -5.271 -8.060 -3.392 1.00 0.00 55 ARG A N 6
ATOM 5789 C CA . ARG A 1 55 ? -5.204 -9.147 -4.423 1.00 0.00 55 ARG A CA 6
ATOM 5790 C C . ARG A 1 55 ? -3.967 -8.978 -5.313 1.00 0.00 55 ARG A C 6
ATOM 5791 O O . ARG A 1 55 ? -3.190 -9.903 -5.481 1.00 0.00 55 ARG A O 6
ATOM 5812 N N . THR A 1 56 ? -3.808 -7.814 -5.905 1.00 0.00 56 THR A N 6
ATOM 5813 C CA . THR A 1 56 ? -2.650 -7.561 -6.827 1.00 0.00 56 THR A CA 6
ATOM 5814 C C . THR A 1 56 ? -1.303 -7.871 -6.145 1.00 0.00 56 THR A C 6
ATOM 5815 O O . THR A 1 56 ? -0.513 -8.631 -6.682 1.00 0.00 56 THR A O 6
ATOM 5826 N N . CYS A 1 57 ? -1.028 -7.293 -4.985 1.00 0.00 57 CYS A N 6
ATOM 5827 C CA . CYS A 1 57 ? 0.276 -7.556 -4.286 1.00 0.00 57 CYS A CA 6
ATOM 5828 C C . CYS A 1 57 ? 0.090 -8.682 -3.268 1.00 0.00 57 CYS A C 6
ATOM 5829 O O . CYS A 1 57 ? 0.649 -9.757 -3.417 1.00 0.00 57 CYS A O 6
ATOM 5836 N N . ALA A 1 58 ? -0.692 -8.433 -2.235 1.00 0.00 58 ALA A N 6
ATOM 5837 C CA . ALA A 1 58 ? -0.934 -9.470 -1.178 1.00 0.00 58 ALA A CA 6
ATOM 5838 C C . ALA A 1 58 ? 0.413 -9.924 -0.585 1.00 0.00 58 ALA A C 6
ATOM 5839 O O . ALA A 1 58 ? 1.385 -9.190 -0.627 1.00 0.00 58 ALA A O 6
ATOM 5846 N N . ALA A 1 59 ? 0.469 -11.130 -0.038 1.00 0.00 59 ALA A N 6
ATOM 5847 C CA . ALA A 1 59 ? 1.735 -11.671 0.565 1.00 0.00 59 ALA A CA 6
ATOM 5848 C C . ALA A 1 59 ? 1.995 -11.005 1.918 1.00 0.00 59 ALA A C 6
ATOM 5849 O O . ALA A 1 59 ? 2.574 -9.932 1.997 1.00 0.00 59 ALA A O 6
ATOM 5856 N N . LYS A 1 60 ? 1.573 -11.656 2.980 1.00 0.00 60 LYS A N 6
ATOM 5857 C CA . LYS A 1 60 ? 1.779 -11.116 4.359 1.00 0.00 60 LYS A CA 6
ATOM 5858 C C . LYS A 1 60 ? 2.492 -12.179 5.195 1.00 0.00 60 LYS A C 6
ATOM 5859 O O . LYS A 1 60 ? 3.505 -11.911 5.820 1.00 0.00 60 LYS A O 6
ATOM 5878 N N . TYR A 1 61 ? 1.967 -13.387 5.186 1.00 0.00 61 TYR A N 6
ATOM 5879 C CA . TYR A 1 61 ? 2.589 -14.511 5.953 1.00 0.00 61 TYR A CA 6
ATOM 5880 C C . TYR A 1 61 ? 2.039 -15.839 5.427 1.00 0.00 61 TYR A C 6
ATOM 5881 O O . TYR A 1 61 ? 2.769 -16.632 4.854 1.00 0.00 61 TYR A O 6
ATOM 5899 N N . GLY A 1 62 ? 0.755 -16.075 5.612 1.00 0.00 62 GLY A N 6
ATOM 5900 C CA . GLY A 1 62 ? 0.126 -17.345 5.121 1.00 0.00 62 GLY A CA 6
ATOM 5901 C C . GLY A 1 62 ? -0.406 -18.159 6.303 1.00 0.00 62 GLY A C 6
ATOM 5902 O O . GLY A 1 62 ? -1.354 -17.765 6.960 1.00 0.00 62 GLY A O 6
ATOM 5906 N N . ARG A 1 63 ? 0.204 -19.300 6.564 1.00 0.00 63 ARG A N 6
ATOM 5907 C CA . ARG A 1 63 ? -0.238 -20.184 7.695 1.00 0.00 63 ARG A CA 6
ATOM 5908 C C . ARG A 1 63 ? -1.633 -20.744 7.391 1.00 0.00 63 ARG A C 6
ATOM 5909 O O . ARG A 1 63 ? -2.640 -20.105 7.654 1.00 0.00 63 ARG A O 6
ATOM 5930 N N . SER A 1 64 ? -1.686 -21.938 6.833 1.00 0.00 64 SER A N 6
ATOM 5931 C CA . SER A 1 64 ? -2.996 -22.578 6.491 1.00 0.00 64 SER A CA 6
ATOM 5932 C C . SER A 1 64 ? -3.660 -23.101 7.766 1.00 0.00 64 SER A C 6
ATOM 5933 O O . SER A 1 64 ? -4.875 -23.087 7.888 1.00 0.00 64 SER A O 6
ATOM 5941 N N . SER A 1 65 ? -2.864 -23.562 8.706 1.00 0.00 65 SER A N 6
ATOM 5942 C CA . SER A 1 65 ? -3.414 -24.102 9.990 1.00 0.00 65 SER A CA 6
ATOM 5943 C C . SER A 1 65 ? -4.062 -22.967 10.788 1.00 0.00 65 SER A C 6
ATOM 5944 O O . SER A 1 65 ? -3.634 -21.835 10.629 1.00 0.00 65 SER A O 6
ATOM 5953 N N . LYS A 1 1 ? 4.287 -19.129 -8.758 1.00 0.00 1 LYS A N 7
ATOM 5954 C CA . LYS A 1 1 ? 5.374 -19.630 -9.647 1.00 0.00 1 LYS A CA 7
ATOM 5955 C C . LYS A 1 1 ? 5.844 -18.498 -10.562 1.00 0.00 1 LYS A C 7
ATOM 5956 O O . LYS A 1 1 ? 7.007 -18.434 -10.928 1.00 0.00 1 LYS A O 7
ATOM 5977 N N . ASN A 1 2 ? 4.944 -17.610 -10.928 1.00 0.00 2 ASN A N 7
ATOM 5978 C CA . ASN A 1 2 ? 5.309 -16.465 -11.820 1.00 0.00 2 ASN A CA 7
ATOM 5979 C C . ASN A 1 2 ? 4.552 -15.208 -11.376 1.00 0.00 2 ASN A C 7
ATOM 5980 O O . ASN A 1 2 ? 3.412 -14.987 -11.758 1.00 0.00 2 ASN A O 7
ATOM 5991 N N . ARG A 1 3 ? 5.192 -14.388 -10.569 1.00 0.00 3 ARG A N 7
ATOM 5992 C CA . ARG A 1 3 ? 4.554 -13.128 -10.073 1.00 0.00 3 ARG A CA 7
ATOM 5993 C C . ARG A 1 3 ? 5.624 -12.021 -9.998 1.00 0.00 3 ARG A C 7
ATOM 5994 O O . ARG A 1 3 ? 6.778 -12.320 -9.751 1.00 0.00 3 ARG A O 7
ATOM 6015 N N . PRO A 1 4 ? 5.224 -10.772 -10.224 1.00 0.00 4 PRO A N 7
ATOM 6016 C CA . PRO A 1 4 ? 6.157 -9.624 -10.195 1.00 0.00 4 PRO A CA 7
ATOM 6017 C C . PRO A 1 4 ? 6.413 -9.170 -8.758 1.00 0.00 4 PRO A C 7
ATOM 6018 O O . PRO A 1 4 ? 5.846 -9.705 -7.819 1.00 0.00 4 PRO A O 7
ATOM 6029 N N . THR A 1 5 ? 7.238 -8.159 -8.600 1.00 0.00 5 THR A N 7
ATOM 6030 C CA . THR A 1 5 ? 7.532 -7.600 -7.244 1.00 0.00 5 THR A CA 7
ATOM 6031 C C . THR A 1 5 ? 7.391 -6.070 -7.287 1.00 0.00 5 THR A C 7
ATOM 6032 O O . THR A 1 5 ? 7.916 -5.370 -6.441 1.00 0.00 5 THR A O 7
ATOM 6043 N N . PHE A 1 6 ? 6.674 -5.561 -8.278 1.00 0.00 6 PHE A N 7
ATOM 6044 C CA . PHE A 1 6 ? 6.449 -4.088 -8.436 1.00 0.00 6 PHE A CA 7
ATOM 6045 C C . PHE A 1 6 ? 6.120 -3.426 -7.082 1.00 0.00 6 PHE A C 7
ATOM 6046 O O . PHE A 1 6 ? 6.427 -2.266 -6.869 1.00 0.00 6 PHE A O 7
ATOM 6063 N N . CYS A 1 7 ? 5.515 -4.166 -6.167 1.00 0.00 7 CYS A N 7
ATOM 6064 C CA . CYS A 1 7 ? 5.177 -3.604 -4.806 1.00 0.00 7 CYS A CA 7
ATOM 6065 C C . CYS A 1 7 ? 6.427 -2.942 -4.199 1.00 0.00 7 CYS A C 7
ATOM 6066 O O . CYS A 1 7 ? 6.325 -2.003 -3.428 1.00 0.00 7 CYS A O 7
ATOM 6073 N N . ASN A 1 8 ? 7.597 -3.422 -4.571 1.00 0.00 8 ASN A N 7
ATOM 6074 C CA . ASN A 1 8 ? 8.881 -2.838 -4.062 1.00 0.00 8 ASN A CA 7
ATOM 6075 C C . ASN A 1 8 ? 9.498 -1.976 -5.181 1.00 0.00 8 ASN A C 7
ATOM 6076 O O . ASN A 1 8 ? 10.710 -1.888 -5.325 1.00 0.00 8 ASN A O 7
ATOM 6087 N N . LEU A 1 9 ? 8.655 -1.359 -5.982 1.00 0.00 9 LEU A N 7
ATOM 6088 C CA . LEU A 1 9 ? 9.132 -0.513 -7.123 1.00 0.00 9 LEU A CA 7
ATOM 6089 C C . LEU A 1 9 ? 9.062 0.972 -6.759 1.00 0.00 9 LEU A C 7
ATOM 6090 O O . LEU A 1 9 ? 9.790 1.781 -7.313 1.00 0.00 9 LEU A O 7
ATOM 6106 N N . LEU A 1 10 ? 8.181 1.335 -5.846 1.00 0.00 10 LEU A N 7
ATOM 6107 C CA . LEU A 1 10 ? 8.032 2.771 -5.443 1.00 0.00 10 LEU A CA 7
ATOM 6108 C C . LEU A 1 10 ? 7.532 3.581 -6.663 1.00 0.00 10 LEU A C 7
ATOM 6109 O O . LEU A 1 10 ? 8.334 3.968 -7.498 1.00 0.00 10 LEU A O 7
ATOM 6125 N N . PRO A 1 11 ? 6.221 3.808 -6.751 1.00 0.00 11 PRO A N 7
ATOM 6126 C CA . PRO A 1 11 ? 5.625 4.558 -7.881 1.00 0.00 11 PRO A CA 7
ATOM 6127 C C . PRO A 1 11 ? 5.885 6.060 -7.735 1.00 0.00 11 PRO A C 7
ATOM 6128 O O . PRO A 1 11 ? 6.635 6.485 -6.872 1.00 0.00 11 PRO A O 7
ATOM 6139 N N . GLU A 1 12 ? 5.269 6.854 -8.587 1.00 0.00 12 GLU A N 7
ATOM 6140 C CA . GLU A 1 12 ? 5.455 8.339 -8.541 1.00 0.00 12 GLU A CA 7
ATOM 6141 C C . GLU A 1 12 ? 4.152 9.026 -8.955 1.00 0.00 12 GLU A C 7
ATOM 6142 O O . GLU A 1 12 ? 3.289 8.413 -9.562 1.00 0.00 12 GLU A O 7
ATOM 6154 N N . THR A 1 13 ? 4.015 10.294 -8.631 1.00 0.00 13 THR A N 7
ATOM 6155 C CA . THR A 1 13 ? 2.779 11.057 -8.995 1.00 0.00 13 THR A CA 7
ATOM 6156 C C . THR A 1 13 ? 2.809 11.383 -10.489 1.00 0.00 13 THR A C 7
ATOM 6157 O O . THR A 1 13 ? 1.785 11.379 -11.152 1.00 0.00 13 THR A O 7
ATOM 6168 N N . GLY A 1 14 ? 3.983 11.666 -11.010 1.00 0.00 14 GLY A N 7
ATOM 6169 C CA . GLY A 1 14 ? 4.128 12.003 -12.461 1.00 0.00 14 GLY A CA 7
ATOM 6170 C C . GLY A 1 14 ? 4.409 13.497 -12.600 1.00 0.00 14 GLY A C 7
ATOM 6171 O O . GLY A 1 14 ? 5.509 13.900 -12.936 1.00 0.00 14 GLY A O 7
ATOM 6175 N N . ARG A 1 15 ? 3.411 14.311 -12.337 1.00 0.00 15 ARG A N 7
ATOM 6176 C CA . ARG A 1 15 ? 3.572 15.798 -12.435 1.00 0.00 15 ARG A CA 7
ATOM 6177 C C . ARG A 1 15 ? 2.259 16.486 -12.018 1.00 0.00 15 ARG A C 7
ATOM 6178 O O . ARG A 1 15 ? 1.914 17.545 -12.524 1.00 0.00 15 ARG A O 7
ATOM 6199 N N . CYS A 1 16 ? 1.540 15.890 -11.085 1.00 0.00 16 CYS A N 7
ATOM 6200 C CA . CYS A 1 16 ? 0.252 16.470 -10.599 1.00 0.00 16 CYS A CA 7
ATOM 6201 C C . CYS A 1 16 ? 0.011 15.982 -9.169 1.00 0.00 16 CYS A C 7
ATOM 6202 O O . CYS A 1 16 ? 0.135 14.802 -8.885 1.00 0.00 16 CYS A O 7
ATOM 6209 N N . ASN A 1 17 ? -0.322 16.886 -8.276 1.00 0.00 17 ASN A N 7
ATOM 6210 C CA . ASN A 1 17 ? -0.569 16.505 -6.846 1.00 0.00 17 ASN A CA 7
ATOM 6211 C C . ASN A 1 17 ? -2.027 16.784 -6.472 1.00 0.00 17 ASN A C 7
ATOM 6212 O O . ASN A 1 17 ? -2.529 17.877 -6.676 1.00 0.00 17 ASN A O 7
ATOM 6223 N N . ALA A 1 18 ? -2.698 15.792 -5.924 1.00 0.00 18 ALA A N 7
ATOM 6224 C CA . ALA A 1 18 ? -4.130 15.953 -5.515 1.00 0.00 18 ALA A CA 7
ATOM 6225 C C . ALA A 1 18 ? -4.532 14.778 -4.621 1.00 0.00 18 ALA A C 7
ATOM 6226 O O . ALA A 1 18 ? -4.077 13.663 -4.820 1.00 0.00 18 ALA A O 7
ATOM 6233 N N . LEU A 1 19 ? -5.379 15.022 -3.641 1.00 0.00 19 LEU A N 7
ATOM 6234 C CA . LEU A 1 19 ? -5.823 13.926 -2.721 1.00 0.00 19 LEU A CA 7
ATOM 6235 C C . LEU A 1 19 ? -6.647 12.909 -3.510 1.00 0.00 19 LEU A C 7
ATOM 6236 O O . LEU A 1 19 ? -7.673 13.242 -4.076 1.00 0.00 19 LEU A O 7
ATOM 6252 N N . ILE A 1 20 ? -6.199 11.672 -3.536 1.00 0.00 20 ILE A N 7
ATOM 6253 C CA . ILE A 1 20 ? -6.923 10.595 -4.264 1.00 0.00 20 ILE A CA 7
ATOM 6254 C C . ILE A 1 20 ? -6.510 9.280 -3.593 1.00 0.00 20 ILE A C 7
ATOM 6255 O O . ILE A 1 20 ? -5.349 9.135 -3.247 1.00 0.00 20 ILE A O 7
ATOM 6271 N N . PRO A 1 21 ? -7.446 8.363 -3.400 1.00 0.00 21 PRO A N 7
ATOM 6272 C CA . PRO A 1 21 ? -7.139 7.086 -2.739 1.00 0.00 21 PRO A CA 7
ATOM 6273 C C . PRO A 1 21 ? -6.282 6.203 -3.650 1.00 0.00 21 PRO A C 7
ATOM 6274 O O . PRO A 1 21 ? -6.739 5.199 -4.179 1.00 0.00 21 PRO A O 7
ATOM 6285 N N . ALA A 1 22 ? -5.018 6.568 -3.806 1.00 0.00 22 ALA A N 7
ATOM 6286 C CA . ALA A 1 22 ? -4.088 5.754 -4.645 1.00 0.00 22 ALA A CA 7
ATOM 6287 C C . ALA A 1 22 ? -3.318 4.849 -3.702 1.00 0.00 22 ALA A C 7
ATOM 6288 O O . ALA A 1 22 ? -2.440 5.286 -2.988 1.00 0.00 22 ALA A O 7
ATOM 6295 N N . PHE A 1 23 ? -3.707 3.604 -3.651 1.00 0.00 23 PHE A N 7
ATOM 6296 C CA . PHE A 1 23 ? -3.088 2.638 -2.699 1.00 0.00 23 PHE A CA 7
ATOM 6297 C C . PHE A 1 23 ? -2.192 1.632 -3.413 1.00 0.00 23 PHE A C 7
ATOM 6298 O O . PHE A 1 23 ? -2.464 1.231 -4.524 1.00 0.00 23 PHE A O 7
ATOM 6315 N N . TYR A 1 24 ? -1.167 1.175 -2.731 1.00 0.00 24 TYR A N 7
ATOM 6316 C CA . TYR A 1 24 ? -0.272 0.115 -3.296 1.00 0.00 24 TYR A CA 7
ATOM 6317 C C . TYR A 1 24 ? 0.379 -0.652 -2.140 1.00 0.00 24 TYR A C 7
ATOM 6318 O O . TYR A 1 24 ? 0.244 -0.272 -0.987 1.00 0.00 24 TYR A O 7
ATOM 6336 N N . TYR A 1 25 ? 1.043 -1.750 -2.434 1.00 0.00 25 TYR A N 7
ATOM 6337 C CA . TYR A 1 25 ? 1.645 -2.589 -1.347 1.00 0.00 25 TYR A CA 7
ATOM 6338 C C . TYR A 1 25 ? 3.063 -2.143 -1.013 1.00 0.00 25 TYR A C 7
ATOM 6339 O O . TYR A 1 25 ? 3.905 -1.968 -1.876 1.00 0.00 25 TYR A O 7
ATOM 6357 N N . ASN A 1 26 ? 3.301 -1.979 0.266 1.00 0.00 26 ASN A N 7
ATOM 6358 C CA . ASN A 1 26 ? 4.639 -1.557 0.775 1.00 0.00 26 ASN A CA 7
ATOM 6359 C C . ASN A 1 26 ? 5.276 -2.739 1.508 1.00 0.00 26 ASN A C 7
ATOM 6360 O O . ASN A 1 26 ? 4.687 -3.305 2.419 1.00 0.00 26 ASN A O 7
ATOM 6371 N N . SER A 1 27 ? 6.468 -3.114 1.103 1.00 0.00 27 SER A N 7
ATOM 6372 C CA . SER A 1 27 ? 7.184 -4.264 1.740 1.00 0.00 27 SER A CA 7
ATOM 6373 C C . SER A 1 27 ? 7.607 -3.913 3.174 1.00 0.00 27 SER A C 7
ATOM 6374 O O . SER A 1 27 ? 7.919 -4.796 3.958 1.00 0.00 27 SER A O 7
ATOM 6382 N N . HIS A 1 28 ? 7.632 -2.637 3.513 1.00 0.00 28 HIS A N 7
ATOM 6383 C CA . HIS A 1 28 ? 8.046 -2.212 4.889 1.00 0.00 28 HIS A CA 7
ATOM 6384 C C . HIS A 1 28 ? 7.073 -2.776 5.928 1.00 0.00 28 HIS A C 7
ATOM 6385 O O . HIS A 1 28 ? 7.452 -3.589 6.755 1.00 0.00 28 HIS A O 7
ATOM 6399 N N . LEU A 1 29 ? 5.830 -2.340 5.891 1.00 0.00 29 LEU A N 7
ATOM 6400 C CA . LEU A 1 29 ? 4.813 -2.831 6.881 1.00 0.00 29 LEU A CA 7
ATOM 6401 C C . LEU A 1 29 ? 4.188 -4.154 6.421 1.00 0.00 29 LEU A C 7
ATOM 6402 O O . LEU A 1 29 ? 3.349 -4.708 7.114 1.00 0.00 29 LEU A O 7
ATOM 6418 N N . HIS A 1 30 ? 4.590 -4.669 5.273 1.00 0.00 30 HIS A N 7
ATOM 6419 C CA . HIS A 1 30 ? 4.026 -5.963 4.772 1.00 0.00 30 HIS A CA 7
ATOM 6420 C C . HIS A 1 30 ? 2.508 -5.799 4.586 1.00 0.00 30 HIS A C 7
ATOM 6421 O O . HIS A 1 30 ? 1.731 -6.706 4.850 1.00 0.00 30 HIS A O 7
ATOM 6435 N N . LYS A 1 31 ? 2.095 -4.635 4.132 1.00 0.00 31 LYS A N 7
ATOM 6436 C CA . LYS A 1 31 ? 0.638 -4.365 3.919 1.00 0.00 31 LYS A CA 7
ATOM 6437 C C . LYS A 1 31 ? 0.472 -3.298 2.840 1.00 0.00 31 LYS A C 7
ATOM 6438 O O . LYS A 1 31 ? 1.420 -2.946 2.155 1.00 0.00 31 LYS A O 7
ATOM 6457 N N . CYS A 1 32 ? -0.730 -2.794 2.691 1.00 0.00 32 CYS A N 7
ATOM 6458 C CA . CYS A 1 32 ? -0.998 -1.747 1.658 1.00 0.00 32 CYS A CA 7
ATOM 6459 C C . CYS A 1 32 ? -0.898 -0.369 2.292 1.00 0.00 32 CYS A C 7
ATOM 6460 O O . CYS A 1 32 ? -1.072 -0.209 3.489 1.00 0.00 32 CYS A O 7
ATOM 6467 N N . GLN A 1 33 ? -0.633 0.622 1.478 1.00 0.00 33 GLN A N 7
ATOM 6468 C CA . GLN A 1 33 ? -0.530 2.022 1.970 1.00 0.00 33 GLN A CA 7
ATOM 6469 C C . GLN A 1 33 ? -1.156 2.933 0.927 1.00 0.00 33 GLN A C 7
ATOM 6470 O O . GLN A 1 33 ? -1.155 2.620 -0.254 1.00 0.00 33 GLN A O 7
ATOM 6484 N N . LYS A 1 34 ? -1.696 4.047 1.356 1.00 0.00 34 LYS A N 7
ATOM 6485 C CA . LYS A 1 34 ? -2.340 4.991 0.403 1.00 0.00 34 LYS A CA 7
ATOM 6486 C C . LYS A 1 34 ? -1.373 6.130 0.087 1.00 0.00 34 LYS A C 7
ATOM 6487 O O . LYS A 1 34 ? -0.540 6.486 0.907 1.00 0.00 34 LYS A O 7
ATOM 6506 N N . PHE A 1 35 ? -1.483 6.693 -1.093 1.00 0.00 35 PHE A N 7
ATOM 6507 C CA . PHE A 1 35 ? -0.582 7.807 -1.492 1.00 0.00 35 PHE A CA 7
ATOM 6508 C C . PHE A 1 35 ? -1.379 8.864 -2.277 1.00 0.00 35 PHE A C 7
ATOM 6509 O O . PHE A 1 35 ? -2.546 8.666 -2.598 1.00 0.00 35 PHE A O 7
ATOM 6526 N N . ASN A 1 36 ? -0.752 9.991 -2.549 1.00 0.00 36 ASN A N 7
ATOM 6527 C CA . ASN A 1 36 ? -1.433 11.113 -3.268 1.00 0.00 36 ASN A CA 7
ATOM 6528 C C . ASN A 1 36 ? -1.152 11.042 -4.772 1.00 0.00 36 ASN A C 7
ATOM 6529 O O . ASN A 1 36 ? -0.010 11.019 -5.198 1.00 0.00 36 ASN A O 7
ATOM 6540 N N . TYR A 1 37 ? -2.204 11.025 -5.565 1.00 0.00 37 TYR A N 7
ATOM 6541 C CA . TYR A 1 37 ? -2.057 10.974 -7.054 1.00 0.00 37 TYR A CA 7
ATOM 6542 C C . TYR A 1 37 ? -2.894 12.095 -7.675 1.00 0.00 37 TYR A C 7
ATOM 6543 O O . TYR A 1 37 ? -3.797 12.619 -7.045 1.00 0.00 37 TYR A O 7
ATOM 6561 N N . GLY A 1 38 ? -2.595 12.462 -8.904 1.00 0.00 38 GLY A N 7
ATOM 6562 C CA . GLY A 1 38 ? -3.362 13.551 -9.589 1.00 0.00 38 GLY A CA 7
ATOM 6563 C C . GLY A 1 38 ? -3.987 13.008 -10.875 1.00 0.00 38 GLY A C 7
ATOM 6564 O O . GLY A 1 38 ? -5.199 12.996 -11.021 1.00 0.00 38 GLY A O 7
ATOM 6568 N N . GLY A 1 39 ? -3.164 12.564 -11.801 1.00 0.00 39 GLY A N 7
ATOM 6569 C CA . GLY A 1 39 ? -3.679 12.014 -13.095 1.00 0.00 39 GLY A CA 7
ATOM 6570 C C . GLY A 1 39 ? -2.907 12.643 -14.254 1.00 0.00 39 GLY A C 7
ATOM 6571 O O . GLY A 1 39 ? -3.494 13.203 -15.166 1.00 0.00 39 GLY A O 7
ATOM 6575 N N . CYS A 1 40 ? -1.595 12.551 -14.214 1.00 0.00 40 CYS A N 7
ATOM 6576 C CA . CYS A 1 40 ? -0.745 13.134 -15.297 1.00 0.00 40 CYS A CA 7
ATOM 6577 C C . CYS A 1 40 ? 0.429 12.188 -15.589 1.00 0.00 40 CYS A C 7
ATOM 6578 O O . CYS A 1 40 ? 1.495 12.616 -16.008 1.00 0.00 40 CYS A O 7
ATOM 6585 N N . GLY A 1 41 ? 0.230 10.903 -15.371 1.00 0.00 41 GLY A N 7
ATOM 6586 C CA . GLY A 1 41 ? 1.310 9.899 -15.626 1.00 0.00 41 GLY A CA 7
ATOM 6587 C C . GLY A 1 41 ? 1.849 9.377 -14.294 1.00 0.00 41 GLY A C 7
ATOM 6588 O O . GLY A 1 41 ? 1.773 10.054 -13.282 1.00 0.00 41 GLY A O 7
ATOM 6592 N N . GLY A 1 42 ? 2.389 8.176 -14.297 1.00 0.00 42 GLY A N 7
ATOM 6593 C CA . GLY A 1 42 ? 2.945 7.578 -13.042 1.00 0.00 42 GLY A C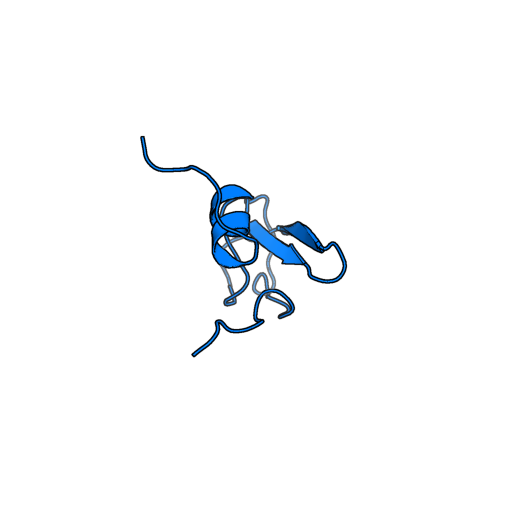A 7
ATOM 6594 C C . GLY A 1 42 ? 3.429 6.153 -13.325 1.00 0.00 42 GLY A C 7
ATOM 6595 O O . GLY A 1 42 ? 3.547 5.750 -14.471 1.00 0.00 42 GLY A O 7
ATOM 6599 N N . ASN A 1 43 ? 3.707 5.396 -12.284 1.00 0.00 43 ASN A N 7
ATOM 6600 C CA . ASN A 1 43 ? 4.186 3.987 -12.463 1.00 0.00 43 ASN A CA 7
ATOM 6601 C C . ASN A 1 43 ? 2.987 3.036 -12.471 1.00 0.00 43 ASN A C 7
ATOM 6602 O O . ASN A 1 43 ? 1.845 3.467 -12.455 1.00 0.00 43 ASN A O 7
ATOM 6613 N N . ALA A 1 44 ? 3.247 1.745 -12.497 1.00 0.00 44 ALA A N 7
ATOM 6614 C CA . ALA A 1 44 ? 2.141 0.734 -12.507 1.00 0.00 44 ALA A CA 7
ATOM 6615 C C . ALA A 1 44 ? 1.626 0.502 -11.081 1.00 0.00 44 ALA A C 7
ATOM 6616 O O . ALA A 1 44 ? 0.532 -0.009 -10.897 1.00 0.00 44 ALA A O 7
ATOM 6623 N N . ASN A 1 45 ? 2.405 0.866 -10.078 1.00 0.00 45 ASN A N 7
ATOM 6624 C CA . ASN A 1 45 ? 1.977 0.663 -8.658 1.00 0.00 45 ASN A CA 7
ATOM 6625 C C . ASN A 1 45 ? 1.010 1.774 -8.241 1.00 0.00 45 ASN A C 7
ATOM 6626 O O . ASN A 1 45 ? 1.421 2.877 -7.914 1.00 0.00 45 ASN A O 7
ATOM 6637 N N . ASN A 1 46 ? -0.273 1.478 -8.247 1.00 0.00 46 ASN A N 7
ATOM 6638 C CA . ASN A 1 46 ? -1.303 2.489 -7.849 1.00 0.00 46 ASN A CA 7
ATOM 6639 C C . ASN A 1 46 ? -2.693 1.872 -7.969 1.00 0.00 46 ASN A C 7
ATOM 6640 O O . ASN A 1 46 ? -3.137 1.534 -9.054 1.00 0.00 46 ASN A O 7
ATOM 6651 N N . PHE A 1 47 ? -3.370 1.722 -6.853 1.00 0.00 47 PHE A N 7
ATOM 6652 C CA . PHE A 1 47 ? -4.744 1.116 -6.859 1.00 0.00 47 PHE A CA 7
ATOM 6653 C C . PHE A 1 47 ? -5.755 2.138 -6.324 1.00 0.00 47 PHE A C 7
ATOM 6654 O O . PHE A 1 47 ? -5.473 3.324 -6.282 1.00 0.00 47 PHE A O 7
ATOM 6671 N N . LYS A 1 48 ? -6.924 1.680 -5.921 1.00 0.00 48 LYS A N 7
ATOM 6672 C CA . LYS A 1 48 ? -7.971 2.602 -5.381 1.00 0.00 48 LYS A CA 7
ATOM 6673 C C . LYS A 1 48 ? -8.155 2.354 -3.882 1.00 0.00 48 LYS A C 7
ATOM 6674 O O . LYS A 1 48 ? -8.443 3.271 -3.136 1.00 0.00 48 LYS A O 7
ATOM 6693 N N . THR A 1 49 ? -7.983 1.123 -3.444 1.00 0.00 49 THR A N 7
ATOM 6694 C CA . THR A 1 49 ? -8.135 0.782 -1.997 1.00 0.00 49 THR A CA 7
ATOM 6695 C C . THR A 1 49 ? -7.340 -0.493 -1.703 1.00 0.00 49 THR A C 7
ATOM 6696 O O . THR A 1 49 ? -6.612 -0.995 -2.548 1.00 0.00 49 THR A O 7
ATOM 6707 N N . ILE A 1 50 ? -7.483 -1.007 -0.507 1.00 0.00 50 ILE A N 7
ATOM 6708 C CA . ILE A 1 50 ? -6.759 -2.251 -0.104 1.00 0.00 50 ILE A CA 7
ATOM 6709 C C . ILE A 1 50 ? -7.377 -3.479 -0.794 1.00 0.00 50 ILE A C 7
ATOM 6710 O O . ILE A 1 50 ? -6.781 -4.541 -0.792 1.00 0.00 50 ILE A O 7
ATOM 6726 N N . ASP A 1 51 ? -8.556 -3.345 -1.375 1.00 0.00 51 ASP A N 7
ATOM 6727 C CA . ASP A 1 51 ? -9.196 -4.511 -2.061 1.00 0.00 51 ASP A CA 7
ATOM 6728 C C . ASP A 1 51 ? -8.331 -4.909 -3.255 1.00 0.00 51 ASP A C 7
ATOM 6729 O O . ASP A 1 51 ? -7.728 -5.969 -3.261 1.00 0.00 51 ASP A O 7
ATOM 6738 N N . GLU A 1 52 ? -8.252 -4.048 -4.249 1.00 0.00 52 GLU A N 7
ATOM 6739 C CA . GLU A 1 52 ? -7.405 -4.333 -5.451 1.00 0.00 52 GLU A CA 7
ATOM 6740 C C . GLU A 1 52 ? -5.952 -4.522 -4.999 1.00 0.00 52 GLU A C 7
ATOM 6741 O O . GLU A 1 52 ? -5.191 -5.255 -5.606 1.00 0.00 52 GLU A O 7
ATOM 6753 N N . CYS A 1 53 ? -5.583 -3.857 -3.925 1.00 0.00 53 CYS A N 7
ATOM 6754 C CA . CYS A 1 53 ? -4.199 -3.951 -3.371 1.00 0.00 53 CYS A CA 7
ATOM 6755 C C . CYS A 1 53 ? -3.953 -5.356 -2.818 1.00 0.00 53 CYS A C 7
ATOM 6756 O O . CYS A 1 53 ? -2.962 -5.994 -3.134 1.00 0.00 53 CYS A O 7
ATOM 6763 N N . GLN A 1 54 ? -4.844 -5.818 -1.971 1.00 0.00 54 GLN A N 7
ATOM 6764 C CA . GLN A 1 54 ? -4.693 -7.169 -1.345 1.00 0.00 54 GLN A CA 7
ATOM 6765 C C . GLN A 1 54 ? -4.675 -8.268 -2.419 1.00 0.00 54 GLN A C 7
ATOM 6766 O O . GLN A 1 54 ? -3.919 -9.220 -2.318 1.00 0.00 54 GLN A O 7
ATOM 6780 N N . ARG A 1 55 ? -5.525 -8.157 -3.414 1.00 0.00 55 ARG A N 7
ATOM 6781 C CA . ARG A 1 55 ? -5.611 -9.207 -4.484 1.00 0.00 55 ARG A CA 7
ATOM 6782 C C . ARG A 1 55 ? -4.344 -9.256 -5.353 1.00 0.00 55 ARG A C 7
ATOM 6783 O O . ARG A 1 55 ? -3.898 -10.330 -5.725 1.00 0.00 55 ARG A O 7
ATOM 6804 N N . THR A 1 56 ? -3.802 -8.115 -5.719 1.00 0.00 56 THR A N 7
ATOM 6805 C CA . THR A 1 56 ? -2.598 -8.088 -6.622 1.00 0.00 56 THR A CA 7
ATOM 6806 C C . THR A 1 56 ? -1.282 -8.410 -5.888 1.00 0.00 56 THR A C 7
ATOM 6807 O O . THR A 1 56 ? -0.514 -9.232 -6.361 1.00 0.00 56 THR A O 7
ATOM 6818 N N . CYS A 1 57 ? -0.996 -7.764 -4.770 1.00 0.00 57 CYS A N 7
ATOM 6819 C CA . CYS A 1 57 ? 0.298 -8.027 -4.051 1.00 0.00 57 CYS A CA 7
ATOM 6820 C C . CYS A 1 57 ? 0.133 -9.138 -3.011 1.00 0.00 57 CYS A C 7
ATOM 6821 O O . CYS A 1 57 ? 0.954 -10.036 -2.937 1.00 0.00 57 CYS A O 7
ATOM 6828 N N . ALA A 1 58 ? -0.910 -9.081 -2.207 1.00 0.00 58 ALA A N 7
ATOM 6829 C CA . ALA A 1 58 ? -1.124 -10.136 -1.160 1.00 0.00 58 ALA A CA 7
ATOM 6830 C C . ALA A 1 58 ? -1.478 -11.463 -1.835 1.00 0.00 58 ALA A C 7
ATOM 6831 O O . ALA A 1 58 ? -2.604 -11.668 -2.258 1.00 0.00 58 ALA A O 7
ATOM 6838 N N . ALA A 1 59 ? -0.513 -12.353 -1.942 1.00 0.00 59 ALA A N 7
ATOM 6839 C CA . ALA A 1 59 ? -0.755 -13.680 -2.595 1.00 0.00 59 ALA A CA 7
ATOM 6840 C C . ALA A 1 59 ? -0.513 -14.820 -1.598 1.00 0.00 59 ALA A C 7
ATOM 6841 O O . ALA A 1 59 ? -1.065 -15.899 -1.747 1.00 0.00 59 ALA A O 7
ATOM 6848 N N . LYS A 1 60 ? 0.307 -14.591 -0.589 1.00 0.00 60 LYS A N 7
ATOM 6849 C CA . LYS A 1 60 ? 0.600 -15.655 0.426 1.00 0.00 60 LYS A CA 7
ATOM 6850 C C . LYS A 1 60 ? -0.710 -16.125 1.074 1.00 0.00 60 LYS A C 7
ATOM 6851 O O . LYS A 1 60 ? -1.197 -15.523 2.019 1.00 0.00 60 LYS A O 7
ATOM 6870 N N . TYR A 1 61 ? -1.274 -17.199 0.558 1.00 0.00 61 TYR A N 7
ATOM 6871 C CA . TYR A 1 61 ? -2.554 -17.743 1.114 1.00 0.00 61 TYR A CA 7
ATOM 6872 C C . TYR A 1 61 ? -2.238 -18.836 2.138 1.00 0.00 61 TYR A C 7
ATOM 6873 O O . TYR A 1 61 ? -1.215 -19.497 2.049 1.00 0.00 61 TYR A O 7
ATOM 6891 N N . GLY A 1 62 ? -3.112 -19.023 3.104 1.00 0.00 62 GLY A N 7
ATOM 6892 C CA . GLY A 1 62 ? -2.893 -20.068 4.155 1.00 0.00 62 GLY A CA 7
ATOM 6893 C C . GLY A 1 62 ? -2.237 -19.428 5.379 1.00 0.00 62 GLY A C 7
ATOM 6894 O O . GLY A 1 62 ? -1.037 -19.534 5.572 1.00 0.00 62 GLY A O 7
ATOM 6898 N N . ARG A 1 63 ? -3.024 -18.762 6.200 1.00 0.00 63 ARG A N 7
ATOM 6899 C CA . ARG A 1 63 ? -2.479 -18.096 7.427 1.00 0.00 63 ARG A CA 7
ATOM 6900 C C . ARG A 1 63 ? -1.809 -19.136 8.327 1.00 0.00 63 ARG A C 7
ATOM 6901 O O . ARG A 1 63 ? -2.210 -20.288 8.356 1.00 0.00 63 ARG A O 7
ATOM 6922 N N . SER A 1 64 ? -0.792 -18.726 9.056 1.00 0.00 64 SER A N 7
ATOM 6923 C CA . SER A 1 64 ? -0.068 -19.662 9.971 1.00 0.00 64 SER A CA 7
ATOM 6924 C C . SER A 1 64 ? -0.799 -19.733 11.313 1.00 0.00 64 SER A C 7
ATOM 6925 O O . SER A 1 64 ? -0.849 -18.759 12.048 1.00 0.00 64 SER A O 7
ATOM 6933 N N . SER A 1 65 ? -1.364 -20.881 11.627 1.00 0.00 65 SER A N 7
ATOM 6934 C CA . SER A 1 65 ? -2.104 -21.054 12.918 1.00 0.00 65 SER A CA 7
ATOM 6935 C C . SER A 1 65 ? -1.356 -22.054 13.803 1.00 0.00 65 SER A C 7
ATOM 6936 O O . SER A 1 65 ? -0.957 -23.086 13.290 1.00 0.00 65 SER A O 7
ATOM 6945 N N . LYS A 1 1 ? 0.156 -16.155 -13.645 1.00 0.00 1 LYS A N 8
ATOM 6946 C CA . LYS A 1 1 ? 1.126 -15.906 -14.747 1.00 0.00 1 LYS A CA 8
ATOM 6947 C C . LYS A 1 1 ? 1.431 -14.409 -14.826 1.00 0.00 1 LYS A C 8
ATOM 6948 O O . LYS A 1 1 ? 0.548 -13.582 -14.663 1.00 0.00 1 LYS A O 8
ATOM 6969 N N . ASN A 1 2 ? 2.677 -14.066 -15.076 1.00 0.00 2 ASN A N 8
ATOM 6970 C CA . ASN A 1 2 ? 3.084 -12.628 -15.175 1.00 0.00 2 ASN A CA 8
ATOM 6971 C C . ASN A 1 2 ? 2.813 -11.922 -13.841 1.00 0.00 2 ASN A C 8
ATOM 6972 O O . ASN A 1 2 ? 1.696 -11.520 -13.557 1.00 0.00 2 ASN A O 8
ATOM 6983 N N . ARG A 1 3 ? 3.840 -11.774 -13.029 1.00 0.00 3 ARG A N 8
ATOM 6984 C CA . ARG A 1 3 ? 3.691 -11.097 -11.701 1.00 0.00 3 ARG A CA 8
ATOM 6985 C C . ARG A 1 3 ? 4.873 -10.126 -11.494 1.00 0.00 3 ARG A C 8
ATOM 6986 O O . ARG A 1 3 ? 5.983 -10.584 -11.290 1.00 0.00 3 ARG A O 8
ATOM 7007 N N . PRO A 1 4 ? 4.624 -8.818 -11.560 1.00 0.00 4 PRO A N 8
ATOM 7008 C CA . PRO A 1 4 ? 5.689 -7.807 -11.387 1.00 0.00 4 PRO A CA 8
ATOM 7009 C C . PRO A 1 4 ? 6.003 -7.605 -9.903 1.00 0.00 4 PRO A C 8
ATOM 7010 O O . PRO A 1 4 ? 5.150 -7.794 -9.051 1.00 0.00 4 PRO A O 8
ATOM 7021 N N . THR A 1 5 ? 7.219 -7.201 -9.601 1.00 0.00 5 THR A N 8
ATOM 7022 C CA . THR A 1 5 ? 7.616 -6.952 -8.179 1.00 0.00 5 THR A CA 8
ATOM 7023 C C . THR A 1 5 ? 7.420 -5.464 -7.835 1.00 0.00 5 THR A C 8
ATOM 7024 O O . THR A 1 5 ? 7.877 -5.001 -6.804 1.00 0.00 5 THR A O 8
ATOM 7035 N N . PHE A 1 6 ? 6.743 -4.724 -8.701 1.00 0.00 6 PHE A N 8
ATOM 7036 C CA . PHE A 1 6 ? 6.476 -3.262 -8.492 1.00 0.00 6 PHE A CA 8
ATOM 7037 C C . PHE A 1 6 ? 6.181 -2.925 -7.013 1.00 0.00 6 PHE A C 8
ATOM 7038 O O . PHE A 1 6 ? 6.471 -1.832 -6.564 1.00 0.00 6 PHE A O 8
ATOM 7055 N N . CYS A 1 7 ? 5.606 -3.856 -6.264 1.00 0.00 7 CYS A N 8
ATOM 7056 C CA . CYS A 1 7 ? 5.285 -3.609 -4.807 1.00 0.00 7 CYS A CA 8
ATOM 7057 C C . CYS A 1 7 ? 6.495 -2.973 -4.102 1.00 0.00 7 CYS A C 8
ATOM 7058 O O . CYS A 1 7 ? 6.341 -2.200 -3.171 1.00 0.00 7 CYS A O 8
ATOM 7065 N N . ASN A 1 8 ? 7.686 -3.275 -4.574 1.00 0.00 8 ASN A N 8
ATOM 7066 C CA . ASN A 1 8 ? 8.927 -2.677 -3.987 1.00 0.00 8 ASN A CA 8
ATOM 7067 C C . ASN A 1 8 ? 9.232 -1.384 -4.753 1.00 0.00 8 ASN A C 8
ATOM 7068 O O . ASN A 1 8 ? 9.701 -0.409 -4.192 1.00 0.00 8 ASN A O 8
ATOM 7079 N N . LEU A 1 9 ? 8.936 -1.388 -6.036 1.00 0.00 9 LEU A N 8
ATOM 7080 C CA . LEU A 1 9 ? 9.152 -0.192 -6.908 1.00 0.00 9 LEU A CA 8
ATOM 7081 C C . LEU A 1 9 ? 8.318 0.978 -6.377 1.00 0.00 9 LEU A C 8
ATOM 7082 O O . LEU A 1 9 ? 7.221 0.786 -5.877 1.00 0.00 9 LEU A O 8
ATOM 7098 N N . LEU A 1 10 ? 8.831 2.185 -6.502 1.00 0.00 10 LEU A N 8
ATOM 7099 C CA . LEU A 1 10 ? 8.086 3.394 -6.032 1.00 0.00 10 LEU A CA 8
ATOM 7100 C C . LEU A 1 10 ? 7.444 4.083 -7.254 1.00 0.00 10 LEU A C 8
ATOM 7101 O O . LEU A 1 10 ? 8.099 4.209 -8.274 1.00 0.00 10 LEU A O 8
ATOM 7117 N N . PRO A 1 11 ? 6.185 4.503 -7.140 1.00 0.00 11 PRO A N 8
ATOM 7118 C CA . PRO A 1 11 ? 5.472 5.164 -8.254 1.00 0.00 11 PRO A CA 8
ATOM 7119 C C . PRO A 1 11 ? 5.877 6.636 -8.368 1.00 0.00 11 PRO A C 8
ATOM 7120 O O . PRO A 1 11 ? 6.782 7.093 -7.690 1.00 0.00 11 PRO A O 8
ATOM 7131 N N . GLU A 1 12 ? 5.195 7.369 -9.224 1.00 0.00 12 GLU A N 8
ATOM 7132 C CA . GLU A 1 12 ? 5.493 8.823 -9.417 1.00 0.00 12 GLU A CA 8
ATOM 7133 C C . GLU A 1 12 ? 4.218 9.627 -9.155 1.00 0.00 12 GLU A C 8
ATOM 7134 O O . GLU A 1 12 ? 3.143 9.242 -9.586 1.00 0.00 12 GLU A O 8
ATOM 7146 N N . THR A 1 13 ? 4.333 10.731 -8.445 1.00 0.00 13 THR A N 8
ATOM 7147 C CA . THR A 1 13 ? 3.134 11.574 -8.129 1.00 0.00 13 THR A CA 8
ATOM 7148 C C . THR A 1 13 ? 2.923 12.621 -9.224 1.00 0.00 13 THR A C 8
ATOM 7149 O O . THR A 1 13 ? 1.870 12.671 -9.838 1.00 0.00 13 THR A O 8
ATOM 7160 N N . GLY A 1 14 ? 3.912 13.457 -9.462 1.00 0.00 14 GLY A N 8
ATOM 7161 C CA . GLY A 1 14 ? 3.785 14.518 -10.512 1.00 0.00 14 GLY A CA 8
ATOM 7162 C C . GLY A 1 14 ? 3.477 15.857 -9.838 1.00 0.00 14 GLY A C 8
ATOM 7163 O O . GLY A 1 14 ? 3.989 16.891 -10.233 1.00 0.00 14 GLY A O 8
ATOM 7167 N N . ARG A 1 15 ? 2.646 15.828 -8.818 1.00 0.00 15 ARG A N 8
ATOM 7168 C CA . ARG A 1 15 ? 2.276 17.077 -8.071 1.00 0.00 15 ARG A CA 8
ATOM 7169 C C . ARG A 1 15 ? 1.486 18.027 -8.990 1.00 0.00 15 ARG A C 8
ATOM 7170 O O . ARG A 1 15 ? 1.545 19.239 -8.844 1.00 0.00 15 ARG A O 8
ATOM 7191 N N . CYS A 1 16 ? 0.738 17.475 -9.924 1.00 0.00 16 CYS A N 8
ATOM 7192 C CA . CYS A 1 16 ? -0.079 18.318 -10.857 1.00 0.00 16 CYS A CA 8
ATOM 7193 C C . CYS A 1 16 ? -1.441 18.597 -10.213 1.00 0.00 16 CYS A C 8
ATOM 7194 O O . CYS A 1 16 ? -2.018 19.658 -10.396 1.00 0.00 16 CYS A O 8
ATOM 7201 N N . ASN A 1 17 ? -1.936 17.652 -9.445 1.00 0.00 17 ASN A N 8
ATOM 7202 C CA . ASN A 1 17 ? -3.249 17.815 -8.742 1.00 0.00 17 ASN A CA 8
ATOM 7203 C C . ASN A 1 17 ? -3.085 17.282 -7.308 1.00 0.00 17 ASN A C 8
ATOM 7204 O O . ASN A 1 17 ? -1.991 17.336 -6.768 1.00 0.00 17 ASN A O 8
ATOM 7215 N N . ALA A 1 18 ? -4.140 16.773 -6.684 1.00 0.00 18 ALA A N 8
ATOM 7216 C CA . ALA A 1 18 ? -4.002 16.249 -5.282 1.00 0.00 18 ALA A CA 8
ATOM 7217 C C . ALA A 1 18 ? -5.236 15.438 -4.862 1.00 0.00 18 ALA A C 8
ATOM 7218 O O . ALA A 1 18 ? -6.238 15.400 -5.554 1.00 0.00 18 ALA A O 8
ATOM 7225 N N . LEU A 1 19 ? -5.145 14.801 -3.710 1.00 0.00 19 LEU A N 8
ATOM 7226 C CA . LEU A 1 19 ? -6.273 13.979 -3.164 1.00 0.00 19 LEU A CA 8
ATOM 7227 C C . LEU A 1 19 ? -6.686 12.904 -4.174 1.00 0.00 19 LEU A C 8
ATOM 7228 O O . LEU A 1 19 ? -7.444 13.168 -5.093 1.00 0.00 19 LEU A O 8
ATOM 7244 N N . ILE A 1 20 ? -6.205 11.687 -3.990 1.00 0.00 20 ILE A N 8
ATOM 7245 C CA . ILE A 1 20 ? -6.557 10.561 -4.899 1.00 0.00 20 ILE A CA 8
ATOM 7246 C C . ILE A 1 20 ? -6.299 9.275 -4.097 1.00 0.00 20 ILE A C 8
ATOM 7247 O O . ILE A 1 20 ? -5.191 9.094 -3.621 1.00 0.00 20 ILE A O 8
ATOM 7263 N N . PRO A 1 21 ? -7.303 8.421 -3.946 1.00 0.00 21 PRO A N 8
ATOM 7264 C CA . PRO A 1 21 ? -7.138 7.178 -3.176 1.00 0.00 21 PRO A CA 8
ATOM 7265 C C . PRO A 1 21 ? -6.256 6.202 -3.960 1.00 0.00 21 PRO A C 8
ATOM 7266 O O . PRO A 1 21 ? -6.708 5.158 -4.414 1.00 0.00 21 PRO A O 8
ATOM 7277 N N . ALA A 1 22 ? -4.986 6.541 -4.112 1.00 0.00 22 ALA A N 8
ATOM 7278 C CA . ALA A 1 22 ? -4.053 5.645 -4.851 1.00 0.00 22 ALA A CA 8
ATOM 7279 C C . ALA A 1 22 ? -3.314 4.792 -3.845 1.00 0.00 22 ALA A C 8
ATOM 7280 O O . ALA A 1 22 ? -2.493 5.270 -3.088 1.00 0.00 22 ALA A O 8
ATOM 7287 N N . PHE A 1 23 ? -3.660 3.539 -3.817 1.00 0.00 23 PHE A N 8
ATOM 7288 C CA . PHE A 1 23 ? -3.070 2.592 -2.836 1.00 0.00 23 PHE A CA 8
ATOM 7289 C C . PHE A 1 23 ? -2.173 1.573 -3.531 1.00 0.00 23 PHE A C 8
ATOM 7290 O O . PHE A 1 23 ? -2.473 1.123 -4.615 1.00 0.00 23 PHE A O 8
ATOM 7307 N N . TYR A 1 24 ? -1.112 1.162 -2.873 1.00 0.00 24 TYR A N 8
ATOM 7308 C CA . TYR A 1 24 ? -0.220 0.103 -3.444 1.00 0.00 24 TYR A CA 8
ATOM 7309 C C . TYR A 1 24 ? 0.392 -0.708 -2.302 1.00 0.00 24 TYR A C 8
ATOM 7310 O O . TYR A 1 24 ? 0.102 -0.462 -1.141 1.00 0.00 24 TYR A O 8
ATOM 7328 N N . TYR A 1 25 ? 1.197 -1.697 -2.619 1.00 0.00 25 TYR A N 8
ATOM 7329 C CA . TYR A 1 25 ? 1.782 -2.565 -1.550 1.00 0.00 25 TYR A CA 8
ATOM 7330 C C . TYR A 1 25 ? 3.117 -2.023 -1.061 1.00 0.00 25 TYR A C 8
ATOM 7331 O O . TYR A 1 25 ? 3.995 -1.679 -1.835 1.00 0.00 25 TYR A O 8
ATOM 7349 N N . ASN A 1 26 ? 3.250 -1.972 0.239 1.00 0.00 26 ASN A N 8
ATOM 7350 C CA . ASN A 1 26 ? 4.498 -1.478 0.884 1.00 0.00 26 ASN A CA 8
ATOM 7351 C C . ASN A 1 26 ? 5.163 -2.636 1.632 1.00 0.00 26 ASN A C 8
ATOM 7352 O O . ASN A 1 26 ? 4.502 -3.381 2.347 1.00 0.00 26 ASN A O 8
ATOM 7363 N N . SER A 1 27 ? 6.462 -2.783 1.468 1.00 0.00 27 SER A N 8
ATOM 7364 C CA . SER A 1 27 ? 7.211 -3.882 2.156 1.00 0.00 27 SER A CA 8
ATOM 7365 C C . SER A 1 27 ? 7.732 -3.396 3.518 1.00 0.00 27 SER A C 8
ATOM 7366 O O . SER A 1 27 ? 8.610 -4.017 4.097 1.00 0.00 27 SER A O 8
ATOM 7374 N N . HIS A 1 28 ? 7.197 -2.301 4.033 1.00 0.00 28 HIS A N 8
ATOM 7375 C CA . HIS A 1 28 ? 7.649 -1.774 5.356 1.00 0.00 28 HIS A CA 8
ATOM 7376 C C . HIS A 1 28 ? 6.730 -2.326 6.445 1.00 0.00 28 HIS A C 8
ATOM 7377 O O . HIS A 1 28 ? 7.167 -2.606 7.549 1.00 0.00 28 HIS A O 8
ATOM 7391 N N . LEU A 1 29 ? 5.464 -2.496 6.125 1.00 0.00 29 LEU A N 8
ATOM 7392 C CA . LEU A 1 29 ? 4.482 -3.045 7.113 1.00 0.00 29 LEU A CA 8
ATOM 7393 C C . LEU A 1 29 ? 3.865 -4.351 6.587 1.00 0.00 29 LEU A C 8
ATOM 7394 O O . LEU A 1 29 ? 2.957 -4.892 7.197 1.00 0.00 29 LEU A O 8
ATOM 7410 N N . HIS A 1 30 ? 4.357 -4.864 5.470 1.00 0.00 30 HIS A N 8
ATOM 7411 C CA . HIS A 1 30 ? 3.820 -6.142 4.901 1.00 0.00 30 HIS A CA 8
ATOM 7412 C C . HIS A 1 30 ? 2.306 -5.980 4.659 1.00 0.00 30 HIS A C 8
ATOM 7413 O O . HIS A 1 30 ? 1.509 -6.848 4.993 1.00 0.00 30 HIS A O 8
ATOM 7427 N N . LYS A 1 31 ? 1.914 -4.857 4.089 1.00 0.00 31 LYS A N 8
ATOM 7428 C CA . LYS A 1 31 ? 0.462 -4.590 3.831 1.00 0.00 31 LYS A CA 8
ATOM 7429 C C . LYS A 1 31 ? 0.329 -3.519 2.750 1.00 0.00 31 LYS A C 8
ATOM 7430 O O . LYS A 1 31 ? 1.285 -3.204 2.059 1.00 0.00 31 LYS A O 8
ATOM 7449 N N . CYS A 1 32 ? -0.853 -2.970 2.603 1.00 0.00 32 CYS A N 8
ATOM 7450 C CA . CYS A 1 32 ? -1.091 -1.916 1.567 1.00 0.00 32 CYS A CA 8
ATOM 7451 C C . CYS A 1 32 ? -0.909 -0.536 2.186 1.00 0.00 32 CYS A C 8
ATOM 7452 O O . CYS A 1 32 ? -1.053 -0.357 3.384 1.00 0.00 32 CYS A O 8
ATOM 7459 N N . GLN A 1 33 ? -0.616 0.439 1.358 1.00 0.00 33 GLN A N 8
ATOM 7460 C CA . GLN A 1 33 ? -0.440 1.837 1.836 1.00 0.00 33 GLN A CA 8
ATOM 7461 C C . GLN A 1 33 ? -1.110 2.763 0.832 1.00 0.00 33 GLN A C 8
ATOM 7462 O O . GLN A 1 33 ? -1.108 2.496 -0.360 1.00 0.00 33 GLN A O 8
ATOM 7476 N N . LYS A 1 34 ? -1.681 3.838 1.309 1.00 0.00 34 LYS A N 8
ATOM 7477 C CA . LYS A 1 34 ? -2.364 4.799 0.405 1.00 0.00 34 LYS A CA 8
ATOM 7478 C C . LYS A 1 34 ? -1.431 5.974 0.135 1.00 0.00 34 LYS A C 8
ATOM 7479 O O . LYS A 1 34 ? -0.709 6.405 1.022 1.00 0.00 34 LYS A O 8
ATOM 7498 N N . PHE A 1 35 ? -1.452 6.498 -1.068 1.00 0.00 35 PHE A N 8
ATOM 7499 C CA . PHE A 1 35 ? -0.580 7.656 -1.396 1.00 0.00 35 PHE A CA 8
ATOM 7500 C C . PHE A 1 35 ? -1.413 8.719 -2.125 1.00 0.00 35 PHE A C 8
ATOM 7501 O O . PHE A 1 35 ? -2.472 8.424 -2.674 1.00 0.00 35 PHE A O 8
ATOM 7518 N N . ASN A 1 36 ? -0.951 9.949 -2.091 1.00 0.00 36 ASN A N 8
ATOM 7519 C CA . ASN A 1 36 ? -1.697 11.078 -2.724 1.00 0.00 36 ASN A CA 8
ATOM 7520 C C . ASN A 1 36 ? -1.191 11.315 -4.144 1.00 0.00 36 ASN A C 8
ATOM 7521 O O . ASN A 1 36 ? -0.110 11.844 -4.347 1.00 0.00 36 ASN A O 8
ATOM 7532 N N . TYR A 1 37 ? -1.982 10.929 -5.123 1.00 0.00 37 TYR A N 8
ATOM 7533 C CA . TYR A 1 37 ? -1.593 11.120 -6.554 1.00 0.00 37 TYR A CA 8
ATOM 7534 C C . TYR A 1 37 ? -2.185 12.439 -7.061 1.00 0.00 37 TYR A C 8
ATOM 7535 O O . TYR A 1 37 ? -3.171 12.925 -6.532 1.00 0.00 37 TYR A O 8
ATOM 7553 N N . GLY A 1 38 ? -1.585 13.005 -8.085 1.00 0.00 38 GLY A N 8
ATOM 7554 C CA . GLY A 1 38 ? -2.085 14.288 -8.663 1.00 0.00 38 GLY A CA 8
ATOM 7555 C C . GLY A 1 38 ? -2.879 13.992 -9.937 1.00 0.00 38 GLY A C 8
ATOM 7556 O O . GLY A 1 38 ? -4.081 13.786 -9.890 1.00 0.00 38 GLY A O 8
ATOM 7560 N N . GLY A 1 39 ? -2.207 13.970 -11.068 1.00 0.00 39 GLY A N 8
ATOM 7561 C CA . GLY A 1 39 ? -2.891 13.689 -12.370 1.00 0.00 39 GLY A CA 8
ATOM 7562 C C . GLY A 1 39 ? -1.965 14.077 -13.524 1.00 0.00 39 GLY A C 8
ATOM 7563 O O . GLY A 1 39 ? -2.227 15.028 -14.243 1.00 0.00 39 GLY A O 8
ATOM 7567 N N . CYS A 1 40 ? -0.888 13.340 -13.697 1.00 0.00 40 CYS A N 8
ATOM 7568 C CA . CYS A 1 40 ? 0.084 13.632 -14.796 1.00 0.00 40 CYS A CA 8
ATOM 7569 C C . CYS A 1 40 ? 0.614 12.314 -15.368 1.00 0.00 40 CYS A C 8
ATOM 7570 O O . CYS A 1 40 ? 0.207 11.889 -16.437 1.00 0.00 40 CYS A O 8
ATOM 7577 N N . GLY A 1 41 ? 1.514 11.670 -14.654 1.00 0.00 41 GLY A N 8
ATOM 7578 C CA . GLY A 1 41 ? 2.091 10.369 -15.125 1.00 0.00 41 GLY A CA 8
ATOM 7579 C C . GLY A 1 41 ? 1.460 9.222 -14.334 1.00 0.00 41 GLY A C 8
ATOM 7580 O O . GLY A 1 41 ? 0.339 8.824 -14.607 1.00 0.00 41 GLY A O 8
ATOM 7584 N N . GLY A 1 42 ? 2.173 8.701 -13.358 1.00 0.00 42 GLY A N 8
ATOM 7585 C CA . GLY A 1 42 ? 1.635 7.581 -12.522 1.00 0.00 42 GLY A CA 8
ATOM 7586 C C . GLY A 1 42 ? 2.153 6.241 -13.047 1.00 0.00 42 GLY A C 8
ATOM 7587 O O . GLY A 1 42 ? 1.793 5.812 -14.131 1.00 0.00 42 GLY A O 8
ATOM 7591 N N . ASN A 1 43 ? 2.991 5.583 -12.273 1.00 0.00 43 ASN A N 8
ATOM 7592 C CA . ASN A 1 43 ? 3.553 4.258 -12.687 1.00 0.00 43 ASN A CA 8
ATOM 7593 C C . ASN A 1 43 ? 2.532 3.154 -12.389 1.00 0.00 43 ASN A C 8
ATOM 7594 O O . ASN A 1 43 ? 1.409 3.429 -12.000 1.00 0.00 43 ASN A O 8
ATOM 7605 N N . ALA A 1 44 ? 2.924 1.911 -12.574 1.00 0.00 44 ALA A N 8
ATOM 7606 C CA . ALA A 1 44 ? 2.002 0.760 -12.315 1.00 0.00 44 ALA A CA 8
ATOM 7607 C C . ALA A 1 44 ? 1.678 0.672 -10.819 1.00 0.00 44 ALA A C 8
ATOM 7608 O O . ALA A 1 44 ? 0.639 0.154 -10.439 1.00 0.00 44 ALA A O 8
ATOM 7615 N N . ASN A 1 45 ? 2.563 1.167 -9.978 1.00 0.00 45 ASN A N 8
ATOM 7616 C CA . ASN A 1 45 ? 2.332 1.120 -8.500 1.00 0.00 45 ASN A CA 8
ATOM 7617 C C . ASN A 1 45 ? 1.222 2.113 -8.119 1.00 0.00 45 ASN A C 8
ATOM 7618 O O . ASN A 1 45 ? 1.492 3.253 -7.764 1.00 0.00 45 ASN A O 8
ATOM 7629 N N . ASN A 1 46 ? -0.028 1.684 -8.190 1.00 0.00 46 ASN A N 8
ATOM 7630 C CA . ASN A 1 46 ? -1.171 2.589 -7.833 1.00 0.00 46 ASN A CA 8
ATOM 7631 C C . ASN A 1 46 ? -2.511 1.882 -8.037 1.00 0.00 46 ASN A C 8
ATOM 7632 O O . ASN A 1 46 ? -2.882 1.537 -9.147 1.00 0.00 46 ASN A O 8
ATOM 7643 N N . PHE A 1 47 ? -3.236 1.691 -6.958 1.00 0.00 47 PHE A N 8
ATOM 7644 C CA . PHE A 1 47 ? -4.581 1.028 -7.025 1.00 0.00 47 PHE A CA 8
ATOM 7645 C C . PHE A 1 47 ? -5.658 2.044 -6.629 1.00 0.00 47 PHE A C 8
ATOM 7646 O O . PHE A 1 47 ? -5.411 3.239 -6.620 1.00 0.00 47 PHE A O 8
ATOM 7663 N N . LYS A 1 48 ? -6.843 1.573 -6.293 1.00 0.00 48 LYS A N 8
ATOM 7664 C CA . LYS A 1 48 ? -7.949 2.489 -5.885 1.00 0.00 48 LYS A CA 8
ATOM 7665 C C . LYS A 1 48 ? -8.207 2.336 -4.383 1.00 0.00 48 LYS A C 8
ATOM 7666 O O . LYS A 1 48 ? -8.629 3.275 -3.727 1.00 0.00 48 LYS A O 8
ATOM 7685 N N . THR A 1 49 ? -7.953 1.159 -3.841 1.00 0.00 49 THR A N 8
ATOM 7686 C CA . THR A 1 49 ? -8.171 0.917 -2.386 1.00 0.00 49 THR A CA 8
ATOM 7687 C C . THR A 1 49 ? -7.341 -0.284 -1.934 1.00 0.00 49 THR A C 8
ATOM 7688 O O . THR A 1 49 ? -6.582 -0.859 -2.697 1.00 0.00 49 THR A O 8
ATOM 7699 N N . ILE A 1 50 ? -7.489 -0.643 -0.685 1.00 0.00 50 ILE A N 8
ATOM 7700 C CA . ILE A 1 50 ? -6.733 -1.791 -0.095 1.00 0.00 50 ILE A CA 8
ATOM 7701 C C . ILE A 1 50 ? -7.284 -3.132 -0.602 1.00 0.00 50 ILE A C 8
ATOM 7702 O O . ILE A 1 50 ? -6.605 -4.143 -0.523 1.00 0.00 50 ILE A O 8
ATOM 7718 N N . ASP A 1 51 ? -8.501 -3.150 -1.113 1.00 0.00 51 ASP A N 8
ATOM 7719 C CA . ASP A 1 51 ? -9.105 -4.427 -1.620 1.00 0.00 51 ASP A CA 8
ATOM 7720 C C . ASP A 1 51 ? -8.317 -4.927 -2.829 1.00 0.00 51 ASP A C 8
ATOM 7721 O O . ASP A 1 51 ? -7.600 -5.913 -2.743 1.00 0.00 51 ASP A O 8
ATOM 7730 N N . GLU A 1 52 ? -8.442 -4.247 -3.952 1.00 0.00 52 GLU A N 8
ATOM 7731 C CA . GLU A 1 52 ? -7.702 -4.656 -5.192 1.00 0.00 52 GLU A CA 8
ATOM 7732 C C . GLU A 1 52 ? -6.201 -4.687 -4.891 1.00 0.00 52 GLU A C 8
ATOM 7733 O O . GLU A 1 52 ? -5.465 -5.493 -5.434 1.00 0.00 52 GLU A O 8
ATOM 7745 N N . CYS A 1 53 ? -5.765 -3.809 -4.019 1.00 0.00 53 CYS A N 8
ATOM 7746 C CA . CYS A 1 53 ? -4.326 -3.738 -3.627 1.00 0.00 53 CYS A CA 8
ATOM 7747 C C . CYS A 1 53 ? -3.923 -5.037 -2.916 1.00 0.00 53 CYS A C 8
ATOM 7748 O O . CYS A 1 53 ? -2.829 -5.544 -3.115 1.00 0.00 53 CYS A O 8
ATOM 7755 N N . GLN A 1 54 ? -4.799 -5.566 -2.087 1.00 0.00 54 GLN A N 8
ATOM 7756 C CA . GLN A 1 54 ? -4.493 -6.826 -1.336 1.00 0.00 54 GLN A CA 8
ATOM 7757 C C . GLN A 1 54 ? -4.385 -8.007 -2.303 1.00 0.00 54 GLN A C 8
ATOM 7758 O O . GLN A 1 54 ? -3.492 -8.825 -2.181 1.00 0.00 54 GLN A O 8
ATOM 7772 N N . ARG A 1 55 ? -5.297 -8.102 -3.244 1.00 0.00 55 ARG A N 8
ATOM 7773 C CA . ARG A 1 55 ? -5.287 -9.237 -4.224 1.00 0.00 55 ARG A CA 8
ATOM 7774 C C . ARG A 1 55 ? -4.004 -9.229 -5.066 1.00 0.00 55 ARG A C 8
ATOM 7775 O O . ARG A 1 55 ? -3.265 -10.200 -5.080 1.00 0.00 55 ARG A O 8
ATOM 7796 N N . THR A 1 56 ? -3.764 -8.157 -5.790 1.00 0.00 56 THR A N 8
ATOM 7797 C CA . THR A 1 56 ? -2.558 -8.070 -6.680 1.00 0.00 56 THR A CA 8
ATOM 7798 C C . THR A 1 56 ? -1.263 -8.408 -5.917 1.00 0.00 56 THR A C 8
ATOM 7799 O O . THR A 1 56 ? -0.522 -9.283 -6.337 1.00 0.00 56 THR A O 8
ATOM 7810 N N . CYS A 1 57 ? -0.976 -7.723 -4.825 1.00 0.00 57 CYS A N 8
ATOM 7811 C CA . CYS A 1 57 ? 0.286 -8.003 -4.059 1.00 0.00 57 CYS A CA 8
ATOM 7812 C C . CYS A 1 57 ? 0.000 -8.939 -2.883 1.00 0.00 57 CYS A C 8
ATOM 7813 O O . CYS A 1 57 ? 0.561 -10.020 -2.800 1.00 0.00 57 CYS A O 8
ATOM 7820 N N . ALA A 1 58 ? -0.859 -8.524 -1.973 1.00 0.00 58 ALA A N 8
ATOM 7821 C CA . ALA A 1 58 ? -1.190 -9.374 -0.780 1.00 0.00 58 ALA A CA 8
ATOM 7822 C C . ALA A 1 58 ? 0.082 -9.640 0.028 1.00 0.00 58 ALA A C 8
ATOM 7823 O O . ALA A 1 58 ? 1.122 -9.058 -0.232 1.00 0.00 58 ALA A O 8
ATOM 7830 N N . ALA A 1 59 ? -0.004 -10.525 0.999 1.00 0.00 59 ALA A N 8
ATOM 7831 C CA . ALA A 1 59 ? 1.182 -10.862 1.844 1.00 0.00 59 ALA A CA 8
ATOM 7832 C C . ALA A 1 59 ? 1.978 -11.981 1.171 1.00 0.00 59 ALA A C 8
ATOM 7833 O O . ALA A 1 59 ? 3.197 -12.004 1.231 1.00 0.00 59 ALA A O 8
ATOM 7840 N N . LYS A 1 60 ? 1.288 -12.907 0.533 1.00 0.00 60 LYS A N 8
ATOM 7841 C CA . LYS A 1 60 ? 1.973 -14.047 -0.157 1.00 0.00 60 LYS A CA 8
ATOM 7842 C C . LYS A 1 60 ? 2.828 -14.820 0.850 1.00 0.00 60 LYS A C 8
ATOM 7843 O O . LYS A 1 60 ? 2.879 -14.479 2.021 1.00 0.00 60 LYS A O 8
ATOM 7862 N N . TYR A 1 61 ? 3.501 -15.853 0.390 1.00 0.00 61 TYR A N 8
ATOM 7863 C CA . TYR A 1 61 ? 4.373 -16.668 1.290 1.00 0.00 61 TYR A CA 8
ATOM 7864 C C . TYR A 1 61 ? 5.827 -16.526 0.837 1.00 0.00 61 TYR A C 8
ATOM 7865 O O . TYR A 1 61 ? 6.640 -15.934 1.529 1.00 0.00 61 TYR A O 8
ATOM 7883 N N . GLY A 1 62 ? 6.146 -17.058 -0.324 1.00 0.00 62 GLY A N 8
ATOM 7884 C CA . GLY A 1 62 ? 7.541 -16.963 -0.857 1.00 0.00 62 GLY A CA 8
ATOM 7885 C C . GLY A 1 62 ? 7.585 -17.490 -2.293 1.00 0.00 62 GLY A C 8
ATOM 7886 O O . GLY A 1 62 ? 7.267 -18.640 -2.545 1.00 0.00 62 GLY A O 8
ATOM 7890 N N . ARG A 1 63 ? 7.988 -16.650 -3.226 1.00 0.00 63 ARG A N 8
ATOM 7891 C CA . ARG A 1 63 ? 8.073 -17.072 -4.660 1.00 0.00 63 ARG A CA 8
ATOM 7892 C C . ARG A 1 63 ? 9.251 -18.035 -4.831 1.00 0.00 63 ARG A C 8
ATOM 7893 O O . ARG A 1 63 ? 9.785 -18.548 -3.860 1.00 0.00 63 ARG A O 8
ATOM 7914 N N . SER A 1 64 ? 9.657 -18.273 -6.061 1.00 0.00 64 SER A N 8
ATOM 7915 C CA . SER A 1 64 ? 10.803 -19.194 -6.334 1.00 0.00 64 SER A CA 8
ATOM 7916 C C . SER A 1 64 ? 12.111 -18.512 -5.920 1.00 0.00 64 SER A C 8
ATOM 7917 O O . SER A 1 64 ? 12.789 -18.960 -5.010 1.00 0.00 64 SER A O 8
ATOM 7925 N N . SER A 1 65 ? 12.458 -17.431 -6.588 1.00 0.00 65 SER A N 8
ATOM 7926 C CA . SER A 1 65 ? 13.717 -16.688 -6.259 1.00 0.00 65 SER A CA 8
ATOM 7927 C C . SER A 1 65 ? 13.760 -15.382 -7.060 1.00 0.00 65 SER A C 8
ATOM 7928 O O . SER A 1 65 ? 13.251 -15.375 -8.169 1.00 0.00 65 SER A O 8
ATOM 7937 N N . LYS A 1 1 ? 5.226 -11.026 -18.367 1.00 0.00 1 LYS A N 9
ATOM 7938 C CA . LYS A 1 1 ? 4.538 -12.346 -18.283 1.00 0.00 1 LYS A CA 9
ATOM 7939 C C . LYS A 1 1 ? 4.396 -12.752 -16.814 1.00 0.00 1 LYS A C 9
ATOM 7940 O O . LYS A 1 1 ? 3.294 -12.941 -16.323 1.00 0.00 1 LYS A O 9
ATOM 7961 N N . ASN A 1 2 ? 5.506 -12.881 -16.118 1.00 0.00 2 ASN A N 9
ATOM 7962 C CA . ASN A 1 2 ? 5.474 -13.271 -14.672 1.00 0.00 2 ASN A CA 9
ATOM 7963 C C . ASN A 1 2 ? 4.993 -12.083 -13.833 1.00 0.00 2 ASN A C 9
ATOM 7964 O O . ASN A 1 2 ? 4.834 -10.985 -14.340 1.00 0.00 2 ASN A O 9
ATOM 7975 N N . ARG A 1 3 ? 4.762 -12.304 -12.555 1.00 0.00 3 ARG A N 9
ATOM 7976 C CA . ARG A 1 3 ? 4.289 -11.201 -11.659 1.00 0.00 3 ARG A CA 9
ATOM 7977 C C . ARG A 1 3 ? 5.464 -10.243 -11.366 1.00 0.00 3 ARG A C 9
ATOM 7978 O O . ARG A 1 3 ? 6.557 -10.710 -11.101 1.00 0.00 3 ARG A O 9
ATOM 7999 N N . PRO A 1 4 ? 5.221 -8.934 -11.423 1.00 0.00 4 PRO A N 9
ATOM 8000 C CA . PRO A 1 4 ? 6.273 -7.926 -11.165 1.00 0.00 4 PRO A CA 9
ATOM 8001 C C . PRO A 1 4 ? 6.454 -7.719 -9.660 1.00 0.00 4 PRO A C 9
ATOM 8002 O O . PRO A 1 4 ? 5.553 -7.991 -8.882 1.00 0.00 4 PRO A O 9
ATOM 8013 N N . THR A 1 5 ? 7.602 -7.213 -9.256 1.00 0.00 5 THR A N 9
ATOM 8014 C CA . THR A 1 5 ? 7.854 -6.943 -7.805 1.00 0.00 5 THR A CA 9
ATOM 8015 C C . THR A 1 5 ? 7.637 -5.447 -7.515 1.00 0.00 5 THR A C 9
ATOM 8016 O O . THR A 1 5 ? 8.062 -4.944 -6.489 1.00 0.00 5 THR A O 9
ATOM 8027 N N . PHE A 1 6 ? 6.980 -4.744 -8.425 1.00 0.00 6 PHE A N 9
ATOM 8028 C CA . PHE A 1 6 ? 6.700 -3.277 -8.277 1.00 0.00 6 PHE A CA 9
ATOM 8029 C C . PHE A 1 6 ? 6.333 -2.898 -6.824 1.00 0.00 6 PHE A C 9
ATOM 8030 O O . PHE A 1 6 ? 6.613 -1.796 -6.388 1.00 0.00 6 PHE A O 9
ATOM 8047 N N . CYS A 1 7 ? 5.710 -3.806 -6.086 1.00 0.00 7 CYS A N 9
ATOM 8048 C CA . CYS A 1 7 ? 5.312 -3.521 -4.654 1.00 0.00 7 CYS A CA 9
ATOM 8049 C C . CYS A 1 7 ? 6.481 -2.874 -3.898 1.00 0.00 7 CYS A C 9
ATOM 8050 O O . CYS A 1 7 ? 6.278 -2.080 -2.994 1.00 0.00 7 CYS A O 9
ATOM 8057 N N . ASN A 1 8 ? 7.695 -3.192 -4.293 1.00 0.00 8 ASN A N 9
ATOM 8058 C CA . ASN A 1 8 ? 8.904 -2.591 -3.647 1.00 0.00 8 ASN A CA 9
ATOM 8059 C C . ASN A 1 8 ? 9.316 -1.353 -4.457 1.00 0.00 8 ASN A C 9
ATOM 8060 O O . ASN A 1 8 ? 9.830 -0.388 -3.918 1.00 0.00 8 ASN A O 9
ATOM 8071 N N . LEU A 1 9 ? 9.071 -1.392 -5.751 1.00 0.00 9 LEU A N 9
ATOM 8072 C CA . LEU A 1 9 ? 9.403 -0.251 -6.657 1.00 0.00 9 LEU A CA 9
ATOM 8073 C C . LEU A 1 9 ? 8.645 0.999 -6.195 1.00 0.00 9 LEU A C 9
ATOM 8074 O O . LEU A 1 9 ? 7.516 0.908 -5.741 1.00 0.00 9 LEU A O 9
ATOM 8090 N N . LEU A 1 10 ? 9.260 2.158 -6.321 1.00 0.00 10 LEU A N 9
ATOM 8091 C CA . LEU A 1 10 ? 8.591 3.433 -5.907 1.00 0.00 10 LEU A CA 9
ATOM 8092 C C . LEU A 1 10 ? 7.814 3.999 -7.117 1.00 0.00 10 LEU A C 9
ATOM 8093 O O . LEU A 1 10 ? 8.361 4.047 -8.204 1.00 0.00 10 LEU A O 9
ATOM 8109 N N . PRO A 1 11 ? 6.556 4.396 -6.916 1.00 0.00 11 PRO A N 9
ATOM 8110 C CA . PRO A 1 11 ? 5.716 4.933 -8.009 1.00 0.00 11 PRO A CA 9
ATOM 8111 C C . PRO A 1 11 ? 6.050 6.397 -8.308 1.00 0.00 11 PRO A C 9
ATOM 8112 O O . PRO A 1 11 ? 6.960 6.969 -7.730 1.00 0.00 11 PRO A O 9
ATOM 8123 N N . GLU A 1 12 ? 5.293 6.995 -9.201 1.00 0.00 12 GLU A N 9
ATOM 8124 C CA . GLU A 1 12 ? 5.497 8.429 -9.573 1.00 0.00 12 GLU A CA 9
ATOM 8125 C C . GLU A 1 12 ? 4.149 9.145 -9.454 1.00 0.00 12 GLU A C 9
ATOM 8126 O O . GLU A 1 12 ? 3.118 8.580 -9.785 1.00 0.00 12 GLU A O 9
ATOM 8138 N N . THR A 1 13 ? 4.150 10.368 -8.964 1.00 0.00 13 THR A N 9
ATOM 8139 C CA . THR A 1 13 ? 2.868 11.127 -8.789 1.00 0.00 13 THR A CA 9
ATOM 8140 C C . THR A 1 13 ? 2.442 11.789 -10.099 1.00 0.00 13 THR A C 9
ATOM 8141 O O . THR A 1 13 ? 1.436 11.422 -10.679 1.00 0.00 13 THR A O 9
ATOM 8152 N N . GLY A 1 14 ? 3.181 12.779 -10.548 1.00 0.00 14 GLY A N 9
ATOM 8153 C CA . GLY A 1 14 ? 2.809 13.498 -11.808 1.00 0.00 14 GLY A CA 9
ATOM 8154 C C . GLY A 1 14 ? 1.792 14.586 -11.453 1.00 0.00 14 GLY A C 9
ATOM 8155 O O . GLY A 1 14 ? 0.615 14.310 -11.288 1.00 0.00 14 GLY A O 9
ATOM 8159 N N . ARG A 1 15 ? 2.250 15.814 -11.311 1.00 0.00 15 ARG A N 9
ATOM 8160 C CA . ARG A 1 15 ? 1.340 16.948 -10.937 1.00 0.00 15 ARG A CA 9
ATOM 8161 C C . ARG A 1 15 ? 0.133 17.017 -11.883 1.00 0.00 15 ARG A C 9
ATOM 8162 O O . ARG A 1 15 ? 0.249 16.779 -13.075 1.00 0.00 15 ARG A O 9
ATOM 8183 N N . CYS A 1 16 ? -1.023 17.343 -11.339 1.00 0.00 16 CYS A N 9
ATOM 8184 C CA . CYS A 1 16 ? -2.279 17.444 -12.151 1.00 0.00 16 CYS A CA 9
ATOM 8185 C C . CYS A 1 16 ? -3.446 17.759 -11.211 1.00 0.00 16 CYS A C 9
ATOM 8186 O O . CYS A 1 16 ? -4.034 18.827 -11.270 1.00 0.00 16 CYS A O 9
ATOM 8193 N N . ASN A 1 17 ? -3.764 16.826 -10.345 1.00 0.00 17 ASN A N 9
ATOM 8194 C CA . ASN A 1 17 ? -4.877 17.011 -9.364 1.00 0.00 17 ASN A CA 9
ATOM 8195 C C . ASN A 1 17 ? -4.620 16.095 -8.168 1.00 0.00 17 ASN A C 9
ATOM 8196 O O .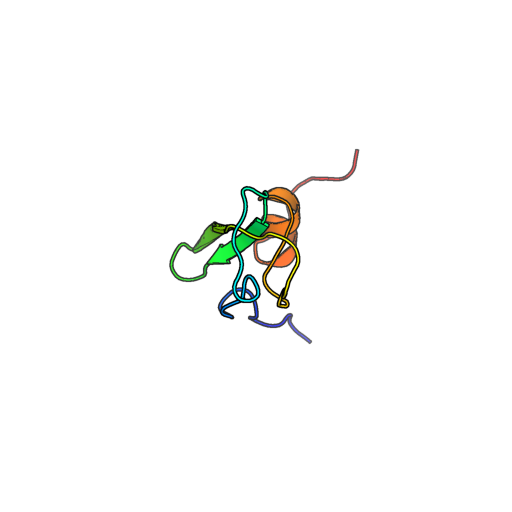 ASN A 1 17 ? -4.727 14.884 -8.272 1.00 0.00 17 ASN A O 9
ATOM 8207 N N . ALA A 1 18 ? -4.253 16.673 -7.043 1.00 0.00 18 ALA A N 9
ATOM 8208 C CA . ALA A 1 18 ? -3.944 15.868 -5.819 1.00 0.00 18 ALA A CA 9
ATOM 8209 C C . ALA A 1 18 ? -5.227 15.318 -5.190 1.00 0.00 18 ALA A C 9
ATOM 8210 O O . ALA A 1 18 ? -6.320 15.542 -5.680 1.00 0.00 18 ALA A O 9
ATOM 8217 N N . LEU A 1 19 ? -5.077 14.599 -4.095 1.00 0.00 19 LEU A N 9
ATOM 8218 C CA . LEU A 1 19 ? -6.246 14.003 -3.367 1.00 0.00 19 LEU A CA 9
ATOM 8219 C C . LEU A 1 19 ? -6.883 12.898 -4.224 1.00 0.00 19 LEU A C 9
ATOM 8220 O O . LEU A 1 19 ? -7.813 13.142 -4.980 1.00 0.00 19 LEU A O 9
ATOM 8236 N N . ILE A 1 20 ? -6.386 11.680 -4.097 1.00 0.00 20 ILE A N 9
ATOM 8237 C CA . ILE A 1 20 ? -6.931 10.528 -4.867 1.00 0.00 20 ILE A CA 9
ATOM 8238 C C . ILE A 1 20 ? -6.529 9.265 -4.096 1.00 0.00 20 ILE A C 9
ATOM 8239 O O . ILE A 1 20 ? -5.390 9.178 -3.667 1.00 0.00 20 ILE A O 9
ATOM 8255 N N . PRO A 1 21 ? -7.445 8.323 -3.923 1.00 0.00 21 PRO A N 9
ATOM 8256 C CA . PRO A 1 21 ? -7.138 7.089 -3.186 1.00 0.00 21 PRO A CA 9
ATOM 8257 C C . PRO A 1 21 ? -6.213 6.202 -4.022 1.00 0.00 21 PRO A C 9
ATOM 8258 O O . PRO A 1 21 ? -6.619 5.167 -4.535 1.00 0.00 21 PRO A O 9
ATOM 8269 N N . ALA A 1 22 ? -4.955 6.595 -4.136 1.00 0.00 22 ALA A N 9
ATOM 8270 C CA . ALA A 1 22 ? -3.975 5.774 -4.904 1.00 0.00 22 ALA A CA 9
ATOM 8271 C C . ALA A 1 22 ? -3.244 4.910 -3.901 1.00 0.00 22 ALA A C 9
ATOM 8272 O O . ALA A 1 22 ? -2.460 5.388 -3.109 1.00 0.00 22 ALA A O 9
ATOM 8279 N N . PHE A 1 23 ? -3.573 3.653 -3.897 1.00 0.00 23 PHE A N 9
ATOM 8280 C CA . PHE A 1 23 ? -3.002 2.705 -2.900 1.00 0.00 23 PHE A CA 9
ATOM 8281 C C . PHE A 1 23 ? -2.067 1.694 -3.556 1.00 0.00 23 PHE A C 9
ATOM 8282 O O . PHE A 1 23 ? -2.235 1.338 -4.701 1.00 0.00 23 PHE A O 9
ATOM 8299 N N . TYR A 1 24 ? -1.134 1.177 -2.794 1.00 0.00 24 TYR A N 9
ATOM 8300 C CA . TYR A 1 24 ? -0.221 0.108 -3.310 1.00 0.00 24 TYR A CA 9
ATOM 8301 C C . TYR A 1 24 ? 0.358 -0.671 -2.130 1.00 0.00 24 TYR A C 9
ATOM 8302 O O . TYR A 1 24 ? -0.009 -0.439 -0.987 1.00 0.00 24 TYR A O 9
ATOM 8320 N N . TYR A 1 25 ? 1.215 -1.623 -2.406 1.00 0.00 25 TYR A N 9
ATOM 8321 C CA . TYR A 1 25 ? 1.785 -2.473 -1.317 1.00 0.00 25 TYR A CA 9
ATOM 8322 C C . TYR A 1 25 ? 3.152 -1.971 -0.863 1.00 0.00 25 TYR A C 9
ATOM 8323 O O . TYR A 1 25 ? 4.012 -1.638 -1.663 1.00 0.00 25 TYR A O 9
ATOM 8341 N N . ASN A 1 26 ? 3.341 -1.949 0.434 1.00 0.00 26 ASN A N 9
ATOM 8342 C CA . ASN A 1 26 ? 4.636 -1.511 1.039 1.00 0.00 26 ASN A CA 9
ATOM 8343 C C . ASN A 1 26 ? 5.325 -2.735 1.651 1.00 0.00 26 ASN A C 9
ATOM 8344 O O . ASN A 1 26 ? 4.718 -3.475 2.417 1.00 0.00 26 ASN A O 9
ATOM 8355 N N . SER A 1 27 ? 6.578 -2.951 1.307 1.00 0.00 27 SER A N 9
ATOM 8356 C CA . SER A 1 27 ? 7.339 -4.127 1.841 1.00 0.00 27 SER A CA 9
ATOM 8357 C C . SER A 1 27 ? 7.594 -3.953 3.341 1.00 0.00 27 SER A C 9
ATOM 8358 O O . SER A 1 27 ? 7.288 -4.832 4.130 1.00 0.00 27 SER A O 9
ATOM 8366 N N . HIS A 1 28 ? 8.163 -2.830 3.727 1.00 0.00 28 HIS A N 9
ATOM 8367 C CA . HIS A 1 28 ? 8.463 -2.573 5.170 1.00 0.00 28 HIS A CA 9
ATOM 8368 C C . HIS A 1 28 ? 7.170 -2.642 5.989 1.00 0.00 28 HIS A C 9
ATOM 8369 O O . HIS A 1 28 ? 7.187 -3.025 7.147 1.00 0.00 28 HIS A O 9
ATOM 8383 N N . LEU A 1 29 ? 6.055 -2.275 5.389 1.00 0.00 29 LEU A N 9
ATOM 8384 C CA . LEU A 1 29 ? 4.743 -2.313 6.110 1.00 0.00 29 LEU A CA 9
ATOM 8385 C C . LEU A 1 29 ? 4.141 -3.716 6.014 1.00 0.00 29 LEU A C 9
ATOM 8386 O O . LEU A 1 29 ? 3.374 -4.122 6.873 1.00 0.00 29 LEU A O 9
ATOM 8402 N N . HIS A 1 30 ? 4.488 -4.455 4.980 1.00 0.00 30 HIS A N 9
ATOM 8403 C CA . HIS A 1 30 ? 3.950 -5.843 4.804 1.00 0.00 30 HIS A CA 9
ATOM 8404 C C . HIS A 1 30 ? 2.426 -5.752 4.629 1.00 0.00 30 HIS A C 9
ATOM 8405 O O . HIS A 1 30 ? 1.687 -6.652 5.005 1.00 0.00 30 HIS A O 9
ATOM 8419 N N . LYS A 1 31 ? 1.964 -4.655 4.066 1.00 0.00 31 LYS A N 9
ATOM 8420 C CA . LYS A 1 31 ? 0.497 -4.443 3.857 1.00 0.00 31 LYS A CA 9
ATOM 8421 C C . LYS A 1 31 ? 0.297 -3.367 2.792 1.00 0.00 31 LYS A C 9
ATOM 8422 O O . LYS A 1 31 ? 1.237 -2.968 2.120 1.00 0.00 31 LYS A O 9
ATOM 8441 N N . CYS A 1 32 ? -0.920 -2.900 2.636 1.00 0.00 32 CYS A N 9
ATOM 8442 C CA . CYS A 1 32 ? -1.209 -1.845 1.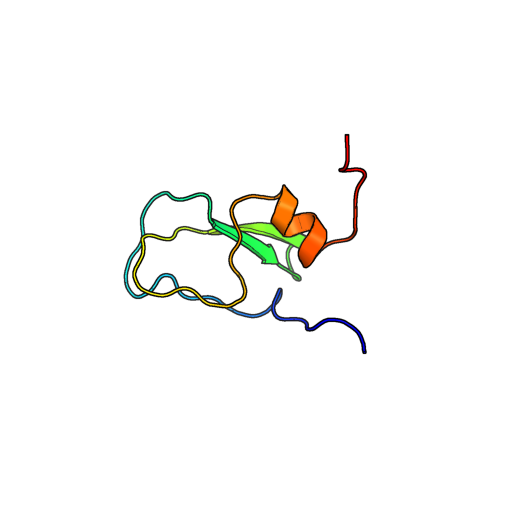616 1.00 0.00 32 CYS A CA 9
ATOM 8443 C C . CYS A 1 32 ? -1.139 -0.471 2.270 1.00 0.00 32 CYS A C 9
ATOM 8444 O O . CYS A 1 32 ? -1.388 -0.321 3.455 1.00 0.00 32 CYS A O 9
ATOM 8451 N N . GLN A 1 33 ? -0.820 0.530 1.484 1.00 0.00 33 GLN A N 9
ATOM 8452 C CA . GLN A 1 33 ? -0.741 1.927 1.997 1.00 0.00 33 GLN A CA 9
ATOM 8453 C C . GLN A 1 33 ? -1.353 2.844 0.947 1.00 0.00 33 GLN A C 9
ATOM 8454 O O . GLN A 1 33 ? -1.336 2.536 -0.236 1.00 0.00 33 GLN A O 9
ATOM 8468 N N . LYS A 1 34 ? -1.895 3.959 1.373 1.00 0.00 34 LYS A N 9
ATOM 8469 C CA . LYS A 1 34 ? -2.518 4.911 0.412 1.00 0.00 34 LYS A CA 9
ATOM 8470 C C . LYS A 1 34 ? -1.537 6.050 0.137 1.00 0.00 34 LYS A C 9
ATOM 8471 O O . LYS A 1 34 ? -0.752 6.417 0.999 1.00 0.00 34 LYS A O 9
ATOM 8490 N N . PHE A 1 35 ? -1.585 6.608 -1.049 1.00 0.00 35 PHE A N 9
ATOM 8491 C CA . PHE A 1 35 ? -0.671 7.728 -1.397 1.00 0.00 35 PHE A CA 9
ATOM 8492 C C . PHE A 1 35 ? -1.437 8.773 -2.222 1.00 0.00 35 PHE A C 9
ATOM 8493 O O . PHE A 1 35 ? -2.574 8.548 -2.626 1.00 0.00 35 PHE A O 9
ATOM 8510 N N . ASN A 1 36 ? -0.822 9.912 -2.443 1.00 0.00 36 ASN A N 9
ATOM 8511 C CA . ASN A 1 36 ? -1.483 11.013 -3.205 1.00 0.00 36 ASN A CA 9
ATOM 8512 C C . ASN A 1 36 ? -1.053 10.956 -4.670 1.00 0.00 36 ASN A C 9
ATOM 8513 O O . ASN A 1 36 ? 0.125 11.034 -4.980 1.00 0.00 36 ASN A O 9
ATOM 8524 N N . TYR A 1 37 ? -2.010 10.818 -5.565 1.00 0.00 37 TYR A N 9
ATOM 8525 C CA . TYR A 1 37 ? -1.699 10.745 -7.025 1.00 0.00 37 TYR A CA 9
ATOM 8526 C C . TYR A 1 37 ? -2.281 11.968 -7.736 1.00 0.00 37 TYR A C 9
ATOM 8527 O O . TYR A 1 37 ? -3.335 12.460 -7.369 1.00 0.00 37 TYR A O 9
ATOM 8545 N N . GLY A 1 38 ? -1.593 12.454 -8.748 1.00 0.00 38 GLY A N 9
ATOM 8546 C CA . GLY A 1 38 ? -2.079 13.649 -9.508 1.00 0.00 38 GLY A CA 9
ATOM 8547 C C . GLY A 1 38 ? -3.200 13.228 -10.460 1.00 0.00 38 GLY A C 9
ATOM 8548 O O . GLY A 1 38 ? -4.250 13.847 -10.503 1.00 0.00 38 GLY A O 9
ATOM 8552 N N . GLY A 1 39 ? -2.973 12.176 -11.219 1.00 0.00 39 GLY A N 9
ATOM 8553 C CA . GLY A 1 39 ? -4.004 11.681 -12.185 1.00 0.00 39 GLY A CA 9
ATOM 8554 C C . GLY A 1 39 ? -3.370 11.521 -13.570 1.00 0.00 39 GLY A C 9
ATOM 8555 O O . GLY A 1 39 ? -3.733 10.633 -14.323 1.00 0.00 39 GLY A O 9
ATOM 8559 N N . CYS A 1 40 ? -2.425 12.380 -13.897 1.00 0.00 40 CYS A N 9
ATOM 8560 C CA . CYS A 1 40 ? -1.742 12.309 -15.232 1.00 0.00 40 CYS A CA 9
ATOM 8561 C C . CYS A 1 40 ? -0.309 11.820 -15.029 1.00 0.00 40 CYS A C 9
ATOM 8562 O O . CYS A 1 40 ? 0.403 12.326 -14.178 1.00 0.00 40 CYS A O 9
ATOM 8569 N N . GLY A 1 41 ? 0.111 10.844 -15.809 1.00 0.00 41 GLY A N 9
ATOM 8570 C CA . GLY A 1 41 ? 1.501 10.299 -15.684 1.00 0.00 41 GLY A CA 9
ATOM 8571 C C . GLY A 1 41 ? 1.683 9.668 -14.302 1.00 0.00 41 GLY A C 9
ATOM 8572 O O . GLY A 1 41 ? 1.535 10.329 -13.286 1.00 0.00 41 GLY A O 9
ATOM 8576 N N . GLY A 1 42 ? 2.004 8.393 -14.263 1.00 0.00 42 GLY A N 9
ATOM 8577 C CA . GLY A 1 42 ? 2.205 7.685 -12.958 1.00 0.00 42 GLY A CA 9
ATOM 8578 C C . GLY A 1 42 ? 2.643 6.244 -13.222 1.00 0.00 42 GLY A C 9
ATOM 8579 O O . GLY A 1 42 ? 2.211 5.627 -14.182 1.00 0.00 42 GLY A O 9
ATOM 8583 N N . ASN A 1 43 ? 3.497 5.714 -12.373 1.00 0.00 43 ASN A N 9
ATOM 8584 C CA . ASN A 1 43 ? 3.988 4.310 -12.544 1.00 0.00 43 ASN A CA 9
ATOM 8585 C C . ASN A 1 43 ? 2.823 3.331 -12.352 1.00 0.00 43 ASN A C 9
ATOM 8586 O O . ASN A 1 43 ? 1.678 3.737 -12.236 1.00 0.00 43 ASN A O 9
ATOM 8597 N N . ALA A 1 44 ? 3.118 2.047 -12.324 1.00 0.00 44 ALA A N 9
ATOM 8598 C CA . ALA A 1 44 ? 2.052 1.008 -12.146 1.00 0.00 44 ALA A CA 9
ATOM 8599 C C . ALA A 1 44 ? 1.668 0.902 -10.666 1.00 0.00 44 ALA A C 9
ATOM 8600 O O . ALA A 1 44 ? 0.545 0.552 -10.341 1.00 0.00 44 ALA A O 9
ATOM 8607 N N . ASN A 1 45 ? 2.594 1.199 -9.778 1.00 0.00 45 ASN A N 9
ATOM 8608 C CA . ASN A 1 45 ? 2.311 1.124 -8.308 1.00 0.00 45 ASN A CA 9
ATOM 8609 C C . ASN A 1 45 ? 1.194 2.121 -7.954 1.00 0.00 45 ASN A C 9
ATOM 8610 O O . ASN A 1 45 ? 1.459 3.256 -7.580 1.00 0.00 45 ASN A O 9
ATOM 8621 N N . ASN A 1 46 ? -0.055 1.703 -8.068 1.00 0.00 46 ASN A N 9
ATOM 8622 C CA . ASN A 1 46 ? -1.198 2.617 -7.738 1.00 0.00 46 ASN A CA 9
ATOM 8623 C C . ASN A 1 46 ? -2.538 1.902 -7.937 1.00 0.00 46 ASN A C 9
ATOM 8624 O O . ASN A 1 46 ? -2.844 1.415 -9.012 1.00 0.00 46 ASN A O 9
ATOM 8635 N N . PHE A 1 47 ? -3.328 1.852 -6.889 1.00 0.00 47 PHE A N 9
ATOM 8636 C CA . PHE A 1 47 ? -4.674 1.185 -6.947 1.00 0.00 47 PHE A CA 9
ATOM 8637 C C . PHE A 1 47 ? -5.751 2.177 -6.477 1.00 0.00 47 PHE A C 9
ATOM 8638 O O . PHE A 1 47 ? -5.541 3.379 -6.514 1.00 0.00 47 PHE A O 9
ATOM 8655 N N . LYS A 1 48 ? -6.898 1.680 -6.043 1.00 0.00 48 LYS A N 9
ATOM 8656 C CA . LYS A 1 48 ? -8.000 2.576 -5.571 1.00 0.00 48 LYS A CA 9
ATOM 8657 C C . LYS A 1 48 ? -8.292 2.327 -4.083 1.00 0.00 48 LYS A C 9
ATOM 8658 O O . LYS A 1 48 ? -8.871 3.175 -3.421 1.00 0.00 48 LYS A O 9
ATOM 8677 N N . THR A 1 49 ? -7.901 1.178 -3.554 1.00 0.00 49 THR A N 9
ATOM 8678 C CA . THR A 1 49 ? -8.153 0.866 -2.114 1.00 0.00 49 THR A CA 9
ATOM 8679 C C . THR A 1 49 ? -7.358 -0.376 -1.706 1.00 0.00 49 THR A C 9
ATOM 8680 O O . THR A 1 49 ? -6.768 -1.056 -2.531 1.00 0.00 49 THR A O 9
ATOM 8691 N N . ILE A 1 50 ? -7.347 -0.652 -0.427 1.00 0.00 50 ILE A N 9
ATOM 8692 C CA . ILE A 1 50 ? -6.603 -1.826 0.127 1.00 0.00 50 ILE A CA 9
ATOM 8693 C C . ILE A 1 50 ? -7.143 -3.137 -0.462 1.00 0.00 50 ILE A C 9
ATOM 8694 O O . ILE A 1 50 ? -6.430 -4.125 -0.524 1.00 0.00 50 ILE A O 9
ATOM 8710 N N . ASP A 1 51 ? -8.394 -3.154 -0.876 1.00 0.00 51 ASP A N 9
ATOM 8711 C CA . ASP A 1 51 ? -8.995 -4.407 -1.453 1.00 0.00 51 ASP A CA 9
ATOM 8712 C C . ASP A 1 51 ? -8.229 -4.825 -2.708 1.00 0.00 51 ASP A C 9
ATOM 8713 O O . ASP A 1 51 ? -7.770 -5.953 -2.799 1.00 0.00 51 ASP A O 9
ATOM 8722 N N . GLU A 1 52 ? -8.071 -3.929 -3.663 1.00 0.00 52 GLU A N 9
ATOM 8723 C CA . GLU A 1 52 ? -7.314 -4.268 -4.909 1.00 0.00 52 GLU A CA 9
ATOM 8724 C C . GLU A 1 52 ? -5.869 -4.591 -4.523 1.00 0.00 52 GLU A C 9
ATOM 8725 O O . GLU A 1 52 ? -5.217 -5.412 -5.147 1.00 0.00 52 GLU A O 9
ATOM 8737 N N . CYS A 1 53 ? -5.382 -3.951 -3.478 1.00 0.00 53 CYS A N 9
ATOM 8738 C CA . CYS A 1 53 ? -3.988 -4.191 -2.988 1.00 0.00 53 CYS A CA 9
ATOM 8739 C C . CYS A 1 53 ? -3.806 -5.675 -2.669 1.00 0.00 53 CYS A C 9
ATOM 8740 O O . CYS A 1 53 ? -2.831 -6.292 -3.068 1.00 0.00 53 CYS A O 9
ATOM 8747 N N . GLN A 1 54 ? -4.736 -6.228 -1.925 1.00 0.00 54 GLN A N 9
ATOM 8748 C CA . GLN A 1 54 ? -4.655 -7.661 -1.518 1.00 0.00 54 GLN A CA 9
ATOM 8749 C C . GLN A 1 54 ? -4.725 -8.580 -2.742 1.00 0.00 54 GLN A C 9
ATOM 8750 O O . GLN A 1 54 ? -3.995 -9.554 -2.832 1.00 0.00 54 GLN A O 9
ATOM 8764 N N . ARG A 1 55 ? -5.621 -8.296 -3.656 1.00 0.00 55 ARG A N 9
ATOM 8765 C CA . ARG A 1 55 ? -5.801 -9.164 -4.864 1.00 0.00 55 ARG A CA 9
ATOM 8766 C C . ARG A 1 55 ? -4.568 -9.160 -5.785 1.00 0.00 55 ARG A C 9
ATOM 8767 O O . ARG A 1 55 ? -4.275 -10.169 -6.408 1.00 0.00 55 ARG A O 9
ATOM 8788 N N . THR A 1 56 ? -3.881 -8.041 -5.918 1.00 0.00 56 THR A N 9
ATOM 8789 C CA . THR A 1 56 ? -2.703 -7.980 -6.859 1.00 0.00 56 THR A CA 9
ATOM 8790 C C . THR A 1 56 ? -1.350 -8.257 -6.172 1.00 0.00 56 THR A C 9
ATOM 8791 O O . THR A 1 56 ? -0.572 -9.054 -6.673 1.00 0.00 56 THR A O 9
ATOM 8802 N N . CYS A 1 57 ? -1.041 -7.588 -5.075 1.00 0.00 57 CYS A N 9
ATOM 8803 C CA . CYS A 1 57 ? 0.293 -7.793 -4.408 1.00 0.00 57 CYS A CA 9
ATOM 8804 C C . CYS A 1 57 ? 0.222 -8.841 -3.295 1.00 0.00 57 CYS A C 9
ATOM 8805 O O . CYS A 1 57 ? 1.203 -9.524 -3.039 1.00 0.00 57 CYS A O 9
ATOM 8812 N N . ALA A 1 58 ? -0.904 -8.965 -2.618 1.00 0.00 58 ALA A N 9
ATOM 8813 C CA . ALA A 1 58 ? -1.008 -9.962 -1.504 1.00 0.00 58 ALA A CA 9
ATOM 8814 C C . ALA A 1 58 ? -1.395 -11.332 -2.057 1.00 0.00 58 ALA A C 9
ATOM 8815 O O . ALA A 1 58 ? -2.517 -11.548 -2.482 1.00 0.00 58 ALA A O 9
ATOM 8822 N N . ALA A 1 59 ? -0.457 -12.252 -2.042 1.00 0.00 59 ALA A N 9
ATOM 8823 C CA . ALA A 1 59 ? -0.709 -13.634 -2.548 1.00 0.00 59 ALA A CA 9
ATOM 8824 C C . ALA A 1 59 ? 0.453 -14.533 -2.116 1.00 0.00 59 ALA A C 9
ATOM 8825 O O . ALA A 1 59 ? 1.583 -14.334 -2.535 1.00 0.00 59 ALA A O 9
ATOM 8832 N N . LYS A 1 60 ? 0.178 -15.507 -1.275 1.00 0.00 60 LYS A N 9
ATOM 8833 C CA . LYS A 1 60 ? 1.253 -16.426 -0.785 1.00 0.00 60 LYS A CA 9
ATOM 8834 C C . LYS A 1 60 ? 0.704 -17.848 -0.643 1.00 0.00 60 LYS A C 9
ATOM 8835 O O . LYS A 1 60 ? -0.434 -18.120 -0.988 1.00 0.00 60 LYS A O 9
ATOM 8854 N N . TYR A 1 61 ? 1.520 -18.746 -0.131 1.00 0.00 61 TYR A N 9
ATOM 8855 C CA . TYR A 1 61 ? 1.093 -20.166 0.059 1.00 0.00 61 TYR A CA 9
ATOM 8856 C C . TYR A 1 61 ? 0.977 -20.463 1.555 1.00 0.00 61 TYR A C 9
ATOM 8857 O O . TYR A 1 61 ? 0.006 -21.047 2.004 1.00 0.00 61 TYR A O 9
ATOM 8875 N N . GLY A 1 62 ? 1.972 -20.061 2.319 1.00 0.00 62 GLY A N 9
ATOM 8876 C CA . GLY A 1 62 ? 1.962 -20.304 3.796 1.00 0.00 62 GLY A CA 9
ATOM 8877 C C . GLY A 1 62 ? 2.574 -21.673 4.089 1.00 0.00 62 GLY A C 9
ATOM 8878 O O . GLY A 1 62 ? 3.246 -22.249 3.251 1.00 0.00 62 GLY A O 9
ATOM 8882 N N . ARG A 1 63 ? 2.336 -22.190 5.275 1.00 0.00 63 ARG A N 9
ATOM 8883 C CA . ARG A 1 63 ? 2.888 -23.528 5.658 1.00 0.00 63 ARG A CA 9
ATOM 8884 C C . ARG A 1 63 ? 1.752 -24.556 5.658 1.00 0.00 63 ARG A C 9
ATOM 8885 O O . ARG A 1 63 ? 0.680 -24.304 5.130 1.00 0.00 63 ARG A O 9
ATOM 8906 N N . SER A 1 64 ? 1.988 -25.706 6.250 1.00 0.00 64 SER A N 9
ATOM 8907 C CA . SER A 1 64 ? 0.944 -26.775 6.307 1.00 0.00 64 SER A CA 9
ATOM 8908 C C . SER A 1 64 ? -0.162 -26.348 7.274 1.00 0.00 64 SER A C 9
ATOM 8909 O O . SER A 1 64 ? 0.098 -25.674 8.257 1.00 0.00 64 SER A O 9
ATOM 8917 N N . SER A 1 65 ? -1.388 -26.738 6.994 1.00 0.00 65 SER A N 9
ATOM 8918 C CA . SER A 1 65 ? -2.536 -26.367 7.883 1.00 0.00 65 SER A CA 9
ATOM 8919 C C . SER A 1 65 ? -2.402 -27.095 9.222 1.00 0.00 65 SER A C 9
ATOM 8920 O O . SER A 1 65 ? -2.176 -28.293 9.203 1.00 0.00 65 SER A O 9
ATOM 8929 N N . LYS A 1 1 ? 11.457 -15.587 -6.003 1.00 0.00 1 LYS A N 10
ATOM 8930 C CA . LYS A 1 1 ? 12.373 -15.299 -7.144 1.00 0.00 1 LYS A CA 10
ATOM 8931 C C . LYS A 1 1 ? 11.579 -15.315 -8.453 1.00 0.00 1 LYS A C 10
ATOM 8932 O O . LYS A 1 1 ? 10.538 -15.945 -8.544 1.00 0.00 1 LYS A O 10
ATOM 8953 N N . ASN A 1 2 ? 12.069 -14.619 -9.458 1.00 0.00 2 ASN A N 10
ATOM 8954 C CA . ASN A 1 2 ? 11.367 -14.564 -10.780 1.00 0.00 2 ASN A CA 10
ATOM 8955 C C . ASN A 1 2 ? 9.956 -13.989 -10.576 1.00 0.00 2 ASN A C 10
ATOM 8956 O O . ASN A 1 2 ? 9.002 -14.715 -10.344 1.00 0.00 2 ASN A O 10
ATOM 8967 N N . ARG A 1 3 ? 9.836 -12.679 -10.649 1.00 0.00 3 ARG A N 10
ATOM 8968 C CA . ARG A 1 3 ? 8.510 -12.008 -10.454 1.00 0.00 3 ARG A CA 10
ATOM 8969 C C . ARG A 1 3 ? 8.676 -10.483 -10.630 1.00 0.00 3 ARG A C 10
ATOM 8970 O O . ARG A 1 3 ? 9.789 -10.009 -10.782 1.00 0.00 3 ARG A O 10
ATOM 8991 N N . PRO A 1 4 ? 7.564 -9.750 -10.618 1.00 0.00 4 PRO A N 10
ATOM 8992 C CA . PRO A 1 4 ? 7.587 -8.281 -10.788 1.00 0.00 4 PRO A CA 10
ATOM 8993 C C . PRO A 1 4 ? 8.011 -7.597 -9.493 1.00 0.00 4 PRO A C 10
ATOM 8994 O O . PRO A 1 4 ? 8.879 -6.741 -9.489 1.00 0.00 4 PRO A O 10
ATOM 9005 N N . THR A 1 5 ? 7.368 -7.960 -8.405 1.00 0.00 5 THR A N 10
ATOM 9006 C CA . THR A 1 5 ? 7.661 -7.347 -7.068 1.00 0.00 5 THR A CA 10
ATOM 9007 C C . THR A 1 5 ? 7.554 -5.815 -7.152 1.00 0.00 5 THR A C 10
ATOM 9008 O O . THR A 1 5 ? 8.108 -5.100 -6.335 1.00 0.00 5 THR A O 10
ATOM 9019 N N . PHE A 1 6 ? 6.818 -5.323 -8.131 1.00 0.00 6 PHE A N 10
ATOM 9020 C CA . PHE A 1 6 ? 6.604 -3.853 -8.313 1.00 0.00 6 PHE A CA 10
ATOM 9021 C C . PHE A 1 6 ? 6.200 -3.192 -6.980 1.00 0.00 6 PHE A C 10
ATOM 9022 O O . PHE A 1 6 ? 6.429 -2.013 -6.774 1.00 0.00 6 PHE A O 10
ATOM 9039 N N . CYS A 1 7 ? 5.603 -3.953 -6.082 1.00 0.00 7 CYS A N 10
ATOM 9040 C CA . CYS A 1 7 ? 5.172 -3.406 -4.746 1.00 0.00 7 CYS A CA 10
ATOM 9041 C C . CYS A 1 7 ? 6.338 -2.674 -4.060 1.00 0.00 7 CYS A C 10
ATOM 9042 O O . CYS A 1 7 ? 6.120 -1.819 -3.216 1.00 0.00 7 CYS A O 10
ATOM 9049 N N . ASN A 1 8 ? 7.565 -3.005 -4.415 1.00 0.00 8 ASN A N 10
ATOM 9050 C CA . ASN A 1 8 ? 8.756 -2.338 -3.791 1.00 0.00 8 ASN A CA 10
ATOM 9051 C C . ASN A 1 8 ? 8.999 -0.961 -4.427 1.00 0.00 8 ASN A C 10
ATOM 9052 O O . ASN A 1 8 ? 9.648 -0.115 -3.836 1.00 0.00 8 ASN A O 10
ATOM 9063 N N . LEU A 1 9 ? 8.500 -0.743 -5.628 1.00 0.00 9 LEU A N 10
ATOM 9064 C CA . LEU A 1 9 ? 8.715 0.569 -6.327 1.00 0.00 9 LEU A CA 10
ATOM 9065 C C . LEU A 1 9 ? 8.125 1.718 -5.514 1.00 0.00 9 LEU A C 10
ATOM 9066 O O . LEU A 1 9 ? 7.334 1.518 -4.607 1.00 0.00 9 LEU A O 10
ATOM 9082 N N . LEU A 1 10 ? 8.505 2.925 -5.869 1.00 0.00 10 LEU A N 10
ATOM 9083 C CA . LEU A 1 10 ? 7.991 4.144 -5.183 1.00 0.00 10 LEU A CA 10
ATOM 9084 C C . LEU A 1 10 ? 7.309 5.035 -6.245 1.00 0.00 10 LEU A C 10
ATOM 9085 O O . LEU A 1 10 ? 8.000 5.689 -7.008 1.00 0.00 10 LEU A O 10
ATOM 9101 N N . PRO A 1 11 ? 5.977 5.027 -6.293 1.00 0.00 11 PRO A N 10
ATOM 9102 C CA . PRO A 1 11 ? 5.220 5.823 -7.288 1.00 0.00 11 PRO A CA 10
ATOM 9103 C C . PRO A 1 11 ? 5.302 7.320 -6.988 1.00 0.00 11 PRO A C 10
ATOM 9104 O O . PRO A 1 11 ? 5.474 7.730 -5.852 1.00 0.00 11 PRO A O 10
ATOM 9115 N N . GLU A 1 12 ? 5.184 8.126 -8.022 1.00 0.00 12 GLU A N 10
ATOM 9116 C CA . GLU A 1 12 ? 5.252 9.612 -7.867 1.00 0.00 12 GLU A CA 10
ATOM 9117 C C . GLU A 1 12 ? 3.896 10.228 -8.224 1.00 0.00 12 GLU A C 10
ATOM 9118 O O . GLU A 1 12 ? 2.999 9.540 -8.686 1.00 0.00 12 GLU A O 10
ATOM 9130 N N . THR A 1 13 ? 3.750 11.519 -8.014 1.00 0.00 13 THR A N 10
ATOM 9131 C CA . THR A 1 13 ? 2.459 12.214 -8.335 1.00 0.00 13 THR A CA 10
ATOM 9132 C C . THR A 1 13 ? 2.503 12.727 -9.774 1.00 0.00 13 THR A C 10
ATOM 9133 O O . THR A 1 13 ? 1.594 12.488 -10.551 1.00 0.00 13 THR A O 10
ATOM 9144 N N . GLY A 1 14 ? 3.555 13.435 -10.119 1.00 0.00 14 GLY A N 10
ATOM 9145 C CA . GLY A 1 14 ? 3.694 13.990 -11.501 1.00 0.00 14 GLY A CA 10
ATOM 9146 C C . GLY A 1 14 ? 3.538 15.512 -11.452 1.00 0.00 14 GLY A C 10
ATOM 9147 O O . GLY A 1 14 ? 2.851 16.097 -12.273 1.00 0.00 14 GLY A O 10
ATOM 9151 N N . ARG A 1 15 ? 4.177 16.144 -10.489 1.00 0.00 15 ARG A N 10
ATOM 9152 C CA . ARG A 1 15 ? 4.096 17.633 -10.348 1.00 0.00 15 ARG A CA 10
ATOM 9153 C C . ARG A 1 15 ? 2.634 18.055 -10.137 1.00 0.00 15 ARG A C 10
ATOM 9154 O O . ARG A 1 15 ? 2.228 19.143 -10.521 1.00 0.00 15 ARG A O 10
ATOM 9175 N N . CYS A 1 16 ? 1.851 17.201 -9.515 1.00 0.00 16 CYS A N 10
ATOM 9176 C CA . CYS A 1 16 ? 0.414 17.518 -9.251 1.00 0.00 16 CYS A CA 10
ATOM 9177 C C . CYS A 1 16 ? -0.006 16.888 -7.928 1.00 0.00 16 CYS A C 10
ATOM 9178 O O . CYS A 1 16 ? 0.150 15.696 -7.724 1.00 0.00 16 CYS A O 10
ATOM 9185 N N . ASN A 1 17 ? -0.540 17.687 -7.037 1.00 0.00 17 ASN A N 10
ATOM 9186 C CA . ASN A 1 17 ? -0.989 17.174 -5.705 1.00 0.00 17 ASN A CA 10
ATOM 9187 C C . ASN A 1 17 ? -2.513 17.243 -5.613 1.00 0.00 17 ASN A C 10
ATOM 9188 O O . ASN A 1 17 ? -3.110 18.274 -5.872 1.00 0.00 17 ASN A O 10
ATOM 9199 N N . ALA A 1 18 ? -3.136 16.146 -5.239 1.00 0.00 18 ALA A N 10
ATOM 9200 C CA . ALA A 1 18 ? -4.626 16.103 -5.112 1.00 0.00 18 ALA A CA 10
ATOM 9201 C C . ALA A 1 18 ? -5.024 14.849 -4.335 1.00 0.00 18 ALA A C 10
ATOM 9202 O O . ALA A 1 18 ? -4.610 13.752 -4.672 1.00 0.00 18 ALA A O 10
ATOM 9209 N N . LEU A 1 19 ? -5.818 15.011 -3.299 1.00 0.00 19 LEU A N 10
ATOM 9210 C CA . LEU A 1 19 ? -6.253 13.839 -2.475 1.00 0.00 19 LEU A CA 10
ATOM 9211 C C . LEU A 1 19 ? -6.985 12.828 -3.359 1.00 0.00 19 LEU A C 10
ATOM 9212 O O . LEU A 1 19 ? -8.022 13.128 -3.929 1.00 0.00 19 LEU A O 10
ATOM 9228 N N . ILE A 1 20 ? -6.451 11.628 -3.455 1.00 0.00 20 ILE A N 10
ATOM 9229 C CA . ILE A 1 20 ? -7.080 10.556 -4.266 1.00 0.00 20 ILE A CA 10
ATOM 9230 C C . ILE A 1 20 ? -6.621 9.235 -3.644 1.00 0.00 20 ILE A C 10
ATOM 9231 O O . ILE A 1 20 ? -5.462 9.128 -3.277 1.00 0.00 20 ILE A O 10
ATOM 9247 N N . PRO A 1 21 ? -7.524 8.278 -3.493 1.00 0.00 21 PRO A N 10
ATOM 9248 C CA . PRO A 1 21 ? -7.184 6.998 -2.860 1.00 0.00 21 PRO A CA 10
ATOM 9249 C C . PRO A 1 21 ? -6.314 6.133 -3.779 1.00 0.00 21 PRO A C 10
ATOM 9250 O O . PRO A 1 21 ? -6.764 5.133 -4.323 1.00 0.00 21 PRO A O 10
ATOM 9261 N N . ALA A 1 22 ? -5.047 6.492 -3.910 1.00 0.00 22 ALA A N 10
ATOM 9262 C CA . ALA A 1 22 ? -4.113 5.673 -4.737 1.00 0.00 22 ALA A CA 10
ATOM 9263 C C . ALA A 1 22 ? -3.350 4.792 -3.774 1.00 0.00 22 ALA A C 10
ATOM 9264 O O . ALA A 1 22 ? -2.523 5.260 -3.019 1.00 0.00 22 ALA A O 10
ATOM 9271 N N . PHE A 1 23 ? -3.688 3.539 -3.753 1.00 0.00 23 PHE A N 10
ATOM 9272 C CA . PHE A 1 23 ? -3.073 2.592 -2.781 1.00 0.00 23 PHE A CA 10
ATOM 9273 C C . PHE A 1 23 ? -2.165 1.583 -3.469 1.00 0.00 23 PHE A C 10
ATOM 9274 O O . PHE A 1 23 ? -2.426 1.162 -4.572 1.00 0.00 23 PHE A O 10
ATOM 9291 N N . TYR A 1 24 ? -1.144 1.143 -2.772 1.00 0.00 24 TYR A N 10
ATOM 9292 C CA . TYR A 1 24 ? -0.242 0.082 -3.312 1.00 0.00 24 TYR A CA 10
ATOM 9293 C C . TYR A 1 24 ? 0.361 -0.695 -2.139 1.00 0.00 24 TYR A C 10
ATOM 9294 O O . TYR A 1 24 ? 0.117 -0.372 -0.986 1.00 0.00 24 TYR A O 10
ATOM 9312 N N . TYR A 1 25 ? 1.096 -1.743 -2.424 1.00 0.00 25 TYR A N 10
ATOM 9313 C CA . TYR A 1 25 ? 1.665 -2.594 -1.334 1.00 0.00 25 TYR A CA 10
ATOM 9314 C C . TYR A 1 25 ? 3.094 -2.187 -0.984 1.00 0.00 25 TYR A C 10
ATOM 9315 O O . TYR A 1 25 ? 3.926 -1.958 -1.844 1.00 0.00 25 TYR A O 10
ATOM 9333 N N . ASN A 1 26 ? 3.358 -2.120 0.300 1.00 0.00 26 ASN A N 10
ATOM 9334 C CA . ASN A 1 26 ? 4.713 -1.754 0.816 1.00 0.00 26 ASN A CA 10
ATOM 9335 C C . ASN A 1 26 ? 5.341 -2.989 1.475 1.00 0.00 26 ASN A C 10
ATOM 9336 O O . ASN A 1 26 ? 4.754 -3.587 2.368 1.00 0.00 26 ASN A O 10
ATOM 9347 N N . SER A 1 27 ? 6.524 -3.361 1.038 1.00 0.00 27 SER A N 10
ATOM 9348 C CA . SER A 1 27 ? 7.225 -4.553 1.616 1.00 0.00 27 SER A CA 10
ATOM 9349 C C . SER A 1 27 ? 7.589 -4.276 3.077 1.00 0.00 27 SER A C 10
ATOM 9350 O O . SER A 1 27 ? 7.343 -5.096 3.948 1.00 0.00 27 SER A O 10
ATOM 9358 N N . HIS A 1 28 ? 8.176 -3.125 3.341 1.00 0.00 28 HIS A N 10
ATOM 9359 C CA . HIS A 1 28 ? 8.576 -2.761 4.738 1.00 0.00 28 HIS A CA 10
ATOM 9360 C C . HIS A 1 28 ? 7.345 -2.771 5.645 1.00 0.00 28 HIS A C 10
ATOM 9361 O O . HIS A 1 28 ? 7.420 -3.169 6.795 1.00 0.00 28 HIS A O 10
ATOM 9375 N N . LEU A 1 29 ? 6.217 -2.339 5.121 1.00 0.00 29 LEU A N 10
ATOM 9376 C CA . LEU A 1 29 ? 4.953 -2.310 5.921 1.00 0.00 29 LEU A CA 10
ATOM 9377 C C . LEU A 1 29 ? 4.318 -3.701 5.935 1.00 0.00 29 LEU A C 10
ATOM 9378 O O . LEU A 1 29 ? 3.559 -4.028 6.834 1.00 0.00 29 LEU A O 10
ATOM 9394 N N . HIS A 1 30 ? 4.627 -4.518 4.948 1.00 0.00 30 HIS A N 10
ATOM 9395 C CA . HIS A 1 30 ? 4.056 -5.901 4.875 1.00 0.00 30 HIS A CA 10
ATOM 9396 C C . HIS A 1 30 ? 2.531 -5.793 4.710 1.00 0.00 30 HIS A C 10
ATOM 9397 O O . HIS A 1 30 ? 1.787 -6.676 5.111 1.00 0.00 30 HIS A O 10
ATOM 9411 N N . LYS A 1 31 ? 2.075 -4.705 4.121 1.00 0.00 31 LYS A N 10
ATOM 9412 C CA . LYS A 1 31 ? 0.609 -4.486 3.913 1.00 0.00 31 LYS A CA 10
ATOM 9413 C C . LYS A 1 31 ? 0.419 -3.428 2.829 1.00 0.00 31 LYS A C 10
ATOM 9414 O O . LYS A 1 31 ? 1.352 -3.078 2.123 1.00 0.00 31 LYS A O 10
ATOM 9433 N N . CYS A 1 32 ? -0.783 -2.925 2.703 1.00 0.00 32 CYS A N 10
ATOM 9434 C CA . CYS A 1 32 ? -1.071 -1.882 1.674 1.00 0.00 32 CYS A CA 10
ATOM 9435 C C . CYS A 1 32 ? -0.964 -0.499 2.304 1.00 0.00 32 CYS A C 10
ATOM 9436 O O . CYS A 1 32 ? -1.169 -0.332 3.495 1.00 0.00 32 CYS A O 10
ATOM 9443 N N . GLN A 1 33 ? -0.672 0.486 1.491 1.00 0.00 33 GLN A N 10
ATOM 9444 C CA . GLN A 1 33 ? -0.568 1.891 1.978 1.00 0.00 33 GLN A CA 10
ATOM 9445 C C . GLN A 1 33 ? -1.193 2.798 0.929 1.00 0.00 33 GLN A C 10
ATOM 9446 O O . GLN A 1 33 ? -1.185 2.483 -0.250 1.00 0.00 33 GLN A O 10
ATOM 9460 N N . LYS A 1 34 ? -1.735 3.912 1.353 1.00 0.00 34 LYS A N 10
ATOM 9461 C CA . LYS A 1 34 ? -2.376 4.855 0.397 1.00 0.00 34 LYS A CA 10
ATOM 9462 C C . LYS A 1 34 ? -1.416 6.007 0.093 1.00 0.00 34 LYS A C 10
ATOM 9463 O O . LYS A 1 34 ? -0.593 6.365 0.921 1.00 0.00 34 LYS A O 10
ATOM 9482 N N . PHE A 1 35 ? -1.528 6.589 -1.080 1.00 0.00 35 PHE A N 10
ATOM 9483 C CA . PHE A 1 35 ? -0.639 7.725 -1.454 1.00 0.00 35 PHE A CA 10
ATOM 9484 C C . PHE A 1 35 ? -1.452 8.782 -2.226 1.00 0.00 35 PHE A C 10
ATOM 9485 O O . PHE A 1 35 ? -2.619 8.570 -2.546 1.00 0.00 35 PHE A O 10
ATOM 9502 N N . ASN A 1 36 ? -0.849 9.925 -2.484 1.00 0.00 36 ASN A N 10
ATOM 9503 C CA . ASN A 1 36 ? -1.560 11.046 -3.182 1.00 0.00 36 ASN A CA 10
ATOM 9504 C C . ASN A 1 36 ? -1.283 11.028 -4.685 1.00 0.00 36 ASN A C 10
ATOM 9505 O O . ASN A 1 36 ? -0.148 10.918 -5.117 1.00 0.00 36 ASN A O 10
ATOM 9516 N N . TYR A 1 37 ? -2.330 11.158 -5.473 1.00 0.00 37 TYR A N 10
ATOM 9517 C CA . TYR A 1 37 ? -2.187 11.171 -6.960 1.00 0.00 37 TYR A CA 10
ATOM 9518 C C . TYR A 1 37 ? -3.184 12.170 -7.556 1.00 0.00 37 TYR A C 10
ATOM 9519 O O . TYR A 1 37 ? -4.128 12.573 -6.898 1.00 0.00 37 TYR A O 10
ATOM 9537 N N . GLY A 1 38 ? -2.972 12.567 -8.796 1.00 0.00 38 GLY A N 10
ATOM 9538 C CA . GLY A 1 38 ? -3.894 13.540 -9.464 1.00 0.00 38 GLY A CA 10
ATOM 9539 C C . GLY A 1 38 ? -4.222 13.043 -10.874 1.00 0.00 38 GLY A C 10
ATOM 9540 O O . GLY A 1 38 ? -5.286 12.495 -11.111 1.00 0.00 38 GLY A O 10
ATOM 9544 N N . GLY A 1 39 ? -3.309 13.236 -11.800 1.00 0.00 39 GLY A N 10
ATOM 9545 C CA . GLY A 1 39 ? -3.529 12.785 -13.212 1.00 0.00 39 GLY A CA 10
ATOM 9546 C C . GLY A 1 39 ? -2.470 13.410 -14.122 1.00 0.00 39 GLY A C 10
ATOM 9547 O O . GLY A 1 39 ? -2.768 13.838 -15.225 1.00 0.00 39 GLY A O 10
ATOM 9551 N N . CYS A 1 40 ? -1.237 13.457 -13.661 1.00 0.00 40 CYS A N 10
ATOM 9552 C CA . CYS A 1 40 ? -0.129 14.045 -14.476 1.00 0.00 40 CYS A CA 10
ATOM 9553 C C . CYS A 1 40 ? 0.934 12.968 -14.739 1.00 0.00 40 CYS A C 10
ATOM 9554 O O . CYS A 1 40 ? 2.107 13.268 -14.911 1.00 0.00 40 CYS A O 10
ATOM 9561 N N . GLY A 1 41 ? 0.520 11.717 -14.772 1.00 0.00 41 GLY A N 10
ATOM 9562 C CA . GLY A 1 41 ? 1.477 10.593 -15.025 1.00 0.00 41 GLY A CA 10
ATOM 9563 C C . GLY A 1 41 ? 2.044 10.088 -13.696 1.00 0.00 41 GLY A C 10
ATOM 9564 O O . GLY A 1 41 ? 1.998 10.779 -12.691 1.00 0.00 41 GLY A O 10
ATOM 9568 N N . GLY A 1 42 ? 2.574 8.883 -13.698 1.00 0.00 42 GLY A N 10
ATOM 9569 C CA . GLY A 1 42 ? 3.159 8.285 -12.456 1.00 0.00 42 GLY A CA 10
ATOM 9570 C C . GLY A 1 42 ? 3.638 6.862 -12.754 1.00 0.00 42 GLY A C 10
ATOM 9571 O O . GLY A 1 42 ? 3.731 6.463 -13.905 1.00 0.00 42 GLY A O 10
ATOM 9575 N N . ASN A 1 43 ? 3.939 6.102 -11.722 1.00 0.00 43 ASN A N 10
ATOM 9576 C CA . ASN A 1 43 ? 4.416 4.693 -11.910 1.00 0.00 43 ASN A CA 10
ATOM 9577 C C . ASN A 1 43 ? 3.213 3.767 -12.113 1.00 0.00 43 ASN A C 10
ATOM 9578 O O . ASN A 1 43 ? 2.082 4.221 -12.195 1.00 0.00 43 ASN A O 10
ATOM 9589 N N . ALA A 1 44 ? 3.456 2.475 -12.188 1.00 0.00 44 ALA A N 10
ATOM 9590 C CA . ALA A 1 44 ? 2.342 1.492 -12.378 1.00 0.00 44 ALA A CA 10
ATOM 9591 C C . ALA A 1 44 ? 1.757 1.117 -11.016 1.00 0.00 44 ALA A C 10
ATOM 9592 O O . ALA A 1 44 ? 0.594 0.760 -10.913 1.00 0.00 44 ALA A O 10
ATOM 9599 N N . ASN A 1 45 ? 2.562 1.196 -9.973 1.00 0.00 45 ASN A N 10
ATOM 9600 C CA . ASN A 1 45 ? 2.087 0.850 -8.598 1.00 0.00 45 ASN A CA 10
ATOM 9601 C C . ASN A 1 45 ? 1.081 1.899 -8.120 1.00 0.00 45 ASN A C 10
ATOM 9602 O O . ASN A 1 45 ? 1.455 2.968 -7.661 1.00 0.00 45 ASN A O 10
ATOM 9613 N N . ASN A 1 46 ? -0.194 1.590 -8.227 1.00 0.00 46 ASN A N 10
ATOM 9614 C CA . ASN A 1 46 ? -1.262 2.540 -7.786 1.00 0.00 46 ASN A CA 10
ATOM 9615 C C . ASN A 1 46 ? -2.628 1.887 -7.977 1.00 0.00 46 ASN A C 10
ATOM 9616 O O . ASN A 1 46 ? -3.048 1.621 -9.091 1.00 0.00 46 ASN A O 10
ATOM 9627 N N . PHE A 1 47 ? -3.309 1.628 -6.888 1.00 0.00 47 PHE A N 10
ATOM 9628 C CA . PHE A 1 47 ? -4.660 0.980 -6.955 1.00 0.00 47 PHE A CA 10
ATOM 9629 C C . PHE A 1 47 ? -5.724 1.953 -6.452 1.00 0.00 47 PHE A C 10
ATOM 9630 O O . PHE A 1 47 ? -5.460 3.132 -6.277 1.00 0.00 47 PHE A O 10
ATOM 9647 N N . LYS A 1 48 ? -6.922 1.458 -6.222 1.00 0.00 48 LYS A N 10
ATOM 9648 C CA . LYS A 1 48 ? -8.031 2.328 -5.730 1.00 0.00 48 LYS A CA 10
ATOM 9649 C C . LYS A 1 48 ? -8.108 2.259 -4.205 1.00 0.00 48 LYS A C 10
ATOM 9650 O O . LYS A 1 48 ? -8.373 3.255 -3.555 1.00 0.00 48 LYS A O 10
ATOM 9669 N N . THR A 1 49 ? -7.881 1.091 -3.637 1.00 0.00 49 THR A N 10
ATOM 9670 C CA . THR A 1 49 ? -7.939 0.937 -2.151 1.00 0.00 49 THR A CA 10
ATOM 9671 C C . THR A 1 49 ? -7.163 -0.327 -1.751 1.00 0.00 49 THR A C 10
ATOM 9672 O O . THR A 1 49 ? -6.324 -0.807 -2.497 1.00 0.00 49 THR A O 10
ATOM 9683 N N . ILE A 1 50 ? -7.442 -0.855 -0.577 1.00 0.00 50 ILE A N 10
ATOM 9684 C CA . ILE A 1 50 ? -6.739 -2.083 -0.084 1.00 0.00 50 ILE A CA 10
ATOM 9685 C C . ILE A 1 50 ? -7.291 -3.331 -0.783 1.00 0.00 50 ILE A C 10
ATOM 9686 O O . ILE A 1 50 ? -6.625 -4.345 -0.839 1.00 0.00 50 ILE A O 10
ATOM 9702 N N . ASP A 1 51 ? -8.504 -3.265 -1.299 1.00 0.00 51 ASP A N 10
ATOM 9703 C CA . ASP A 1 51 ? -9.114 -4.452 -1.983 1.00 0.00 51 ASP A CA 10
ATOM 9704 C C . ASP A 1 51 ? -8.276 -4.836 -3.204 1.00 0.00 51 ASP A C 10
ATOM 9705 O O . ASP A 1 51 ? -7.622 -5.866 -3.209 1.00 0.00 51 ASP A O 10
ATOM 9714 N N . GLU A 1 52 ? -8.291 -4.010 -4.230 1.00 0.00 52 GLU A N 10
ATOM 9715 C CA . GLU A 1 52 ? -7.495 -4.302 -5.468 1.00 0.00 52 GLU A CA 10
ATOM 9716 C C . GLU A 1 52 ? -6.008 -4.379 -5.102 1.00 0.00 52 GLU A C 10
ATOM 9717 O O . GLU A 1 52 ? -5.244 -5.099 -5.722 1.00 0.00 52 GLU A O 10
ATOM 9729 N N . CYS A 1 53 ? -5.612 -3.625 -4.099 1.00 0.00 53 CYS A N 10
ATOM 9730 C CA . CYS A 1 53 ? -4.186 -3.596 -3.647 1.00 0.00 53 CYS A CA 10
ATOM 9731 C C . CYS A 1 53 ? -3.831 -4.894 -2.913 1.00 0.00 53 CYS A C 10
ATOM 9732 O O . CYS A 1 53 ? -2.698 -5.352 -2.971 1.00 0.00 53 CYS A O 10
ATOM 9739 N N . GLN A 1 54 ? -4.781 -5.469 -2.213 1.00 0.00 54 GLN A N 10
ATOM 9740 C CA . GLN A 1 54 ? -4.517 -6.727 -1.450 1.00 0.00 54 GLN A CA 10
ATOM 9741 C C . GLN A 1 54 ? -4.381 -7.909 -2.416 1.00 0.00 54 GLN A C 10
ATOM 9742 O O . GLN A 1 54 ? -3.329 -8.514 -2.516 1.00 0.00 54 GLN A O 10
ATOM 9756 N N . ARG A 1 55 ? -5.448 -8.245 -3.101 1.00 0.00 55 ARG A N 10
ATOM 9757 C CA . ARG A 1 55 ? -5.439 -9.407 -4.051 1.00 0.00 55 ARG A CA 10
ATOM 9758 C C . ARG A 1 55 ? -4.293 -9.316 -5.070 1.00 0.00 55 ARG A C 10
ATOM 9759 O O . ARG A 1 55 ? -3.820 -10.336 -5.545 1.00 0.00 55 ARG A O 10
ATOM 9780 N N . THR A 1 56 ? -3.870 -8.121 -5.436 1.00 0.00 56 THR A N 10
ATOM 9781 C CA . THR A 1 56 ? -2.783 -7.982 -6.467 1.00 0.00 56 THR A CA 10
ATOM 9782 C C . THR A 1 56 ? -1.388 -8.273 -5.881 1.00 0.00 56 THR A C 10
ATOM 9783 O O . THR A 1 56 ? -0.624 -9.013 -6.478 1.00 0.00 56 THR A O 10
ATOM 9794 N N . CYS A 1 57 ? -1.039 -7.683 -4.750 1.00 0.00 57 CYS A N 10
ATOM 9795 C CA . CYS A 1 57 ? 0.329 -7.911 -4.164 1.00 0.00 57 CYS A CA 10
ATOM 9796 C C . CYS A 1 57 ? 0.316 -9.036 -3.122 1.00 0.00 57 CYS A C 10
ATOM 9797 O O . CYS A 1 57 ? 1.329 -9.680 -2.903 1.00 0.00 57 CYS A O 10
ATOM 9804 N N . ALA A 1 58 ? -0.808 -9.271 -2.472 1.00 0.00 58 ALA A N 10
ATOM 9805 C CA . ALA A 1 58 ? -0.887 -10.354 -1.425 1.00 0.00 58 ALA A CA 10
ATOM 9806 C C . ALA A 1 58 ? -0.349 -11.675 -1.984 1.00 0.00 58 ALA A C 10
ATOM 9807 O O . ALA A 1 58 ? -0.817 -12.160 -3.002 1.00 0.00 58 ALA A O 10
ATOM 9814 N N . ALA A 1 59 ? 0.634 -12.249 -1.318 1.00 0.00 59 ALA A N 10
ATOM 9815 C CA . ALA A 1 59 ? 1.231 -13.539 -1.786 1.00 0.00 59 ALA A CA 10
ATOM 9816 C C . ALA A 1 59 ? 1.174 -14.577 -0.662 1.00 0.00 59 ALA A C 10
ATOM 9817 O O . ALA A 1 59 ? 0.882 -15.737 -0.903 1.00 0.00 59 ALA A O 10
ATOM 9824 N N . LYS A 1 60 ? 1.453 -14.166 0.560 1.00 0.00 60 LYS A N 10
ATOM 9825 C CA . LYS A 1 60 ? 1.423 -15.115 1.716 1.00 0.00 60 LYS A CA 10
ATOM 9826 C C . LYS A 1 60 ? 0.008 -15.664 1.891 1.00 0.00 60 LYS A C 10
ATOM 9827 O O . LYS A 1 60 ? -0.177 -16.823 2.224 1.00 0.00 60 LYS A O 10
ATOM 9846 N N . TYR A 1 61 ? -0.987 -14.828 1.674 1.00 0.00 61 TYR A N 10
ATOM 9847 C CA . TYR A 1 61 ? -2.415 -15.260 1.823 1.00 0.00 61 TYR A CA 10
ATOM 9848 C C . TYR A 1 61 ? -2.642 -15.827 3.230 1.00 0.00 61 TYR A C 10
ATOM 9849 O O . TYR A 1 61 ? -1.715 -15.919 4.020 1.00 0.00 61 TYR A O 10
ATOM 9867 N N . GLY A 1 62 ? -3.868 -16.194 3.543 1.00 0.00 62 GLY A N 10
ATOM 9868 C CA . GLY A 1 62 ? -4.179 -16.747 4.899 1.00 0.00 62 GLY A CA 10
ATOM 9869 C C . GLY A 1 62 ? -4.806 -18.135 4.772 1.00 0.00 62 GLY A C 10
ATOM 9870 O O . GLY A 1 62 ? -4.360 -18.957 3.987 1.00 0.00 62 GLY A O 10
ATOM 9874 N N . ARG A 1 63 ? -5.837 -18.394 5.552 1.00 0.00 63 ARG A N 10
ATOM 9875 C CA . ARG A 1 63 ? -6.528 -19.722 5.519 1.00 0.00 63 ARG A CA 10
ATOM 9876 C C . ARG A 1 63 ? -5.560 -20.814 5.975 1.00 0.00 63 ARG A C 10
ATOM 9877 O O . ARG A 1 63 ? -4.355 -20.680 5.831 1.00 0.00 63 ARG A O 10
ATOM 9898 N N . SER A 1 64 ? -6.087 -21.888 6.528 1.00 0.00 64 SER A N 10
ATOM 9899 C CA . SER A 1 64 ? -5.225 -23.014 7.012 1.00 0.00 64 SER A CA 10
ATOM 9900 C C . SER A 1 64 ? -4.409 -23.572 5.843 1.00 0.00 64 SER A C 10
ATOM 9901 O O . SER A 1 64 ? -4.783 -23.418 4.692 1.00 0.00 64 SER A O 10
ATOM 9909 N N . SER A 1 65 ? -3.299 -24.215 6.143 1.00 0.00 65 SER A N 10
ATOM 9910 C CA . SER A 1 65 ? -2.430 -24.798 5.073 1.00 0.00 65 SER A CA 10
ATOM 9911 C C . SER A 1 65 ? -2.882 -26.229 4.772 1.00 0.00 65 SER A C 10
ATOM 9912 O O . SER A 1 65 ? -3.167 -26.510 3.619 1.00 0.00 65 SER A O 10
#

CATH classification: 4.10.410.10